Protein AF-A0A2E0VGJ2-F1 (afdb_monomer)

Secondary structure (DSSP, 8-state):
-----------------PPPPTTSTTHHHHHHHHHHHHHHHHHGGGS-HHHHHHHHHHHHS-HHHHHHHHHHHTSS-SEEEGGG---GGGSS-HHHHHHHHHHTTSEESS--EEHHHHHHHS-HHHHHHHTHHHHHHTT--TT--HHHHHHHHHHHHTT-EE-HHHHSTT----EEEE--HHHHHHHHHHHHSSSSS-TTHHHHHHTTS-B---PPP-TT--S-SSHHHHHHHHHHHHHHHHHHH--SHHHHHHHHHHS-S--TT-HHHHHHHHHHHHHHHHHHHHHT-HHHHHHHHHHH--HHHHHHHHHHHHHHS-HHHHHHHHHHHHHT-SSHHHHHHHHHHHHHHHHHHT--PPPPPPPPPPP---------TTS-HHHHHHHHHHHTTS-----TTHHHHHHHHHHTHHHHT---TTT--SS--SS-TTTTSTTHHHHTHHHHHHHHHHHHHTTHHHHHHHHHHHSTTB--SS-----

Mean predicted aligned error: 8.23 Å

Nearest PDB structures (foldseek):
  5y7q-assembly1_A  TM=9.403E-01  e=3.644E-30  Pseudomonas aeruginosa PAO1
  5y7g-assembly3_C  TM=9.421E-01  e=5.171E-29  Pseudomonas aeruginosa PAO1
  4rea-assembly1_A  TM=7.690E-01  e=9.272E-14  Homo sapiens
  4rec-assembly1_A  TM=7.469E-01  e=4.194E-13  Homo sapiens
  4wne-assembly1_A  TM=2.875E-01  e=2.838E+00  Homo sapiens

Sequence (483 aa):
MQNINPRVVTGQAQIRPQTAALDNPLYYLENARTVINWVMAYHGDLLTDSEMARLEQLLALPQPSQALLMRLVMRSSDLFRLRGLNYPELGQPVAEALAPLVSDHWIDPDPKLTFEELCYLLRRSELAAAFAQALNNAGLKTNATKAVIEEALHTHLCGDERTLAGWWQGCDDQAIRLCDEPLFERIRLMFFGNLRQSWSEFVITELGHQRYEPVPLSPESRAFNRRGDVDQYLAIHACRQRLDDAVTAEDCQVLRSRLPEDTGSNPWLSHRRARLLFDLGQKLERAGELVLARDSYREAWTPDARVRYFRLLEKMAPATEVWPLIERAETEAETDSERQRLGRIRQRVAKKAGIRARPKPPVNSLTVQTLELPSAPAVSVEQQVALTLADQGGHCFYVENTLFNSLFGLLFWPTIFAPLPGAFFHPFQAGPADLYREDFVGRRREQIEDSLLTLEQGDYRQRILQHWQTRHGVANPFVHWPA

pLDDT: mean 88.8, std 12.63, range [24.78, 98.38]

Fol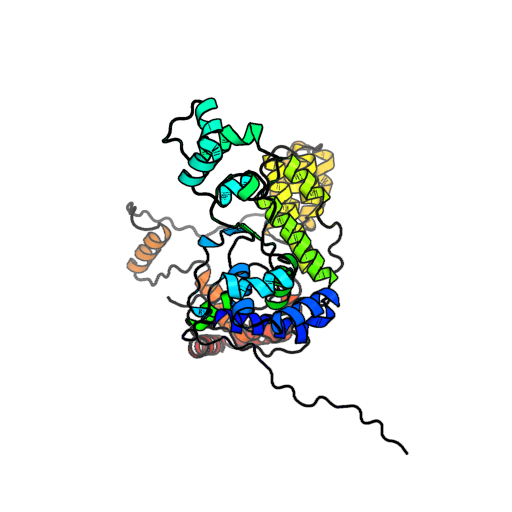dseek 3Di:
DDDDDDPDPPDDDPPALAQAAPVQLQSLLSLVVSLLVLCCVLVVVLDDPVLNVVSVLLVVQDPLLNSLLSVCLQDPFQKAWLVPDDRVSSVDRPVVSCVVCVVSVQKDFWFWDALVRLLVHDDPVQLCQLCVVVCVVVVHDPPDDSVRSSVSCCVPRGPDIGTPCRSRPPDPIIMMGGPPSVSVQLSVCFQVVDDVDGSCLSVCVNVVVAAADPFDDDSLQTSDDHSVLSVLRVQLVVLVVQLVVDDALVSLVVSVVSRDPDSDPDVVSLQSSLVSLQSSLVVCVVNVVLVSSLVSLVSSVDLVSVLVNLVSCLVPPQLVVSQVVLVVCLVVRPDPVSNVSSLVSNVSSCVSNVHDDDDDDDDDDDDDDDDDDPDDPVDDPLVRVQVVVVVVVDHGDDQPQQPVLQLCCQLLVCLFSPNDRSQHNHRSDLTGPCPPPPCSCVVRVVSVVVSVVCVVVVVSVVSSVVSCVPQASHRHPRHDHDD

Radius of gyration: 29.13 Å; Cα contacts (8 Å, |Δi|>4): 525; chains: 1; bounding box: 82×58×85 Å

Solvent-accessible surface area (backbone atoms only — not comparable to full-atom values): 28119 Å² total; per-residue (Å²): 143,79,88,80,78,78,84,75,86,76,77,81,73,83,78,68,82,66,73,47,62,81,89,44,85,57,23,70,43,50,38,48,49,41,52,51,53,47,38,54,74,67,45,40,90,52,48,52,74,66,58,49,50,51,53,54,52,51,73,68,44,58,68,39,30,42,42,51,51,51,57,46,71,72,44,98,56,56,69,46,51,55,86,75,63,83,60,78,81,49,78,55,58,64,72,68,33,41,49,63,35,42,77,70,59,44,29,41,68,70,44,71,32,42,50,66,54,46,54,70,73,44,51,59,68,50,50,49,62,51,39,42,69,62,40,55,76,70,68,56,61,96,82,61,52,54,68,59,53,47,60,71,45,39,85,81,40,62,88,46,71,37,31,60,55,71,64,21,76,87,56,94,65,45,44,34,29,59,43,66,57,71,56,57,52,49,54,47,28,61,50,67,60,35,82,85,68,56,90,60,54,54,55,48,39,71,73,64,78,43,38,51,60,89,59,73,74,53,86,63,21,35,64,67,92,47,44,68,59,54,54,50,52,51,53,53,46,54,52,47,55,54,54,73,70,44,85,51,64,65,50,51,52,57,47,60,74,68,50,81,92,71,60,74,92,42,67,70,54,41,51,54,49,24,51,49,28,34,55,50,16,51,54,27,46,74,68,65,42,52,69,62,13,33,53,26,9,60,71,25,54,40,65,69,21,45,48,50,26,51,55,43,42,71,74,76,46,62,34,71,70,47,42,67,56,45,56,50,49,34,69,69,39,91,43,70,71,40,25,54,54,34,47,58,50,43,50,54,31,23,60,72,47,76,44,90,60,82,79,79,80,86,77,82,84,72,91,82,84,90,81,91,73,82,90,52,93,92,51,57,70,68,57,52,50,33,51,54,50,25,74,73,76,47,89,57,78,94,45,86,69,46,54,63,33,22,52,46,39,35,52,37,40,69,49,55,60,47,74,44,74,36,27,46,54,54,73,90,40,46,53,37,74,42,71,87,43,90,56,43,60,72,80,36,42,69,50,48,50,54,44,50,50,33,54,77,72,61,53,40,62,60,50,29,51,51,37,50,68,77,44,65,72,44,44,42,87,37,46,72,70,85,132

Structure (mmCIF, N/CA/C/O backbone):
data_AF-A0A2E0VGJ2-F1
#
_entry.id   AF-A0A2E0VGJ2-F1
#
loop_
_atom_site.group_PDB
_atom_site.id
_atom_site.type_symbol
_atom_site.label_atom_id
_atom_site.label_alt_id
_atom_site.label_comp_id
_atom_site.label_asym_id
_atom_site.label_entity_id
_atom_site.label_seq_id
_atom_site.pdbx_PDB_ins_code
_atom_site.Cartn_x
_atom_site.Cartn_y
_atom_site.Cartn_z
_atom_site.occupancy
_atom_site.B_iso_or_equiv
_atom_site.auth_seq_id
_atom_site.auth_comp_id
_atom_site.auth_asym_id
_atom_site.auth_atom_id
_atom_site.pdbx_PDB_model_num
ATOM 1 N N . MET A 1 1 ? -36.700 11.584 -45.613 1.00 35.19 1 MET A N 1
ATOM 2 C CA . MET A 1 1 ? -36.447 10.139 -45.439 1.00 35.19 1 MET A CA 1
ATOM 3 C C . MET A 1 1 ? -34.960 9.887 -45.596 1.00 35.19 1 MET A C 1
ATOM 5 O O . MET A 1 1 ? -34.493 9.787 -46.718 1.00 35.19 1 MET A O 1
ATOM 9 N N . GLN A 1 2 ? -34.224 9.840 -44.492 1.00 25.92 2 GLN A N 1
ATOM 10 C CA . GLN A 1 2 ? -32.912 9.201 -44.411 1.00 25.92 2 GLN A CA 1
ATOM 11 C C . GLN A 1 2 ? -32.683 8.883 -42.933 1.00 25.92 2 GLN A C 1
ATOM 13 O O . GLN A 1 2 ? -32.580 9.776 -42.097 1.00 25.92 2 GLN A O 1
ATOM 18 N N . ASN A 1 3 ? -32.758 7.587 -42.634 1.00 25.89 3 ASN A N 1
ATOM 19 C CA . ASN A 1 3 ? -32.545 6.991 -41.324 1.00 25.89 3 ASN A CA 1
ATOM 20 C C . ASN A 1 3 ? -31.079 7.155 -40.925 1.00 25.89 3 ASN A C 1
ATOM 22 O O . ASN A 1 3 ? -30.200 6.594 -41.578 1.00 25.89 3 ASN A O 1
ATOM 26 N N . ILE A 1 4 ? -30.832 7.849 -39.818 1.00 27.38 4 ILE A N 1
ATOM 27 C CA . ILE A 1 4 ? -29.600 7.702 -39.046 1.00 27.38 4 ILE A CA 1
ATOM 28 C C . ILE A 1 4 ? -29.940 6.717 -37.930 1.00 27.38 4 ILE A C 1
ATOM 30 O O . ILE A 1 4 ? -30.627 7.059 -36.972 1.00 27.38 4 ILE A O 1
ATOM 34 N N . ASN A 1 5 ? -29.523 5.465 -38.113 1.00 24.78 5 ASN A N 1
ATOM 35 C CA . ASN A 1 5 ? -29.613 4.418 -37.101 1.00 24.78 5 ASN A CA 1
ATOM 36 C C . ASN A 1 5 ? -28.594 4.720 -35.987 1.00 24.78 5 ASN A C 1
ATOM 38 O O . ASN A 1 5 ? -27.392 4.709 -36.275 1.00 24.78 5 ASN A O 1
ATOM 42 N N . PRO A 1 6 ? -29.005 4.936 -34.726 1.00 28.30 6 PRO A N 1
ATOM 43 C CA . PRO A 1 6 ? -28.081 4.834 -33.610 1.00 28.30 6 PRO A CA 1
ATOM 44 C C . PRO A 1 6 ? -27.688 3.360 -33.465 1.00 28.30 6 PRO A C 1
ATOM 46 O O . PRO A 1 6 ? -28.544 2.486 -33.320 1.00 28.30 6 PRO A O 1
ATOM 49 N N . ARG A 1 7 ? -26.385 3.066 -33.538 1.00 26.34 7 ARG A N 1
ATOM 50 C CA . ARG A 1 7 ? -25.842 1.756 -33.161 1.00 26.34 7 ARG A CA 1
ATOM 51 C C . ARG A 1 7 ? -26.144 1.529 -31.682 1.00 26.34 7 ARG A C 1
ATOM 53 O O . ARG A 1 7 ? -25.415 1.985 -30.809 1.00 26.34 7 ARG A O 1
ATOM 60 N N . VAL A 1 8 ? -27.234 0.821 -31.425 1.00 25.78 8 VAL A N 1
ATOM 61 C CA . VAL A 1 8 ? -27.492 0.149 -30.159 1.00 25.78 8 VAL A CA 1
ATOM 62 C C . VAL A 1 8 ? -26.388 -0.894 -29.993 1.00 25.78 8 VAL A C 1
ATOM 64 O O . VAL A 1 8 ? -26.340 -1.880 -30.727 1.00 25.78 8 VAL A O 1
ATOM 67 N N . VAL A 1 9 ? -25.468 -0.656 -29.060 1.00 29.75 9 VAL A N 1
ATOM 68 C CA . VAL A 1 9 ? -24.521 -1.670 -28.588 1.00 29.75 9 VAL A CA 1
ATOM 69 C C . VAL A 1 9 ? -25.302 -2.602 -27.663 1.00 29.75 9 VAL A C 1
ATOM 71 O O . VAL A 1 9 ? -25.327 -2.446 -26.448 1.00 29.75 9 VAL A O 1
ATOM 74 N N . THR A 1 10 ? -26.034 -3.541 -28.255 1.00 30.55 10 THR A N 1
ATOM 75 C CA . THR A 1 10 ? -26.629 -4.672 -27.542 1.00 30.55 10 THR A CA 1
ATOM 76 C C . THR A 1 10 ? -25.553 -5.716 -27.261 1.00 30.55 10 THR A C 1
ATOM 78 O O . THR A 1 10 ? -25.000 -6.289 -28.195 1.00 30.55 10 THR A O 1
ATOM 81 N N . GLY A 1 11 ? -25.314 -5.990 -25.976 1.00 32.19 11 GLY A N 1
ATOM 82 C CA . GLY A 1 11 ? -24.747 -7.252 -25.496 1.00 32.19 11 GLY A CA 1
ATOM 83 C C . GLY A 1 11 ? -23.230 -7.402 -25.590 1.00 32.19 11 GLY A C 1
ATOM 84 O O . GLY A 1 11 ? -22.748 -8.274 -26.304 1.00 32.19 11 GLY A O 1
ATOM 85 N N . GLN A 1 12 ? -22.465 -6.638 -24.806 1.00 35.31 12 GLN A N 1
ATOM 86 C CA . GLN A 1 12 ? -21.149 -7.125 -24.389 1.00 35.31 12 GLN A CA 1
ATOM 87 C C . GLN A 1 12 ? -21.360 -8.124 -23.248 1.00 35.31 12 GLN A C 1
ATOM 89 O O . GLN A 1 12 ? -21.808 -7.760 -22.162 1.00 35.31 12 GLN A O 1
ATOM 94 N N . ALA A 1 13 ? -21.080 -9.401 -23.516 1.00 36.16 13 ALA A N 1
ATOM 95 C CA . ALA A 1 13 ? -20.891 -10.392 -22.466 1.00 36.16 13 ALA A CA 1
ATOM 96 C C . ALA A 1 13 ? -19.897 -9.835 -21.431 1.00 36.16 13 ALA A C 1
ATOM 98 O O . ALA A 1 13 ? -18.920 -9.195 -21.811 1.00 36.16 13 ALA A O 1
ATOM 99 N N . GLN A 1 14 ? -20.147 -10.055 -20.137 1.00 47.09 14 GLN A N 1
ATOM 100 C CA . GLN A 1 14 ? -19.215 -9.703 -19.064 1.00 47.09 14 GLN A CA 1
ATOM 101 C C . GLN A 1 14 ? -17.870 -10.401 -19.313 1.00 47.09 14 GLN A C 1
ATOM 103 O O . GLN A 1 14 ? -17.705 -11.571 -18.964 1.00 47.09 14 GLN A O 1
ATOM 108 N N . ILE A 1 15 ? -16.909 -9.710 -19.931 1.00 53.03 15 ILE A N 1
ATOM 109 C CA . ILE A 1 15 ? -15.553 -10.228 -20.119 1.00 53.03 15 ILE A CA 1
ATOM 110 C C . ILE A 1 15 ? -14.866 -10.115 -18.766 1.00 53.03 15 ILE A C 1
ATOM 112 O O . ILE A 1 15 ? -14.204 -9.130 -18.484 1.00 53.03 15 ILE A O 1
ATOM 116 N N . ARG A 1 16 ? -15.060 -11.086 -17.874 1.00 63.25 16 ARG A N 1
ATOM 117 C CA . ARG A 1 16 ? -14.240 -11.148 -16.661 1.00 63.25 16 ARG A CA 1
ATOM 118 C C . ARG A 1 16 ? -12.783 -11.323 -17.087 1.00 63.25 16 ARG A C 1
ATOM 120 O O . ARG A 1 16 ? -12.540 -12.201 -17.915 1.00 63.25 16 ARG A O 1
ATOM 127 N N . PRO A 1 17 ? -11.831 -10.546 -16.540 1.00 65.62 17 PRO A N 1
ATOM 128 C CA . PRO A 1 17 ? -10.427 -10.820 -16.771 1.00 65.62 17 PRO A CA 1
ATOM 129 C C . PRO A 1 17 ? -10.155 -12.231 -16.247 1.00 65.62 17 PRO A C 1
ATOM 131 O O . PRO A 1 17 ? -10.322 -12.509 -15.058 1.00 65.62 17 PRO A O 1
ATOM 134 N N . GLN A 1 18 ? -9.865 -13.136 -17.179 1.00 66.75 18 GLN A N 1
ATOM 135 C CA . GLN A 1 18 ? -9.520 -14.514 -16.875 1.00 66.75 18 GLN A CA 1
ATOM 136 C C . GLN A 1 18 ? -8.032 -14.579 -16.591 1.00 66.75 18 GLN A C 1
ATOM 138 O O . GLN A 1 18 ? -7.237 -13.822 -17.152 1.00 66.75 18 GLN A O 1
ATOM 143 N N . THR A 1 19 ? -7.685 -15.466 -15.679 1.00 69.75 19 THR A N 1
ATOM 144 C CA . THR A 1 19 ? -6.304 -15.770 -15.372 1.00 69.75 19 THR A CA 1
ATOM 145 C C . THR A 1 19 ? -5.781 -16.783 -16.407 1.00 69.75 19 THR A C 1
ATOM 147 O O . THR A 1 19 ? -6.553 -17.590 -16.938 1.00 69.75 19 THR A O 1
ATOM 150 N N . ALA A 1 20 ? -4.499 -16.687 -16.751 1.00 74.00 20 ALA A N 1
ATOM 151 C CA . ALA A 1 20 ? -3.835 -17.554 -17.720 1.00 74.00 20 ALA A CA 1
ATOM 152 C C . ALA A 1 20 ? -3.255 -18.836 -17.106 1.00 74.00 20 ALA A C 1
ATOM 154 O O . ALA A 1 20 ? -2.410 -18.766 -16.223 1.00 74.00 20 ALA A O 1
ATOM 155 N N . ALA A 1 21 ? -3.596 -20.004 -17.658 1.00 77.50 21 ALA A N 1
ATOM 156 C CA . ALA A 1 21 ? -3.184 -21.299 -17.113 1.00 77.50 21 ALA A CA 1
ATOM 157 C C . ALA A 1 21 ? -1.675 -21.380 -16.780 1.00 77.50 21 ALA A C 1
ATOM 159 O O . ALA A 1 21 ? -0.821 -21.057 -17.602 1.00 77.50 21 ALA A O 1
ATOM 160 N N . LEU A 1 22 ? -1.341 -21.827 -15.564 1.00 78.25 22 LEU A N 1
ATOM 161 C CA . LEU A 1 22 ? 0.032 -21.794 -15.034 1.00 78.25 22 LEU A CA 1
ATOM 162 C C . LEU A 1 22 ? 1.021 -22.720 -15.756 1.00 78.25 22 LEU A C 1
ATOM 164 O O . LEU A 1 22 ? 2.232 -22.566 -15.601 1.00 78.25 22 LEU A O 1
ATOM 168 N N . ASP A 1 23 ? 0.523 -23.690 -16.518 1.00 81.81 23 ASP A N 1
ATOM 169 C CA . ASP A 1 23 ? 1.326 -24.541 -17.395 1.00 81.81 23 ASP A CA 1
ATOM 170 C C . ASP A 1 23 ? 1.804 -23.804 -18.659 1.00 81.81 23 ASP A C 1
ATOM 172 O O . ASP A 1 23 ? 2.753 -24.250 -19.309 1.00 81.81 23 ASP A O 1
ATOM 176 N N . ASN A 1 24 ? 1.221 -22.642 -18.975 1.00 85.56 24 ASN A N 1
ATOM 177 C CA . ASN A 1 24 ? 1.727 -21.724 -19.985 1.00 85.56 24 ASN A CA 1
ATOM 178 C C . ASN A 1 24 ? 2.970 -20.981 -19.452 1.00 85.56 24 ASN A C 1
ATOM 180 O O . ASN A 1 24 ? 2.845 -20.163 -18.539 1.00 85.56 24 ASN A O 1
ATOM 184 N N . PRO A 1 25 ? 4.169 -21.149 -20.042 1.00 87.81 25 PRO A N 1
ATOM 185 C CA . PRO A 1 25 ? 5.377 -20.461 -19.578 1.00 87.81 25 PRO A CA 1
ATOM 186 C C . PRO A 1 25 ? 5.292 -18.926 -19.680 1.00 87.81 25 PRO A C 1
ATOM 188 O O . PRO A 1 25 ? 6.089 -18.233 -19.049 1.00 87.81 25 PRO A O 1
ATOM 191 N N . LEU A 1 26 ? 4.324 -18.393 -20.434 1.00 90.88 26 LEU A N 1
ATOM 192 C CA . LEU A 1 26 ? 4.057 -16.964 -20.611 1.00 90.88 26 LEU A CA 1
ATOM 193 C C . LEU A 1 26 ? 2.780 -16.489 -19.894 1.00 90.88 26 LEU A C 1
ATOM 195 O O . LEU A 1 26 ? 2.280 -15.409 -20.215 1.00 90.88 26 LEU A O 1
ATOM 199 N N . TYR A 1 27 ? 2.270 -17.234 -18.901 1.00 88.12 27 TYR A N 1
ATOM 200 C CA . TYR A 1 27 ? 1.057 -16.866 -18.148 1.00 88.12 27 TYR A CA 1
ATOM 201 C C . TYR A 1 27 ? 1.092 -15.410 -17.638 1.00 88.12 27 TYR A C 1
ATOM 203 O O . TYR A 1 27 ? 0.096 -14.689 -17.662 1.00 88.12 27 TYR A O 1
ATOM 211 N N . TYR A 1 28 ? 2.266 -14.932 -17.213 1.00 89.44 28 TYR A N 1
ATOM 212 C CA . TYR A 1 28 ? 2.443 -13.586 -16.670 1.00 89.44 28 TYR A CA 1
ATOM 213 C C . TYR A 1 28 ? 2.220 -12.500 -17.731 1.00 89.44 28 TYR A C 1
ATOM 215 O O . TYR A 1 28 ? 1.714 -11.425 -17.410 1.00 89.44 28 TYR A O 1
ATOM 223 N N . LEU A 1 29 ? 2.561 -12.779 -18.994 1.00 91.81 29 LEU A N 1
ATOM 224 C CA . LEU A 1 29 ? 2.316 -11.874 -20.111 1.00 91.81 29 LEU A CA 1
ATOM 225 C C . LEU A 1 29 ? 0.824 -11.830 -20.452 1.00 91.81 29 LEU A C 1
ATOM 227 O O . LEU A 1 29 ? 0.288 -10.754 -20.700 1.00 91.81 29 LEU A O 1
ATOM 231 N N . GLU A 1 30 ? 0.142 -12.974 -20.456 1.00 89.38 30 GLU A N 1
ATOM 232 C CA . GLU A 1 30 ? -1.305 -13.021 -20.692 1.00 89.38 30 GLU A CA 1
ATOM 233 C C . GLU A 1 30 ? -2.075 -12.273 -19.599 1.00 89.38 30 GLU A C 1
ATOM 235 O O . GLU A 1 30 ? -2.917 -11.431 -19.909 1.00 89.38 30 GLU A O 1
ATOM 240 N N . ASN A 1 31 ? -1.707 -12.475 -18.332 1.00 87.75 31 ASN A N 1
ATOM 241 C CA . ASN A 1 31 ? -2.270 -11.728 -17.207 1.00 87.75 31 ASN A CA 1
ATOM 242 C C . ASN A 1 31 ? -2.018 -10.214 -17.348 1.00 87.75 31 ASN A C 1
ATOM 244 O O . ASN A 1 31 ? -2.936 -9.410 -17.178 1.00 87.75 31 ASN A O 1
ATOM 248 N N . ALA A 1 32 ? -0.802 -9.808 -17.732 1.00 90.25 32 ALA A N 1
ATOM 249 C CA . ALA A 1 32 ? -0.480 -8.406 -17.992 1.00 90.25 32 ALA A CA 1
ATOM 250 C C . ALA A 1 32 ? -1.318 -7.807 -19.134 1.00 90.25 32 ALA A C 1
ATOM 252 O O . ALA A 1 32 ? -1.881 -6.723 -18.980 1.00 90.25 32 ALA A O 1
ATOM 253 N N . ARG A 1 33 ? -1.455 -8.521 -20.258 1.00 92.12 33 ARG A N 1
ATOM 254 C CA . ARG A 1 33 ? -2.298 -8.110 -21.393 1.00 92.12 33 ARG A CA 1
ATOM 255 C C . ARG A 1 33 ? -3.754 -7.955 -20.975 1.00 92.12 33 ARG A C 1
ATOM 257 O O . ARG A 1 33 ? -4.396 -6.987 -21.369 1.00 92.12 33 ARG A O 1
ATOM 264 N N . THR A 1 34 ? -4.267 -8.870 -20.158 1.00 88.44 34 THR A N 1
ATOM 265 C CA . THR A 1 34 ? -5.622 -8.797 -19.605 1.00 88.44 34 THR A CA 1
ATOM 266 C C . THR A 1 34 ? -5.827 -7.517 -18.794 1.00 88.44 34 THR A C 1
ATOM 268 O O . THR A 1 34 ? -6.808 -6.809 -19.017 1.00 88.44 34 THR A O 1
ATOM 271 N N . VAL A 1 35 ? -4.886 -7.172 -17.910 1.00 89.75 35 VAL A N 1
ATOM 272 C CA . VAL A 1 35 ? -4.928 -5.922 -17.131 1.00 89.75 35 VAL A CA 1
ATOM 273 C C . VAL A 1 35 ? -4.872 -4.692 -18.037 1.00 89.75 35 VAL A C 1
ATOM 275 O O . VAL A 1 35 ? -5.701 -3.795 -17.897 1.00 89.75 35 VAL A O 1
ATOM 278 N N . ILE A 1 36 ? -3.918 -4.645 -18.971 1.00 92.62 36 ILE A N 1
ATOM 279 C CA . ILE A 1 36 ? -3.724 -3.500 -19.872 1.00 92.62 36 ILE A CA 1
ATOM 280 C C . ILE A 1 36 ? -4.981 -3.273 -20.718 1.00 92.62 36 ILE A C 1
ATOM 282 O O . ILE A 1 36 ? -5.534 -2.175 -20.711 1.00 92.62 36 ILE A O 1
ATOM 286 N N . ASN A 1 37 ? -5.490 -4.324 -21.366 1.00 91.75 37 ASN A N 1
ATOM 287 C CA . ASN A 1 37 ? -6.704 -4.248 -22.180 1.00 91.75 37 ASN A CA 1
ATOM 288 C C . ASN A 1 37 ? -7.930 -3.844 -21.352 1.00 91.75 37 ASN A C 1
ATOM 290 O O . ASN A 1 37 ? -8.752 -3.060 -21.822 1.00 91.75 37 ASN A O 1
ATOM 294 N N . TRP A 1 38 ? -8.052 -4.342 -20.117 1.00 88.38 38 TRP A N 1
ATOM 295 C CA . TRP A 1 38 ? -9.130 -3.943 -19.212 1.00 88.38 38 TRP A CA 1
ATOM 296 C C . TRP A 1 38 ? -9.081 -2.446 -18.913 1.00 88.38 38 TRP A C 1
ATOM 298 O O . TRP A 1 38 ? -10.086 -1.749 -19.047 1.00 88.38 38 TRP A O 1
ATOM 308 N N . VAL A 1 39 ? -7.907 -1.933 -18.543 1.00 91.06 39 VAL A N 1
ATOM 309 C CA . VAL A 1 39 ? -7.737 -0.513 -18.224 1.00 91.06 39 VAL A CA 1
ATOM 310 C C . VAL A 1 39 ? -8.004 0.360 -19.450 1.00 91.06 39 VAL A C 1
ATOM 312 O O . VAL A 1 39 ? -8.735 1.338 -19.332 1.00 91.06 39 VAL A O 1
ATOM 315 N N . MET A 1 40 ? -7.504 -0.021 -20.627 1.00 92.88 40 MET A N 1
ATOM 316 C CA . MET A 1 40 ? -7.773 0.688 -21.884 1.00 92.88 40 MET A CA 1
ATOM 317 C C . MET A 1 40 ? -9.273 0.723 -22.221 1.00 92.88 40 MET A C 1
ATOM 319 O O . MET A 1 40 ? -9.788 1.763 -22.622 1.00 92.88 40 MET A O 1
ATOM 323 N N . ALA A 1 41 ? -9.994 -0.386 -22.022 1.00 88.62 41 ALA A N 1
ATOM 324 C CA . ALA A 1 41 ? -11.409 -0.491 -22.378 1.00 88.62 41 ALA A CA 1
ATOM 325 C C . ALA A 1 41 ? -12.357 0.199 -21.379 1.00 88.62 41 ALA A C 1
ATOM 327 O O . ALA A 1 41 ? -13.331 0.823 -21.796 1.00 88.62 41 ALA A O 1
ATOM 328 N N . TYR A 1 42 ? -12.096 0.077 -20.073 1.00 85.12 42 TYR A N 1
ATOM 329 C CA . TYR A 1 42 ? -13.018 0.523 -19.016 1.00 85.12 42 TYR A CA 1
ATOM 330 C C . TYR A 1 42 ? -12.589 1.813 -18.308 1.00 85.12 42 TYR A C 1
ATOM 332 O O . TYR A 1 42 ? -13.403 2.437 -17.623 1.00 85.12 42 TYR A O 1
ATOM 340 N N . HIS A 1 43 ? -11.320 2.204 -18.430 1.00 89.00 43 HIS A N 1
ATOM 341 C CA . HIS A 1 43 ? -10.745 3.370 -17.750 1.00 89.00 43 HIS A CA 1
ATOM 342 C C . HIS A 1 43 ? -9.876 4.232 -18.682 1.00 89.00 43 HIS A C 1
ATOM 344 O O . HIS A 1 43 ? -9.113 5.076 -18.205 1.00 89.00 43 HIS A O 1
ATOM 350 N N . GLY A 1 44 ? -9.968 4.025 -20.001 1.00 91.69 44 GLY A N 1
ATOM 351 C CA . GLY A 1 44 ? -9.201 4.778 -20.994 1.00 91.69 44 GLY A CA 1
ATOM 352 C C . GLY A 1 44 ? -9.481 6.283 -20.950 1.00 91.69 44 GLY A C 1
ATOM 353 O O . GLY A 1 44 ? -8.588 7.074 -21.222 1.00 91.69 44 GLY A O 1
ATOM 354 N N . ASP A 1 45 ? -10.670 6.692 -20.489 1.00 93.19 45 ASP A N 1
ATOM 355 C CA . ASP A 1 45 ? -11.050 8.093 -20.255 1.00 93.19 45 ASP A CA 1
ATOM 356 C C . ASP A 1 45 ? -10.204 8.796 -19.179 1.00 93.19 45 ASP A C 1
ATOM 358 O O . ASP A 1 45 ? -10.184 10.025 -19.098 1.00 93.19 45 ASP A O 1
ATOM 362 N N . LEU A 1 46 ? -9.499 8.031 -18.341 1.00 94.88 46 LEU A N 1
ATOM 363 C CA . LEU A 1 46 ? -8.608 8.557 -17.307 1.00 94.88 46 LEU A CA 1
ATOM 364 C C . LEU A 1 46 ? -7.141 8.613 -17.761 1.00 94.88 46 LEU A C 1
ATOM 366 O O . LEU A 1 46 ? -6.301 9.145 -17.025 1.00 94.88 46 LEU A O 1
ATOM 370 N N . LEU A 1 47 ? -6.823 8.077 -18.942 1.00 96.38 47 LEU A N 1
ATOM 371 C CA . LEU A 1 47 ? -5.502 8.134 -19.566 1.00 96.38 47 LEU A CA 1
ATOM 372 C C . LEU A 1 47 ? -5.395 9.358 -20.483 1.00 96.38 47 LEU A C 1
ATOM 374 O O . LEU A 1 47 ? -6.379 9.847 -21.026 1.00 96.38 47 LEU A O 1
ATOM 378 N N . THR A 1 48 ? -4.181 9.876 -20.639 1.00 97.56 48 THR A N 1
ATOM 379 C CA . THR A 1 48 ? -3.878 10.843 -21.705 1.00 97.56 48 THR A CA 1
ATOM 380 C C . THR A 1 48 ? -3.725 10.126 -23.039 1.00 97.56 48 THR A C 1
ATOM 382 O O . THR A 1 48 ? -3.361 8.952 -23.067 1.00 97.56 48 THR A O 1
ATOM 385 N N . ASP A 1 49 ? -3.880 10.860 -24.141 1.00 97.38 49 ASP A N 1
ATOM 386 C CA . ASP A 1 49 ? -3.633 10.335 -25.491 1.00 97.38 49 ASP A CA 1
ATOM 387 C C . ASP A 1 49 ? -2.226 9.726 -25.628 1.00 97.38 49 ASP A C 1
ATOM 389 O O . ASP A 1 49 ? -2.050 8.696 -26.271 1.00 97.38 49 ASP A O 1
ATOM 393 N N . SER A 1 50 ? -1.225 10.324 -24.968 1.00 96.81 50 SER A N 1
ATOM 394 C CA . SER A 1 50 ? 0.150 9.809 -24.945 1.00 96.81 50 SER A CA 1
ATOM 395 C C . SER A 1 50 ? 0.254 8.467 -24.212 1.00 96.81 50 SER A C 1
ATOM 397 O O . SER A 1 50 ? 0.813 7.513 -24.742 1.00 96.81 50 SER A O 1
ATOM 399 N N . GLU A 1 51 ? -0.323 8.354 -23.011 1.00 97.56 51 GLU A N 1
ATOM 400 C CA . GLU A 1 51 ? -0.325 7.094 -22.252 1.00 97.56 51 GLU A CA 1
ATOM 401 C C . GLU A 1 51 ? -1.106 5.998 -22.992 1.00 97.56 51 GLU A C 1
ATOM 403 O O . GLU A 1 51 ? -0.665 4.853 -23.034 1.00 97.56 51 GLU A O 1
ATOM 408 N N . MET A 1 52 ? -2.231 6.356 -23.617 1.00 97.75 52 MET A N 1
ATOM 409 C CA . MET A 1 52 ? -3.039 5.460 -24.441 1.00 97.75 52 MET A CA 1
ATOM 410 C C . MET A 1 52 ? -2.225 4.910 -25.622 1.00 97.75 52 MET A C 1
ATOM 412 O O . MET A 1 52 ? -2.115 3.694 -25.784 1.00 97.75 52 MET A O 1
ATOM 416 N N . ALA A 1 53 ? -1.561 5.792 -26.374 1.00 97.12 53 ALA A N 1
ATOM 417 C CA . ALA A 1 53 ? -0.693 5.414 -27.487 1.00 97.12 53 ALA A CA 1
ATOM 418 C C . ALA A 1 53 ? 0.502 4.553 -27.040 1.00 97.12 53 ALA A C 1
ATOM 420 O O . ALA A 1 53 ? 0.870 3.604 -27.733 1.00 97.12 53 ALA A O 1
ATOM 421 N N . ARG A 1 54 ? 1.091 4.827 -25.864 1.00 97.25 54 ARG A N 1
ATOM 422 C CA . ARG A 1 54 ? 2.161 3.990 -25.292 1.00 97.25 54 ARG A CA 1
ATOM 423 C C . ARG A 1 54 ? 1.673 2.569 -25.007 1.00 97.25 54 ARG A C 1
ATOM 425 O O . ARG A 1 54 ? 2.366 1.615 -25.342 1.00 97.25 54 ARG A O 1
ATOM 432 N N . LEU A 1 55 ? 0.476 2.388 -24.449 1.00 97.44 55 LEU A N 1
ATOM 433 C CA . LEU A 1 55 ? -0.068 1.042 -24.218 1.00 97.44 55 LEU A CA 1
ATOM 434 C C . LEU A 1 55 ? -0.378 0.304 -25.525 1.00 97.44 55 LEU A C 1
ATOM 436 O O . LEU A 1 55 ? -0.092 -0.888 -25.634 1.00 97.44 55 LEU A O 1
ATOM 440 N N . GLU A 1 56 ? -0.912 1.001 -26.530 1.00 97.69 56 GLU A N 1
ATOM 441 C CA . GLU A 1 56 ? -1.128 0.430 -27.866 1.00 97.69 56 GLU A CA 1
ATOM 442 C C . GLU A 1 56 ? 0.193 -0.012 -28.508 1.00 97.69 56 GLU A C 1
ATOM 444 O O . GLU A 1 56 ? 0.284 -1.124 -29.032 1.00 97.69 56 GLU A O 1
ATOM 449 N N . GLN A 1 57 ? 1.241 0.812 -28.397 1.00 97.31 57 GLN A N 1
ATOM 450 C CA . GLN A 1 57 ? 2.587 0.475 -28.856 1.00 97.31 57 GLN A CA 1
ATOM 451 C C . GLN A 1 57 ? 3.127 -0.769 -28.142 1.00 97.31 57 GLN A C 1
ATOM 453 O O . GLN A 1 57 ? 3.644 -1.669 -28.802 1.00 97.31 57 GLN A O 1
ATOM 458 N N . LEU A 1 58 ? 2.960 -0.864 -26.817 1.00 97.31 58 LEU A N 1
ATOM 459 C CA . LEU A 1 58 ? 3.361 -2.043 -26.045 1.00 97.31 58 LEU A CA 1
ATOM 460 C C . LEU A 1 58 ? 2.673 -3.306 -26.570 1.00 97.31 58 LEU A C 1
ATOM 462 O O . LEU A 1 58 ? 3.335 -4.314 -26.812 1.00 97.31 58 LEU A O 1
ATOM 466 N N . LEU A 1 59 ? 1.356 -3.261 -26.783 1.00 97.19 59 LEU A N 1
ATOM 467 C CA . LEU A 1 59 ? 0.596 -4.411 -27.280 1.00 97.19 59 LEU A CA 1
ATOM 468 C C . LEU A 1 59 ? 0.955 -4.795 -28.724 1.00 97.19 59 LEU A C 1
ATOM 470 O O . LEU A 1 59 ? 0.776 -5.958 -29.094 1.00 97.19 59 LEU A O 1
ATOM 474 N N . ALA A 1 60 ? 1.491 -3.859 -29.511 1.00 97.56 60 ALA A N 1
ATOM 475 C CA . ALA A 1 60 ? 1.962 -4.088 -30.875 1.00 97.56 60 ALA A CA 1
ATOM 476 C C . ALA A 1 60 ? 3.395 -4.658 -30.963 1.00 97.56 60 ALA A C 1
ATOM 478 O O . ALA A 1 60 ? 3.785 -5.144 -32.026 1.00 97.56 60 ALA A O 1
ATOM 479 N N . LEU A 1 61 ? 4.178 -4.633 -29.875 1.00 98.00 61 LEU A N 1
ATOM 480 C CA . LEU A 1 61 ? 5.537 -5.191 -29.848 1.00 98.00 61 LEU A CA 1
ATOM 481 C C . LEU A 1 61 ? 5.551 -6.701 -30.161 1.00 98.00 61 LEU A C 1
ATOM 483 O O . LEU A 1 61 ? 4.576 -7.404 -29.885 1.00 98.00 61 LEU A O 1
ATOM 487 N N . PRO A 1 62 ? 6.675 -7.267 -30.631 1.00 98.06 62 PRO A N 1
ATOM 488 C CA . PRO A 1 62 ? 6.840 -8.716 -30.706 1.00 98.06 62 PRO A CA 1
ATOM 489 C C . PRO A 1 62 ? 6.617 -9.387 -29.342 1.00 98.06 62 PRO A C 1
ATOM 491 O O . PRO A 1 62 ? 7.028 -8.862 -28.305 1.00 98.06 62 PRO A O 1
ATOM 494 N N . GLN A 1 63 ? 6.010 -10.577 -29.327 1.00 97.94 63 GLN A N 1
ATOM 495 C CA . GLN A 1 63 ? 5.695 -11.292 -28.082 1.00 97.94 63 GLN A CA 1
ATOM 496 C C . GLN A 1 63 ? 6.906 -11.477 -27.142 1.00 97.94 63 GLN A C 1
ATOM 498 O O . GLN A 1 63 ? 6.736 -11.219 -25.950 1.00 97.94 63 GLN A O 1
ATOM 503 N N . PRO A 1 64 ? 8.116 -11.852 -27.613 1.00 98.06 64 PRO A N 1
ATOM 504 C CA . PRO A 1 64 ? 9.287 -11.947 -26.737 1.00 98.06 64 PRO A CA 1
ATOM 505 C C . PRO A 1 64 ? 9.668 -10.612 -26.079 1.00 98.06 64 PRO A C 1
ATOM 507 O O . PRO A 1 64 ? 10.058 -10.591 -24.915 1.00 98.06 64 PRO A O 1
ATOM 510 N N . SER A 1 65 ? 9.505 -9.488 -26.782 1.00 98.19 65 SER A N 1
ATOM 511 C CA . SER A 1 65 ? 9.761 -8.148 -26.238 1.00 98.19 65 SER A CA 1
ATOM 512 C C . SER A 1 65 ? 8.717 -7.750 -25.199 1.00 98.19 65 SER A C 1
ATOM 514 O O . SER A 1 65 ? 9.083 -7.269 -24.130 1.00 98.19 65 SER A O 1
ATOM 516 N N . GLN A 1 66 ? 7.430 -8.022 -25.452 1.00 97.81 66 GLN A N 1
ATOM 517 C CA . GLN A 1 66 ? 6.379 -7.814 -24.447 1.00 97.81 66 GLN A CA 1
ATOM 518 C C . GLN A 1 66 ? 6.641 -8.653 -23.188 1.00 97.81 66 GLN A C 1
ATOM 520 O O . GLN A 1 66 ? 6.548 -8.154 -22.069 1.00 97.81 66 GLN A O 1
ATOM 525 N N . ALA A 1 67 ? 6.997 -9.928 -23.369 1.00 96.75 67 ALA A N 1
ATOM 526 C CA . ALA A 1 67 ? 7.312 -10.842 -22.279 1.00 96.75 67 ALA A CA 1
ATOM 527 C C . ALA A 1 67 ? 8.514 -10.353 -21.457 1.00 96.75 67 ALA A C 1
ATOM 529 O O . ALA A 1 67 ? 8.442 -10.339 -20.228 1.00 96.75 67 ALA A O 1
ATOM 530 N N . LEU A 1 68 ? 9.599 -9.925 -22.112 1.00 97.69 68 LEU A N 1
ATOM 531 C CA . LEU A 1 68 ? 10.769 -9.372 -21.431 1.00 97.69 68 LEU A CA 1
ATOM 532 C C . LEU A 1 68 ? 10.408 -8.100 -20.656 1.00 97.69 68 LEU A C 1
ATOM 534 O O . LEU A 1 68 ? 10.730 -8.006 -19.475 1.00 97.69 68 LEU A O 1
ATOM 538 N N . LEU A 1 69 ? 9.693 -7.159 -21.278 1.00 97.06 69 LEU A N 1
ATOM 539 C CA . LEU A 1 69 ? 9.268 -5.922 -20.624 1.00 97.06 69 LEU A CA 1
ATOM 540 C C . LEU A 1 69 ? 8.441 -6.213 -19.368 1.00 97.06 69 LEU A C 1
ATOM 542 O O . LEU A 1 69 ? 8.766 -5.720 -18.289 1.00 97.06 69 LEU A O 1
ATOM 546 N N . MET A 1 70 ? 7.436 -7.089 -19.469 1.00 94.81 70 MET A N 1
ATOM 547 C CA . MET A 1 70 ? 6.610 -7.439 -18.314 1.00 94.81 70 MET A CA 1
ATOM 548 C C . MET A 1 70 ? 7.390 -8.196 -17.234 1.00 94.81 70 MET A C 1
ATOM 550 O O . MET A 1 70 ? 7.134 -7.981 -16.051 1.00 94.81 70 MET A O 1
ATOM 554 N N . ARG A 1 71 ? 8.388 -9.021 -17.591 1.00 94.31 71 ARG A N 1
ATOM 555 C CA . ARG A 1 71 ? 9.300 -9.621 -16.599 1.00 94.31 71 ARG A CA 1
ATOM 556 C C . ARG A 1 71 ? 10.046 -8.557 -15.803 1.00 94.31 71 ARG A C 1
ATOM 558 O O . ARG A 1 71 ? 10.192 -8.727 -14.597 1.00 94.31 71 ARG A O 1
ATOM 565 N N . LEU A 1 72 ? 10.517 -7.496 -16.456 1.00 95.00 72 LEU A N 1
ATOM 566 C CA . LEU A 1 72 ? 11.234 -6.406 -15.793 1.00 95.00 72 LEU A CA 1
ATOM 567 C C . LEU A 1 72 ? 10.292 -5.577 -14.910 1.00 95.00 72 LEU A C 1
ATOM 569 O O . LEU A 1 72 ? 10.597 -5.390 -13.738 1.00 95.00 72 LEU A O 1
ATOM 573 N N . VAL A 1 73 ? 9.109 -5.204 -15.415 1.00 93.44 73 VAL A N 1
ATOM 574 C CA . VAL A 1 73 ? 8.066 -4.474 -14.658 1.00 93.44 73 VAL A CA 1
ATOM 575 C C . VAL A 1 73 ? 7.629 -5.220 -13.391 1.00 93.44 73 VAL A C 1
ATOM 577 O O . VAL A 1 73 ? 7.278 -4.609 -12.386 1.00 93.44 73 VAL A O 1
ATOM 580 N N . MET A 1 74 ? 7.624 -6.555 -13.418 1.00 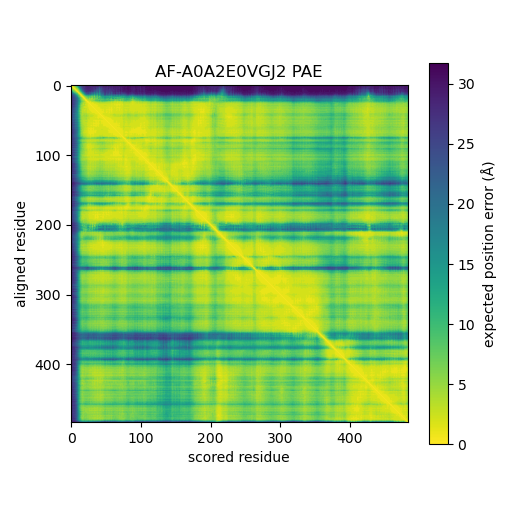90.12 74 MET A N 1
ATOM 581 C CA . MET A 1 74 ? 7.224 -7.376 -12.270 1.00 90.12 74 MET A CA 1
ATOM 582 C C . MET A 1 74 ? 8.328 -7.556 -11.215 1.00 90.12 74 MET A C 1
ATOM 584 O O . MET A 1 74 ? 8.073 -8.169 -10.176 1.00 90.12 74 MET A O 1
ATOM 588 N N . ARG A 1 75 ? 9.547 -7.057 -11.453 1.00 89.69 75 ARG A N 1
ATOM 589 C CA . ARG A 1 75 ? 10.640 -7.070 -10.468 1.00 89.69 75 ARG A CA 1
ATOM 590 C C . ARG A 1 75 ? 10.616 -5.791 -9.633 1.00 89.69 75 ARG A C 1
ATOM 592 O O . ARG A 1 75 ? 10.095 -4.770 -10.044 1.00 89.69 75 ARG A O 1
ATOM 599 N N . SER A 1 76 ? 11.208 -5.847 -8.444 1.00 79.81 76 SER A N 1
ATOM 600 C CA . SER A 1 76 ? 11.207 -4.734 -7.479 1.00 79.81 76 SER A CA 1
ATOM 601 C C . SER A 1 76 ? 12.209 -3.608 -7.778 1.00 79.81 76 SER A C 1
ATOM 603 O O . SER A 1 76 ? 12.439 -2.779 -6.907 1.00 79.81 76 SER A O 1
ATOM 605 N N . SER A 1 77 ? 12.864 -3.611 -8.938 1.00 87.00 77 SER A N 1
ATOM 606 C CA . SER A 1 77 ? 13.873 -2.619 -9.325 1.00 87.00 77 SER A CA 1
ATOM 607 C C . SER A 1 77 ? 13.626 -2.201 -10.768 1.00 87.00 77 SER A C 1
ATOM 609 O O . SER A 1 77 ? 13.127 -3.003 -11.551 1.00 87.00 77 SER A O 1
ATOM 611 N N . ASP A 1 78 ? 13.988 -0.972 -11.112 1.00 93.31 78 ASP A N 1
ATOM 612 C CA . ASP A 1 78 ? 14.010 -0.441 -12.473 1.00 93.31 78 ASP A CA 1
ATOM 613 C C . ASP A 1 78 ? 15.347 -0.713 -13.183 1.00 93.31 78 ASP A C 1
ATOM 615 O O . ASP A 1 78 ? 15.437 -0.567 -14.398 1.00 93.31 78 ASP A O 1
ATOM 619 N N . LEU A 1 79 ? 16.388 -1.125 -12.457 1.00 96.12 79 LEU A N 1
ATOM 620 C CA . LEU A 1 79 ? 17.760 -1.177 -12.945 1.00 96.12 79 LEU A CA 1
ATOM 621 C C . LEU A 1 79 ? 18.317 -2.606 -12.931 1.00 96.12 79 LEU A C 1
ATOM 623 O O . LEU A 1 79 ? 18.293 -3.310 -11.918 1.00 96.12 79 LEU A O 1
ATOM 627 N N . PHE A 1 80 ? 18.871 -3.047 -14.063 1.00 96.06 80 PHE A N 1
ATOM 628 C CA . PHE A 1 80 ? 19.286 -4.438 -14.252 1.00 96.06 80 PHE A CA 1
ATOM 629 C C . PHE A 1 80 ? 20.633 -4.574 -14.953 1.00 96.06 80 PHE A C 1
ATOM 631 O O . PHE A 1 80 ? 21.014 -3.765 -15.791 1.00 96.06 80 PHE A O 1
ATOM 638 N N . ARG A 1 81 ? 21.336 -5.669 -14.652 1.00 95.00 81 ARG A N 1
ATOM 639 C CA . ARG A 1 81 ? 22.513 -6.132 -15.398 1.00 95.00 81 ARG A CA 1
ATOM 640 C C . ARG A 1 81 ? 22.063 -7.067 -16.514 1.00 95.00 81 ARG A C 1
ATOM 642 O O . ARG A 1 81 ? 21.396 -8.060 -16.212 1.00 95.00 81 ARG A O 1
ATOM 649 N N . LEU A 1 82 ? 22.470 -6.810 -17.757 1.00 94.00 82 LEU A N 1
ATOM 650 C CA . LEU A 1 82 ? 22.070 -7.620 -18.910 1.00 94.00 82 LEU A CA 1
ATOM 651 C C . LEU A 1 82 ? 22.509 -9.083 -18.751 1.00 94.00 82 LEU A C 1
ATOM 653 O O . LEU A 1 82 ? 21.689 -9.979 -18.949 1.00 94.00 82 LEU A O 1
ATOM 657 N N . ARG A 1 83 ? 23.738 -9.344 -18.267 1.00 92.50 83 ARG A N 1
ATOM 658 C CA . ARG A 1 83 ? 24.218 -10.716 -17.973 1.00 92.50 83 ARG A CA 1
ATOM 659 C C . ARG A 1 83 ? 23.345 -11.486 -16.976 1.00 92.50 83 ARG A C 1
ATOM 661 O O . ARG A 1 83 ? 23.419 -12.708 -16.902 1.00 92.50 83 ARG A O 1
ATOM 668 N N . GLY A 1 84 ? 22.599 -10.769 -16.133 1.00 90.69 84 GLY A N 1
ATOM 669 C CA . GLY A 1 84 ? 21.754 -11.340 -15.086 1.00 90.69 84 GLY A CA 1
ATOM 670 C C . GLY A 1 84 ? 20.349 -11.707 -15.561 1.00 90.69 84 GLY A C 1
ATOM 671 O O . GLY A 1 84 ? 19.572 -12.245 -14.771 1.00 90.69 84 GLY A O 1
ATOM 672 N N . LEU A 1 85 ? 20.003 -11.399 -16.813 1.00 94.56 85 LEU A N 1
ATOM 673 C CA . LEU A 1 85 ? 18.699 -11.689 -17.395 1.00 94.56 85 LEU A CA 1
ATOM 674 C C . LEU A 1 85 ? 18.766 -13.005 -18.173 1.00 94.56 85 LEU A C 1
ATOM 676 O O . LEU A 1 85 ? 19.444 -13.105 -19.191 1.00 94.56 85 LEU A O 1
ATOM 680 N N . ASN A 1 86 ? 18.048 -14.017 -17.689 1.00 94.56 86 ASN A N 1
ATOM 681 C CA . ASN A 1 86 ? 17.939 -15.318 -18.342 1.00 94.56 86 ASN A CA 1
ATOM 682 C C . ASN A 1 86 ? 16.481 -15.785 -18.313 1.00 94.56 86 ASN A C 1
ATOM 684 O O . ASN A 1 86 ? 15.964 -16.120 -17.248 1.00 94.56 86 ASN A O 1
ATOM 688 N N . TYR A 1 87 ? 15.845 -15.793 -19.485 1.00 95.88 87 TYR A N 1
ATOM 689 C CA . TYR A 1 87 ? 14.433 -16.126 -19.667 1.00 95.88 87 TYR A CA 1
ATOM 690 C C . TYR A 1 87 ? 14.277 -17.072 -20.870 1.00 95.88 87 TYR A C 1
ATOM 692 O O . TYR A 1 87 ? 14.035 -16.613 -21.990 1.00 95.88 87 TYR A O 1
ATOM 700 N N . PRO A 1 88 ? 14.469 -18.392 -20.681 1.00 94.75 88 PRO A N 1
ATOM 701 C CA . PRO A 1 88 ? 14.360 -19.374 -21.761 1.00 94.75 88 PRO A CA 1
ATOM 702 C C . PRO A 1 88 ? 12.991 -19.371 -22.456 1.00 94.75 88 PRO A C 1
ATOM 704 O O . PRO A 1 88 ? 12.899 -19.665 -23.646 1.00 94.75 88 PRO A O 1
ATOM 707 N N . GLU A 1 89 ? 11.932 -19.000 -21.732 1.00 94.94 89 GLU A N 1
ATOM 708 C CA . GLU A 1 89 ? 10.558 -18.920 -22.233 1.00 94.94 89 GLU A CA 1
ATOM 709 C C . GLU A 1 89 ? 10.356 -17.898 -23.363 1.00 94.94 89 GLU A C 1
ATOM 711 O O . GLU A 1 89 ? 9.355 -17.967 -24.072 1.00 94.94 89 GLU A O 1
ATOM 716 N N . LEU A 1 90 ? 11.299 -16.968 -23.565 1.00 95.62 90 LEU A N 1
ATOM 717 C CA . LEU A 1 90 ? 11.240 -15.994 -24.659 1.00 95.62 90 LEU A CA 1
ATOM 718 C C . LEU A 1 90 ? 11.445 -16.638 -26.037 1.00 95.62 90 LEU A C 1
ATOM 720 O O . LEU A 1 90 ? 11.094 -16.030 -27.046 1.00 95.62 90 LEU A O 1
ATOM 724 N N . GLY A 1 91 ? 12.039 -17.836 -26.091 1.00 94.88 91 GLY A N 1
ATOM 725 C CA . GLY A 1 91 ? 12.337 -18.549 -27.337 1.00 94.88 91 GLY A CA 1
ATOM 726 C C . GLY A 1 91 ? 13.467 -17.940 -28.178 1.00 94.88 91 GLY A C 1
ATOM 727 O O . GLY A 1 91 ? 13.751 -18.448 -29.259 1.00 94.88 91 GLY A O 1
ATOM 728 N N . GLN A 1 92 ? 14.120 -16.879 -27.694 1.00 95.75 92 GLN A N 1
ATOM 729 C CA . GLN A 1 92 ? 15.219 -16.180 -28.364 1.00 95.75 92 GLN A CA 1
ATOM 730 C C . GLN A 1 92 ? 16.164 -15.520 -27.341 1.00 95.75 92 GLN A C 1
ATOM 732 O O . GLN A 1 92 ? 15.777 -15.351 -26.178 1.00 95.75 92 GLN A O 1
ATOM 737 N N . PRO A 1 93 ? 17.393 -15.126 -27.732 1.00 95.69 93 PRO A N 1
ATOM 738 C CA . PRO A 1 93 ? 18.306 -14.402 -26.852 1.00 95.69 93 PRO A CA 1
ATOM 739 C C . PRO A 1 93 ? 17.699 -13.101 -26.308 1.00 95.69 93 PRO A C 1
ATOM 741 O O . PRO A 1 93 ? 17.037 -12.354 -27.030 1.00 95.69 93 PRO A O 1
ATOM 744 N N . VAL A 1 94 ? 17.989 -12.780 -25.041 1.00 96.12 94 VAL A N 1
ATOM 745 C CA . VAL A 1 94 ? 17.486 -11.556 -24.384 1.00 96.12 94 VAL A CA 1
ATOM 746 C C . VAL A 1 94 ? 17.873 -10.299 -25.165 1.00 96.12 94 VAL A C 1
ATOM 748 O O . VAL A 1 94 ? 17.047 -9.405 -25.304 1.00 96.12 94 VAL A O 1
ATOM 751 N N . ALA A 1 95 ? 19.081 -10.248 -25.734 1.00 93.81 95 ALA A N 1
ATOM 752 C CA . ALA A 1 95 ? 19.535 -9.120 -26.548 1.00 93.81 95 ALA A CA 1
ATOM 753 C C . ALA A 1 95 ? 18.631 -8.858 -27.771 1.00 93.81 95 ALA A C 1
ATOM 755 O O . ALA A 1 95 ? 18.360 -7.704 -28.097 1.00 93.81 95 ALA A O 1
ATOM 756 N N . GLU A 1 96 ? 18.105 -9.909 -28.409 1.00 96.00 96 GLU A N 1
ATOM 757 C CA . GLU A 1 96 ? 17.184 -9.777 -29.547 1.00 96.00 96 GLU A CA 1
ATOM 758 C C . GLU A 1 96 ? 15.795 -9.313 -29.096 1.00 96.00 96 GLU A C 1
ATOM 760 O O . GLU A 1 96 ? 15.191 -8.450 -29.728 1.00 96.00 96 GLU A O 1
ATOM 765 N N . ALA A 1 97 ? 15.294 -9.837 -27.969 1.00 97.31 97 ALA A N 1
ATOM 766 C CA . ALA A 1 97 ? 14.031 -9.379 -27.379 1.00 97.31 97 ALA A CA 1
ATOM 767 C C . ALA A 1 97 ? 14.109 -7.932 -26.860 1.00 97.31 97 ALA A C 1
ATOM 769 O O . ALA A 1 97 ? 13.089 -7.241 -26.814 1.00 97.31 97 ALA A O 1
ATOM 770 N N . LEU A 1 98 ? 15.306 -7.471 -26.494 1.00 96.94 98 LEU A N 1
ATOM 771 C CA . LEU A 1 98 ? 15.566 -6.133 -25.979 1.00 96.94 98 LEU A CA 1
ATOM 772 C C . LEU A 1 98 ? 15.598 -5.062 -27.080 1.00 96.94 98 LEU A C 1
ATOM 774 O O . LEU A 1 98 ? 15.200 -3.928 -26.824 1.00 96.94 98 LEU A O 1
ATOM 778 N N . ALA A 1 99 ? 16.030 -5.396 -28.300 1.00 97.00 99 ALA A N 1
ATOM 779 C CA . ALA A 1 99 ? 16.231 -4.408 -29.364 1.00 97.00 99 ALA A CA 1
ATOM 780 C C . ALA A 1 99 ? 14.976 -3.560 -29.691 1.00 97.00 99 ALA A C 1
ATOM 782 O O . ALA A 1 99 ? 15.107 -2.333 -29.743 1.00 97.00 99 ALA A O 1
ATOM 783 N N . PRO A 1 100 ? 13.757 -4.131 -29.819 1.00 97.69 100 PRO A N 1
ATOM 784 C CA . PRO A 1 100 ? 12.542 -3.330 -29.995 1.00 97.69 100 PRO A CA 1
ATOM 785 C C . PRO A 1 100 ? 12.238 -2.429 -28.791 1.00 97.69 100 PRO A C 1
ATOM 787 O O . PRO A 1 100 ? 11.800 -1.299 -28.967 1.00 97.69 100 PRO A O 1
ATOM 790 N N . LEU A 1 101 ? 12.525 -2.893 -27.569 1.00 98.00 101 LEU A N 1
ATOM 791 C CA . LEU A 1 101 ? 12.288 -2.121 -26.344 1.00 98.00 101 LEU A CA 1
ATOM 792 C C . LEU A 1 101 ? 13.185 -0.884 -26.259 1.00 98.00 101 LEU A C 1
ATOM 794 O O . LEU A 1 101 ? 12.742 0.162 -25.797 1.00 98.00 101 LEU A O 1
ATOM 798 N N . VAL A 1 102 ? 14.428 -0.995 -26.728 1.00 97.69 102 VAL A N 1
ATOM 799 C CA . VAL A 1 102 ? 15.365 0.133 -26.811 1.00 97.69 102 VAL A CA 1
ATOM 800 C C . VAL A 1 102 ? 14.954 1.103 -27.917 1.00 97.69 102 VAL A C 1
ATOM 802 O O . VAL A 1 102 ? 14.918 2.309 -27.684 1.00 97.69 102 VAL A O 1
ATOM 805 N N . SER A 1 103 ? 14.601 0.585 -29.101 1.00 97.06 103 SER A N 1
ATOM 806 C CA . SER A 1 103 ? 14.135 1.401 -30.234 1.00 97.06 103 SER A CA 1
ATOM 807 C C . SER A 1 103 ? 12.908 2.241 -29.874 1.00 97.06 103 SER A C 1
ATOM 809 O O . SER A 1 103 ? 12.795 3.384 -30.304 1.00 97.06 103 SER A O 1
ATOM 811 N N . ASP A 1 104 ? 12.015 1.674 -29.065 1.00 96.19 104 ASP A N 1
ATOM 812 C CA . ASP A 1 104 ? 10.764 2.300 -28.645 1.00 96.19 104 ASP A CA 1
ATOM 813 C C . ASP A 1 104 ? 10.857 2.983 -27.269 1.00 96.19 104 ASP A C 1
ATOM 815 O O . ASP A 1 104 ? 9.835 3.357 -26.690 1.00 96.19 104 ASP A O 1
ATOM 819 N N . HIS A 1 105 ? 12.067 3.157 -26.726 1.00 96.56 105 HIS A N 1
ATOM 820 C CA . HIS A 1 105 ? 12.331 3.856 -25.461 1.00 96.56 105 HIS A CA 1
ATOM 821 C C . HIS A 1 105 ? 11.600 3.284 -24.233 1.00 96.56 105 HIS A C 1
ATOM 823 O O . HIS A 1 105 ? 11.289 4.004 -23.289 1.00 96.56 105 HIS A O 1
ATOM 829 N N . TRP A 1 106 ? 11.301 1.986 -24.227 1.00 97.25 106 TRP A N 1
ATOM 830 C CA . TRP A 1 106 ? 10.874 1.267 -23.019 1.00 97.25 106 TRP A CA 1
ATOM 831 C C . TRP A 1 106 ? 12.048 0.927 -22.104 1.00 97.25 106 TRP A C 1
ATOM 833 O O . TRP A 1 106 ? 11.855 0.697 -20.912 1.00 97.25 106 TRP A O 1
ATOM 843 N N . ILE A 1 107 ? 13.254 0.862 -22.671 1.00 97.81 107 ILE A N 1
ATOM 844 C CA . ILE A 1 107 ? 14.490 0.579 -21.953 1.00 97.81 107 ILE A CA 1
ATOM 845 C C . ILE A 1 107 ? 15.557 1.591 -22.362 1.00 97.81 107 ILE A C 1
ATOM 847 O O . ILE A 1 107 ? 15.826 1.758 -23.552 1.00 97.81 107 ILE A O 1
ATOM 851 N N . ASP A 1 108 ? 16.205 2.199 -21.371 1.00 97.56 108 ASP A N 1
ATOM 852 C CA . ASP A 1 108 ? 17.481 2.883 -21.549 1.00 97.56 108 ASP A CA 1
ATOM 853 C C . ASP A 1 108 ? 18.603 1.829 -21.530 1.00 97.56 108 ASP A C 1
ATOM 855 O O . ASP A 1 108 ? 18.789 1.155 -20.507 1.00 97.56 108 ASP A O 1
ATOM 859 N N . PRO A 1 109 ? 19.321 1.622 -22.649 1.00 96.44 109 PRO A N 1
ATOM 860 C CA . PRO A 1 109 ? 20.373 0.622 -22.732 1.00 96.44 109 PRO A CA 1
ATOM 861 C C . PRO A 1 109 ? 21.680 1.065 -22.060 1.00 96.44 109 PRO A C 1
ATOM 863 O O . PRO A 1 109 ? 22.547 0.220 -21.869 1.00 96.44 109 PRO A O 1
ATOM 866 N N . ASP A 1 110 ? 21.884 2.346 -21.753 1.00 95.62 110 ASP A N 1
ATOM 867 C CA . ASP A 1 110 ? 23.138 2.827 -21.156 1.00 95.62 110 ASP A CA 1
ATOM 868 C C . ASP A 1 110 ? 22.871 3.946 -20.134 1.00 95.62 110 ASP A C 1
ATOM 870 O O . ASP A 1 110 ? 23.313 5.089 -20.307 1.00 95.62 110 ASP A O 1
ATOM 874 N N . PRO A 1 111 ? 22.121 3.636 -19.058 1.00 96.88 111 PRO A N 1
ATOM 875 C CA . PRO A 1 111 ? 21.712 4.628 -18.087 1.00 96.88 111 PRO A CA 1
ATOM 876 C C . PRO A 1 111 ? 22.919 5.166 -17.325 1.00 96.88 111 PRO A C 1
ATOM 878 O O . PRO A 1 111 ? 23.857 4.441 -16.970 1.00 96.88 111 PRO A O 1
ATOM 881 N N . LYS A 1 112 ? 22.850 6.452 -16.980 1.00 96.75 112 LYS A N 1
ATOM 882 C CA . LYS A 1 112 ? 23.721 7.003 -15.945 1.00 96.75 112 LYS A CA 1
ATOM 883 C C . LYS A 1 112 ? 23.310 6.433 -14.590 1.00 96.75 112 LYS A C 1
ATOM 885 O O . LYS A 1 112 ? 22.122 6.336 -14.278 1.00 96.75 112 LYS A O 1
ATOM 890 N N . LEU A 1 113 ? 24.317 6.031 -13.829 1.00 96.38 113 LEU A N 1
ATOM 891 C CA . LEU A 1 113 ? 24.196 5.425 -12.516 1.00 96.38 113 LEU A CA 1
ATOM 892 C C . LEU A 1 113 ? 24.820 6.358 -11.492 1.00 96.38 113 LEU A C 1
ATOM 894 O O . LEU A 1 113 ? 25.972 6.782 -11.681 1.00 96.38 113 LEU A O 1
ATOM 898 N N . THR A 1 114 ? 24.107 6.609 -10.398 1.00 95.50 114 THR A N 1
ATOM 899 C CA . THR A 1 114 ? 24.746 7.145 -9.194 1.00 95.50 114 THR A CA 1
ATOM 900 C C . THR A 1 114 ? 25.666 6.088 -8.577 1.00 95.50 114 THR A C 1
ATOM 902 O O . THR A 1 114 ? 25.618 4.898 -8.919 1.00 95.50 114 THR A O 1
ATOM 905 N N . PHE A 1 115 ? 26.524 6.499 -7.644 1.00 93.75 115 PHE A N 1
ATOM 906 C CA . PHE A 1 115 ? 27.378 5.557 -6.927 1.00 93.75 115 PHE A CA 1
ATOM 907 C C . PHE A 1 115 ? 26.562 4.536 -6.111 1.00 93.75 115 PHE A C 1
ATOM 909 O O . PHE A 1 115 ? 26.911 3.355 -6.068 1.00 93.75 115 PHE A O 1
ATOM 916 N N . GLU A 1 116 ? 25.447 4.953 -5.514 1.00 92.50 116 GLU A N 1
ATOM 917 C CA . GLU A 1 116 ? 24.543 4.101 -4.738 1.00 92.50 116 GLU A CA 1
ATOM 918 C C . GLU A 1 116 ? 23.866 3.051 -5.630 1.00 92.50 116 GLU A C 1
ATOM 920 O O . GLU A 1 116 ? 23.829 1.869 -5.283 1.00 92.50 116 GLU A O 1
ATOM 925 N N . GLU A 1 117 ? 23.402 3.450 -6.818 1.00 94.69 117 GLU A N 1
ATOM 926 C CA . GLU A 1 117 ? 22.823 2.539 -7.812 1.00 94.69 117 GLU A CA 1
ATOM 927 C C . GLU A 1 117 ? 23.862 1.545 -8.352 1.00 94.69 117 GLU A C 1
ATOM 929 O O . GLU A 1 117 ? 23.585 0.350 -8.499 1.00 94.69 117 GLU A O 1
ATOM 934 N N . LEU A 1 118 ? 25.095 2.002 -8.593 1.00 94.75 118 LEU A N 1
ATOM 935 C CA . LEU A 1 118 ? 26.207 1.126 -8.963 1.00 94.75 118 LEU A CA 1
ATOM 936 C C . LEU A 1 118 ? 26.474 0.088 -7.868 1.00 94.75 118 LEU A C 1
ATOM 938 O O . LEU A 1 118 ? 26.650 -1.100 -8.158 1.00 94.75 118 LEU A O 1
ATOM 942 N N . CYS A 1 119 ? 26.491 0.525 -6.609 1.00 93.31 119 CYS A N 1
ATOM 943 C CA . CYS A 1 119 ? 26.681 -0.356 -5.468 1.00 93.31 119 CYS A CA 1
ATOM 944 C C . CYS A 1 119 ? 25.524 -1.338 -5.331 1.00 93.31 119 CYS A C 1
ATOM 946 O O . CYS A 1 119 ? 25.773 -2.509 -5.064 1.00 93.31 119 CYS A O 1
ATOM 948 N N . TYR A 1 120 ? 24.283 -0.933 -5.599 1.00 92.81 120 TYR A N 1
ATOM 949 C CA . TYR A 1 120 ? 23.141 -1.843 -5.657 1.00 92.81 120 TYR A CA 1
ATOM 950 C C . TYR A 1 120 ? 23.333 -2.947 -6.712 1.00 92.81 120 TYR A C 1
ATOM 952 O O . TYR A 1 120 ? 23.154 -4.128 -6.401 1.00 92.81 120 TYR A O 1
ATOM 960 N N . LEU A 1 121 ? 23.783 -2.593 -7.923 1.00 93.25 121 LEU A N 1
ATOM 961 C CA . LEU A 1 121 ? 23.974 -3.544 -9.025 1.00 93.25 121 LEU A CA 1
ATOM 962 C C . LEU A 1 121 ? 25.153 -4.502 -8.841 1.00 93.25 121 LEU A C 1
ATOM 964 O O . LEU A 1 121 ? 25.063 -5.673 -9.220 1.00 93.25 121 LEU A O 1
ATOM 968 N N . LEU A 1 122 ? 26.281 -4.006 -8.333 1.00 92.81 122 LEU A N 1
ATOM 969 C CA . LEU A 1 122 ? 27.523 -4.767 -8.307 1.00 92.81 122 LEU A CA 1
ATOM 970 C C . LEU A 1 122 ? 27.651 -5.634 -7.054 1.00 92.81 122 LEU A C 1
ATOM 972 O O . LEU A 1 122 ? 27.326 -5.258 -5.921 1.00 92.81 122 LEU A O 1
ATOM 976 N N . ARG A 1 123 ? 28.211 -6.828 -7.237 1.00 92.81 123 ARG A N 1
ATOM 977 C CA . ARG A 1 123 ? 28.641 -7.673 -6.123 1.00 92.81 123 ARG A CA 1
ATOM 978 C C . ARG A 1 123 ? 29.885 -7.077 -5.474 1.00 92.81 123 ARG A C 1
ATOM 980 O O . ARG A 1 123 ? 30.669 -6.360 -6.088 1.00 92.81 123 ARG A O 1
ATOM 987 N N . ARG A 1 124 ? 30.146 -7.476 -4.232 1.00 93.69 124 ARG A N 1
ATOM 988 C CA . ARG A 1 124 ? 31.336 -7.055 -3.472 1.00 93.69 124 ARG A CA 1
ATOM 989 C C . ARG A 1 124 ? 32.658 -7.310 -4.205 1.00 93.69 124 ARG A C 1
ATOM 991 O O . ARG A 1 124 ? 33.594 -6.527 -4.079 1.00 93.69 124 ARG A O 1
ATOM 998 N N . SER A 1 125 ? 32.777 -8.427 -4.922 1.00 91.50 125 SER A N 1
ATOM 999 C CA . SER A 1 125 ? 33.972 -8.744 -5.716 1.00 91.50 125 SER A CA 1
ATOM 1000 C C . SER A 1 125 ? 34.117 -7.834 -6.934 1.00 91.50 125 SER A C 1
ATOM 1002 O O . SER A 1 125 ? 35.231 -7.467 -7.284 1.00 91.50 125 SER A O 1
ATOM 1004 N N . GLU A 1 126 ? 33.000 -7.453 -7.550 1.00 92.75 126 GLU A N 1
ATOM 1005 C CA . GLU A 1 126 ? 32.965 -6.585 -8.727 1.00 92.75 126 GLU A CA 1
ATOM 1006 C C . GLU A 1 126 ? 33.287 -5.140 -8.342 1.00 92.75 126 GLU A C 1
ATOM 1008 O O . GLU A 1 126 ? 34.117 -4.526 -8.997 1.00 92.75 126 GLU A O 1
ATOM 1013 N N . LEU A 1 127 ? 32.757 -4.636 -7.219 1.00 91.56 127 LEU A N 1
ATOM 1014 C CA . LEU A 1 127 ? 33.155 -3.334 -6.663 1.00 91.56 127 LEU A CA 1
ATOM 1015 C C . LEU A 1 127 ? 34.654 -3.285 -6.346 1.00 91.56 127 LEU A C 1
ATOM 1017 O O . LEU A 1 127 ? 35.334 -2.319 -6.683 1.00 91.56 127 LEU A O 1
ATOM 1021 N N . ALA A 1 128 ? 35.187 -4.353 -5.745 1.00 89.81 128 ALA A N 1
ATOM 1022 C CA . ALA A 1 128 ? 36.615 -4.442 -5.459 1.00 89.81 128 ALA A CA 1
ATOM 1023 C C . ALA A 1 128 ? 37.474 -4.430 -6.734 1.00 89.81 128 ALA A C 1
ATOM 1025 O O . ALA A 1 128 ? 38.563 -3.862 -6.722 1.00 89.81 128 ALA A O 1
ATOM 1026 N N . ALA A 1 129 ? 36.993 -5.035 -7.825 1.00 89.94 129 ALA A N 1
ATOM 1027 C CA . ALA A 1 129 ? 37.675 -5.015 -9.115 1.00 89.94 129 ALA A CA 1
ATOM 1028 C C . ALA A 1 129 ? 37.571 -3.643 -9.801 1.00 89.94 129 ALA A C 1
ATOM 1030 O O . ALA A 1 129 ? 38.583 -3.114 -10.252 1.00 89.94 129 ALA A O 1
ATOM 1031 N N . ALA A 1 130 ? 36.374 -3.051 -9.829 1.00 90.19 130 ALA A N 1
ATOM 1032 C CA . ALA A 1 130 ? 36.108 -1.757 -10.454 1.00 90.19 130 ALA A CA 1
ATOM 1033 C C . ALA A 1 130 ? 36.920 -0.619 -9.815 1.00 90.19 130 ALA A C 1
ATOM 1035 O O . ALA A 1 130 ? 37.435 0.246 -10.516 1.00 90.19 130 ALA A O 1
ATOM 1036 N N . PHE A 1 131 ? 37.093 -0.659 -8.490 1.00 90.62 131 PHE A N 1
ATOM 1037 C CA . PHE A 1 131 ? 37.764 0.390 -7.720 1.00 90.62 131 PHE A CA 1
ATOM 1038 C C . PHE A 1 131 ? 39.090 -0.059 -7.097 1.00 90.62 131 PHE A C 1
ATOM 1040 O O . PHE A 1 131 ? 39.540 0.532 -6.116 1.00 90.62 131 PHE A O 1
ATOM 1047 N N . ALA A 1 132 ? 39.751 -1.080 -7.653 1.00 88.31 132 ALA A N 1
ATOM 1048 C CA . ALA A 1 132 ? 40.953 -1.681 -7.063 1.00 88.31 132 ALA A CA 1
ATOM 1049 C C . ALA A 1 132 ? 42.037 -0.649 -6.694 1.00 88.31 132 ALA A C 1
ATOM 1051 O O . ALA A 1 132 ? 42.595 -0.691 -5.598 1.00 88.31 132 ALA A O 1
ATOM 1052 N N . GLN A 1 133 ? 42.305 0.318 -7.578 1.00 87.19 133 GLN A N 1
ATOM 1053 C CA . GLN A 1 133 ? 43.295 1.369 -7.329 1.00 87.19 133 GLN A CA 1
ATOM 1054 C C . GLN A 1 133 ? 42.869 2.322 -6.201 1.00 87.19 133 GLN A C 1
ATOM 1056 O O . GLN A 1 133 ? 43.676 2.633 -5.327 1.00 87.19 133 GLN A O 1
ATOM 1061 N N . ALA A 1 134 ? 41.605 2.753 -6.188 1.00 86.69 134 ALA A N 1
ATOM 1062 C CA . ALA A 1 134 ? 41.077 3.641 -5.153 1.00 86.69 134 ALA A CA 1
ATOM 1063 C C . ALA A 1 134 ? 41.067 2.960 -3.774 1.00 86.69 134 ALA A C 1
ATOM 1065 O O . ALA A 1 134 ? 41.467 3.564 -2.781 1.00 86.69 134 ALA A O 1
ATOM 1066 N N . LEU A 1 135 ? 40.698 1.676 -3.721 1.00 87.50 135 LEU A N 1
ATOM 1067 C CA . LEU A 1 135 ? 40.680 0.890 -2.486 1.00 87.50 135 LEU A CA 1
ATOM 1068 C C . LEU A 1 135 ? 42.086 0.631 -1.934 1.00 87.50 135 LEU A C 1
ATOM 1070 O O . LEU A 1 135 ? 42.289 0.719 -0.722 1.00 87.50 135 LEU A O 1
ATOM 1074 N N . ASN A 1 136 ? 43.064 0.372 -2.808 1.00 86.31 136 ASN A N 1
ATOM 1075 C CA . ASN A 1 136 ? 44.467 0.242 -2.409 1.00 86.31 136 ASN A CA 1
ATOM 1076 C C . ASN A 1 136 ? 45.007 1.553 -1.821 1.00 86.31 136 ASN A C 1
ATOM 1078 O O . ASN A 1 136 ? 45.660 1.530 -0.779 1.00 86.31 136 ASN A O 1
ATOM 1082 N N . ASN A 1 137 ? 44.692 2.694 -2.442 1.00 85.25 137 ASN A N 1
ATOM 1083 C CA . ASN A 1 137 ? 45.094 4.011 -1.941 1.00 85.25 137 ASN A CA 1
ATOM 1084 C C . ASN A 1 137 ? 44.443 4.347 -0.588 1.00 85.25 137 ASN A C 1
ATOM 1086 O O . ASN A 1 137 ? 45.070 4.991 0.248 1.00 85.25 137 ASN A O 1
ATOM 1090 N N . ALA A 1 138 ? 43.217 3.874 -0.352 1.00 83.25 138 ALA A N 1
ATOM 1091 C CA . ALA A 1 138 ? 42.519 3.998 0.927 1.00 83.25 138 ALA A CA 1
ATOM 1092 C C . ALA A 1 138 ? 43.009 3.004 2.005 1.00 83.25 138 ALA A C 1
ATOM 1094 O O . ALA A 1 138 ? 42.509 3.021 3.129 1.00 83.25 138 ALA A O 1
ATOM 1095 N N . GLY A 1 139 ? 43.971 2.124 1.692 1.00 84.25 139 GLY A N 1
ATOM 1096 C CA . GLY A 1 139 ? 44.536 1.159 2.642 1.00 84.25 139 GLY A CA 1
ATOM 1097 C C . GLY A 1 139 ? 43.567 0.050 3.072 1.00 84.25 139 GLY A C 1
ATOM 1098 O O . GLY A 1 139 ? 43.765 -0.578 4.116 1.00 84.25 139 GLY A O 1
ATOM 1099 N N . LEU A 1 140 ? 42.508 -0.197 2.296 1.00 85.06 140 LEU A N 1
ATOM 1100 C CA . LEU A 1 140 ? 41.498 -1.201 2.621 1.00 85.06 140 LEU A CA 1
ATOM 1101 C C . LEU A 1 140 ? 42.021 -2.618 2.388 1.00 85.06 140 LEU A C 1
ATOM 1103 O O . LEU A 1 140 ? 42.643 -2.931 1.374 1.00 85.06 140 LEU A O 1
ATOM 1107 N N . LYS A 1 141 ? 41.721 -3.516 3.330 1.00 79.56 141 LYS A N 1
ATOM 1108 C CA . LYS A 1 141 ? 42.053 -4.939 3.196 1.00 79.56 141 LYS A CA 1
ATOM 1109 C C . LYS A 1 141 ? 41.206 -5.583 2.098 1.00 79.56 141 LYS A C 1
ATOM 1111 O O . LYS A 1 141 ? 40.021 -5.292 1.951 1.00 79.56 141 LYS A O 1
ATOM 1116 N N . THR A 1 142 ? 41.776 -6.562 1.400 1.00 75.19 142 THR A N 1
ATOM 1117 C CA . THR A 1 142 ? 41.105 -7.310 0.320 1.00 75.19 142 THR A CA 1
ATOM 1118 C C . THR A 1 142 ? 39.838 -8.047 0.764 1.00 75.19 142 THR A C 1
ATOM 1120 O O . THR A 1 142 ? 38.981 -8.340 -0.072 1.00 75.19 142 THR A O 1
ATOM 1123 N N . ASN A 1 143 ? 39.674 -8.322 2.062 1.00 83.06 143 ASN A N 1
ATOM 1124 C CA . ASN A 1 143 ? 38.503 -8.967 2.661 1.00 83.06 143 ASN A CA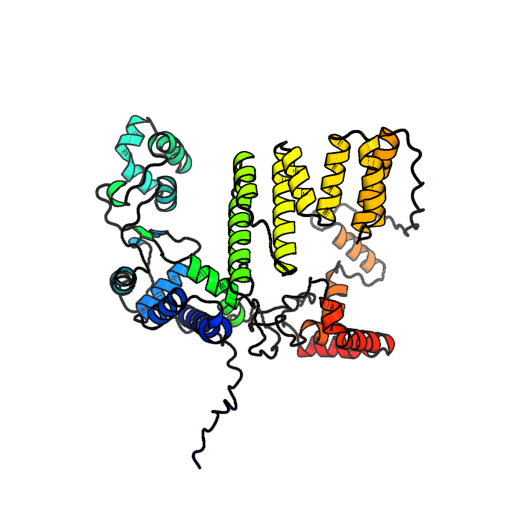 1
ATOM 1125 C C . ASN A 1 143 ? 37.462 -7.984 3.236 1.00 83.06 143 ASN A C 1
ATOM 1127 O O . ASN A 1 143 ? 36.549 -8.431 3.928 1.00 83.06 143 ASN A O 1
ATOM 1131 N N . ALA A 1 144 ? 37.576 -6.680 2.956 1.00 86.62 144 ALA A N 1
ATOM 1132 C CA . ALA A 1 144 ? 36.581 -5.696 3.373 1.00 86.62 144 ALA A CA 1
ATOM 1133 C C . ALA A 1 144 ? 35.165 -6.103 2.925 1.00 86.62 144 ALA A C 1
ATOM 1135 O O . ALA A 1 144 ? 34.964 -6.686 1.848 1.00 86.62 144 ALA A O 1
ATOM 1136 N N . THR A 1 145 ? 34.185 -5.828 3.784 1.00 91.88 145 THR A N 1
ATOM 1137 C CA . THR A 1 145 ? 32.773 -6.062 3.476 1.00 91.88 145 THR A CA 1
ATOM 1138 C C . THR A 1 145 ? 32.286 -5.039 2.452 1.00 91.88 145 THR A C 1
ATOM 1140 O O . THR A 1 145 ? 32.913 -4.001 2.245 1.00 91.88 145 THR A O 1
ATOM 1143 N N . LYS A 1 146 ? 31.155 -5.331 1.800 1.00 92.56 146 LYS A N 1
ATOM 1144 C CA . LYS A 1 146 ? 30.563 -4.432 0.801 1.00 92.56 146 LYS A CA 1
ATOM 1145 C C . LYS A 1 146 ? 30.254 -3.053 1.402 1.00 92.56 146 LYS A C 1
ATOM 1147 O O . LYS A 1 146 ? 30.692 -2.062 0.844 1.00 92.56 146 LYS A O 1
ATOM 1152 N N . ALA A 1 147 ? 29.653 -3.016 2.591 1.00 91.19 147 ALA A N 1
ATOM 1153 C CA . ALA A 1 147 ? 29.356 -1.773 3.306 1.00 91.19 147 ALA A CA 1
ATOM 1154 C C . ALA A 1 147 ? 30.610 -0.926 3.600 1.00 91.19 147 ALA A C 1
ATOM 1156 O O . ALA A 1 147 ? 30.589 0.282 3.422 1.00 91.19 147 ALA A O 1
ATOM 1157 N N . VAL A 1 148 ? 31.728 -1.555 3.988 1.00 89.62 148 VAL A N 1
ATOM 1158 C CA . VAL A 1 148 ? 32.988 -0.832 4.249 1.00 89.62 148 VAL A CA 1
ATOM 1159 C C . VAL A 1 148 ? 33.590 -0.267 2.955 1.00 89.62 148 VAL A C 1
ATOM 1161 O O . VAL A 1 148 ? 34.164 0.818 2.961 1.00 89.62 148 VAL A O 1
ATOM 1164 N N . ILE A 1 149 ? 33.466 -0.996 1.840 1.00 89.75 149 ILE A N 1
ATOM 1165 C CA . ILE A 1 149 ? 33.882 -0.514 0.514 1.00 89.75 149 ILE A CA 1
ATOM 1166 C C . ILE A 1 149 ? 33.021 0.680 0.088 1.00 89.75 149 ILE A C 1
ATOM 1168 O O . ILE A 1 149 ? 33.564 1.681 -0.371 1.00 89.75 149 ILE A O 1
ATOM 1172 N N . GLU A 1 150 ? 31.703 0.575 0.257 1.00 91.56 150 GLU A N 1
ATOM 1173 C CA . GLU A 1 150 ? 30.746 1.641 -0.047 1.00 91.56 150 GLU A CA 1
ATOM 1174 C C . GLU A 1 150 ? 31.062 2.903 0.756 1.00 91.56 150 GLU A C 1
ATOM 1176 O O . GLU A 1 150 ? 31.283 3.950 0.160 1.00 91.56 150 GLU A O 1
ATOM 1181 N N . GLU A 1 151 ? 31.192 2.798 2.080 1.00 89.81 151 GLU A N 1
ATOM 1182 C CA . GLU A 1 151 ? 31.477 3.932 2.968 1.00 89.81 151 GLU A CA 1
ATOM 1183 C C . GLU A 1 151 ? 32.788 4.647 2.608 1.00 89.81 151 GLU A C 1
ATOM 1185 O O . GLU A 1 151 ? 32.837 5.876 2.535 1.00 89.81 151 GLU A O 1
ATOM 1190 N N . ALA A 1 152 ? 33.852 3.891 2.322 1.00 87.81 152 ALA A N 1
ATOM 1191 C CA . ALA A 1 152 ? 35.148 4.475 1.991 1.00 87.81 152 ALA A CA 1
ATOM 1192 C C . ALA A 1 152 ? 35.154 5.236 0.655 1.00 87.81 152 ALA A C 1
ATOM 1194 O O . ALA A 1 152 ? 35.873 6.227 0.499 1.00 87.81 152 ALA A O 1
ATOM 1195 N N . LEU A 1 153 ? 34.371 4.765 -0.317 1.00 87.88 153 LEU A N 1
ATOM 1196 C CA . LEU A 1 153 ? 34.284 5.362 -1.648 1.00 87.88 153 LEU A CA 1
ATOM 1197 C C . LEU A 1 153 ? 33.226 6.472 -1.724 1.00 87.88 153 LEU A C 1
ATOM 1199 O O . LEU A 1 153 ? 33.406 7.428 -2.480 1.00 87.88 153 LEU A O 1
ATOM 1203 N N . HIS A 1 154 ? 32.173 6.388 -0.908 1.00 87.69 154 HIS A N 1
ATOM 1204 C CA . HIS A 1 154 ? 31.034 7.303 -0.921 1.00 87.69 154 HIS A CA 1
ATOM 1205 C C . HIS A 1 154 ? 31.463 8.767 -0.775 1.00 87.69 154 HIS A C 1
ATOM 1207 O O . HIS A 1 154 ? 31.041 9.608 -1.556 1.00 87.69 154 HIS A O 1
ATOM 1213 N N . THR A 1 155 ? 32.377 9.087 0.146 1.00 82.75 155 THR A N 1
ATOM 1214 C CA . THR A 1 155 ? 32.842 10.472 0.373 1.00 82.75 155 THR A CA 1
ATOM 1215 C C . THR A 1 155 ? 33.406 11.153 -0.881 1.00 82.75 155 THR A C 1
ATOM 1217 O O . THR A 1 155 ? 33.334 12.373 -0.995 1.00 82.75 155 THR A O 1
ATOM 1220 N N . HIS A 1 156 ? 33.970 10.386 -1.818 1.00 83.62 156 HIS A N 1
ATOM 1221 C CA . HIS A 1 156 ? 34.623 10.924 -3.015 1.00 83.62 156 HIS A CA 1
ATOM 1222 C C . HIS A 1 156 ? 33.778 10.794 -4.284 1.00 83.62 156 HIS A C 1
ATOM 1224 O O . HIS A 1 156 ? 34.044 11.503 -5.249 1.00 83.62 156 HIS A O 1
ATOM 1230 N N . LEU A 1 157 ? 32.825 9.859 -4.301 1.00 87.44 157 LEU A N 1
ATOM 1231 C CA . LEU A 1 157 ? 32.061 9.483 -5.494 1.00 87.44 157 LEU A CA 1
ATOM 1232 C C . LEU A 1 157 ? 30.557 9.758 -5.365 1.00 87.44 157 LEU A C 1
ATOM 1234 O O . LEU A 1 157 ? 29.835 9.623 -6.349 1.00 87.44 157 LEU A O 1
ATOM 1238 N N . CYS A 1 158 ? 30.069 10.127 -4.179 1.00 85.25 158 CYS A N 1
ATOM 1239 C CA . CYS A 1 158 ? 28.676 10.523 -3.996 1.00 85.25 158 CYS A CA 1
ATOM 1240 C C . CYS A 1 158 ? 28.366 11.763 -4.848 1.00 85.25 158 CYS A C 1
ATOM 1242 O O . CYS A 1 158 ? 29.131 12.728 -4.866 1.00 85.25 158 CYS A O 1
ATOM 1244 N N . GLY A 1 159 ? 27.236 11.724 -5.555 1.00 84.94 159 GLY A N 1
ATOM 1245 C CA . GLY A 1 159 ? 26.786 12.792 -6.451 1.00 84.94 159 GLY A CA 1
ATOM 1246 C C . GLY A 1 159 ? 27.332 12.721 -7.882 1.00 84.94 159 GLY A C 1
ATOM 1247 O O . GLY A 1 159 ? 26.825 13.439 -8.742 1.00 84.94 159 GLY A O 1
ATOM 1248 N N . ASP A 1 160 ? 28.306 11.852 -8.169 1.00 90.50 160 ASP A N 1
ATOM 1249 C CA . ASP A 1 160 ? 28.734 11.583 -9.543 1.00 90.50 160 ASP A CA 1
ATOM 1250 C C . ASP A 1 160 ? 27.735 10.656 -10.254 1.00 90.50 160 ASP A C 1
ATOM 1252 O O . ASP A 1 160 ? 27.252 9.672 -9.690 1.00 90.50 160 ASP A O 1
ATOM 1256 N N . GLU A 1 161 ? 27.498 10.923 -11.538 1.00 94.56 161 GLU A N 1
ATOM 1257 C CA . GLU A 1 161 ? 26.656 10.102 -12.408 1.00 94.56 161 GLU A CA 1
ATOM 1258 C C . GLU A 1 161 ? 27.429 9.677 -13.655 1.00 94.56 161 GLU A C 1
ATOM 1260 O O . GLU A 1 161 ? 27.864 10.508 -14.461 1.00 94.56 161 GLU A O 1
ATOM 1265 N N . ARG A 1 162 ? 27.602 8.366 -13.838 1.00 95.19 162 ARG A N 1
ATOM 1266 C CA . ARG A 1 162 ? 28.331 7.798 -14.983 1.00 95.19 162 ARG A CA 1
ATOM 1267 C C . ARG A 1 162 ? 27.652 6.528 -15.462 1.00 95.19 162 ARG A C 1
ATOM 1269 O O . ARG A 1 162 ? 26.969 5.857 -14.697 1.00 95.19 162 ARG A O 1
ATOM 1276 N N . THR A 1 163 ? 27.858 6.174 -16.723 1.00 95.88 163 THR A N 1
ATOM 1277 C CA . THR A 1 163 ? 27.430 4.865 -17.223 1.00 95.88 163 THR A CA 1
ATOM 1278 C C . THR A 1 163 ? 28.239 3.755 -16.561 1.00 95.88 163 THR A C 1
ATOM 1280 O O . THR A 1 163 ? 29.305 3.998 -15.981 1.00 95.88 163 THR A O 1
ATOM 1283 N N . LEU A 1 164 ? 27.769 2.512 -16.665 1.00 95.19 164 LEU A N 1
ATOM 1284 C CA . LEU A 1 164 ? 28.474 1.371 -16.085 1.00 95.19 164 LEU A CA 1
ATOM 1285 C C . LEU A 1 164 ? 29.920 1.261 -16.596 1.00 95.19 164 LEU A C 1
ATOM 1287 O O . LEU A 1 164 ? 30.835 1.052 -15.801 1.00 95.19 164 LEU A O 1
ATOM 1291 N N . ALA A 1 165 ? 30.131 1.438 -17.902 1.00 93.56 165 ALA A N 1
ATOM 1292 C CA . ALA A 1 165 ? 31.465 1.427 -18.498 1.00 93.56 165 ALA A CA 1
ATOM 1293 C C . ALA A 1 165 ? 32.326 2.608 -18.011 1.00 93.56 165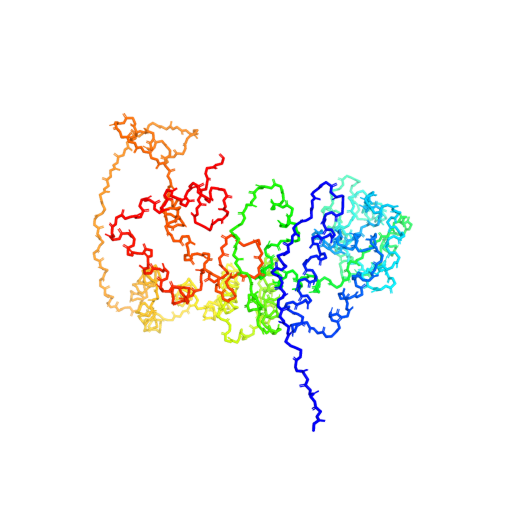 ALA A C 1
ATOM 1295 O O . ALA A 1 165 ? 33.538 2.472 -17.850 1.00 93.56 165 ALA A O 1
ATOM 1296 N N . GLY A 1 166 ? 31.702 3.758 -17.726 1.00 93.06 166 GLY A N 1
ATOM 1297 C CA . GLY A 1 166 ? 32.366 4.915 -17.127 1.00 93.06 166 GLY A CA 1
ATOM 1298 C C . GLY A 1 166 ? 32.852 4.660 -15.697 1.00 93.06 166 GLY A C 1
ATOM 1299 O O . GLY A 1 166 ? 33.936 5.119 -15.332 1.00 93.06 166 GLY A O 1
ATOM 1300 N N . TRP A 1 167 ? 32.081 3.910 -14.907 1.00 92.88 167 TRP A N 1
ATOM 1301 C CA . TRP A 1 167 ? 32.442 3.498 -13.548 1.00 92.88 167 TRP A CA 1
ATOM 1302 C C . TRP A 1 167 ? 33.465 2.363 -13.509 1.00 92.88 167 TRP A C 1
ATOM 1304 O O . TRP A 1 167 ? 34.407 2.402 -12.721 1.00 92.88 167 TRP A O 1
ATOM 1314 N N . TRP A 1 168 ? 33.285 1.355 -14.359 1.00 92.69 168 TRP A N 1
ATOM 1315 C CA . TRP A 1 168 ? 34.128 0.170 -14.420 1.00 92.69 168 TRP A CA 1
ATOM 1316 C C . TRP A 1 168 ? 34.665 -0.019 -15.838 1.00 92.69 168 TRP A C 1
ATOM 1318 O O . TRP A 1 168 ? 34.088 -0.719 -16.672 1.00 92.69 168 TRP A O 1
ATOM 1328 N N . GLN A 1 169 ? 35.818 0.599 -16.089 1.00 86.94 169 GLN A N 1
ATOM 1329 C CA . GLN A 1 169 ? 36.532 0.481 -17.358 1.00 86.94 169 GLN A CA 1
ATOM 1330 C C . GLN A 1 169 ? 36.891 -0.988 -17.633 1.00 86.94 169 GLN A C 1
ATOM 1332 O O . GLN A 1 169 ? 37.503 -1.653 -16.795 1.00 86.94 169 GLN A O 1
ATOM 1337 N N . GLY A 1 170 ? 36.498 -1.496 -18.804 1.00 83.00 170 GLY A N 1
ATOM 1338 C CA . GLY A 1 170 ? 36.700 -2.898 -19.194 1.00 83.00 170 GLY A CA 1
ATOM 1339 C C . GLY A 1 170 ? 35.642 -3.881 -18.673 1.00 83.00 170 GLY A C 1
ATOM 1340 O O . GLY A 1 170 ? 35.855 -5.090 -18.759 1.00 83.00 170 GLY A O 1
ATOM 1341 N N . CYS A 1 171 ? 34.515 -3.405 -18.131 1.00 87.00 171 CYS A N 1
ATOM 1342 C CA . CYS A 1 171 ? 33.377 -4.268 -17.813 1.00 87.00 171 CYS A CA 1
ATOM 1343 C C . CYS A 1 171 ? 32.732 -4.815 -19.098 1.00 87.00 171 CYS A C 1
ATOM 1345 O O . CYS A 1 171 ? 32.186 -4.051 -19.887 1.00 87.00 171 CYS A O 1
ATOM 1347 N N . ASP A 1 172 ? 32.751 -6.138 -19.276 1.00 87.62 172 ASP A N 1
ATOM 1348 C CA . ASP A 1 172 ? 32.014 -6.837 -20.340 1.00 87.62 172 ASP A CA 1
ATOM 1349 C C . ASP A 1 172 ? 30.570 -7.131 -19.887 1.00 87.62 172 ASP A C 1
ATOM 1351 O O . ASP A 1 172 ? 30.181 -8.261 -19.577 1.00 87.62 172 ASP A O 1
ATOM 1355 N N . ASP A 1 173 ? 29.810 -6.068 -19.636 1.00 91.50 173 ASP A N 1
ATOM 1356 C CA . ASP A 1 173 ? 28.371 -6.117 -19.372 1.00 91.50 173 ASP A CA 1
ATOM 1357 C C . ASP A 1 173 ? 27.743 -4.754 -19.595 1.00 91.50 173 ASP A C 1
ATOM 1359 O O . ASP A 1 173 ? 28.421 -3.728 -19.635 1.00 91.50 173 ASP A O 1
ATOM 1363 N N . GLN A 1 174 ? 26.421 -4.757 -19.588 1.00 92.69 174 GLN A N 1
ATOM 1364 C CA . GLN A 1 174 ? 25.601 -3.581 -19.745 1.00 92.69 174 GLN A CA 1
ATOM 1365 C C . GLN A 1 174 ? 24.637 -3.457 -18.565 1.00 92.69 174 GLN A C 1
ATOM 1367 O O . GLN A 1 174 ? 24.084 -4.449 -18.079 1.00 92.69 174 GLN A O 1
ATOM 1372 N N . ALA A 1 175 ? 24.458 -2.230 -18.086 1.00 96.12 175 ALA A N 1
ATOM 1373 C CA . ALA A 1 175 ? 23.328 -1.892 -17.236 1.00 96.12 175 ALA A CA 1
ATOM 1374 C C . ALA A 1 175 ? 22.189 -1.423 -18.142 1.00 96.12 175 ALA A C 1
ATOM 1376 O O . ALA A 1 175 ? 22.446 -0.736 -19.119 1.00 96.12 175 ALA A O 1
ATOM 1377 N N . ILE A 1 176 ? 20.956 -1.788 -17.822 1.00 97.12 176 ILE A N 1
ATOM 1378 C CA . ILE A 1 176 ? 19.763 -1.294 -18.507 1.00 97.12 176 ILE A CA 1
ATOM 1379 C C . ILE A 1 176 ? 18.790 -0.746 -17.470 1.00 97.12 176 ILE A C 1
ATOM 1381 O O . ILE A 1 176 ? 18.733 -1.276 -16.355 1.00 97.12 176 ILE A O 1
ATOM 1385 N N . ARG A 1 177 ? 18.015 0.277 -17.833 1.00 97.50 177 ARG A N 1
ATOM 1386 C CA . ARG A 1 177 ? 16.979 0.849 -16.966 1.00 97.50 177 ARG A CA 1
ATOM 1387 C C . ARG A 1 177 ? 15.610 0.776 -17.631 1.00 97.50 177 ARG A C 1
ATOM 1389 O 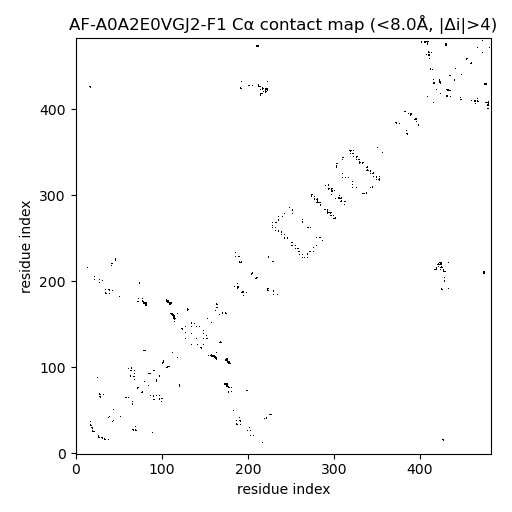O . ARG A 1 177 ? 15.464 1.135 -18.795 1.00 97.50 177 ARG A O 1
ATOM 1396 N N . LEU A 1 178 ? 14.617 0.310 -16.883 1.00 96.62 178 LEU A N 1
ATOM 1397 C CA . LEU A 1 178 ? 13.210 0.362 -17.246 1.00 96.62 178 LEU A CA 1
ATOM 1398 C C . LEU A 1 178 ? 12.750 1.817 -17.318 1.00 96.62 178 LEU A C 1
ATOM 1400 O O . LEU A 1 178 ? 12.895 2.576 -16.363 1.00 96.62 178 LEU A O 1
ATOM 1404 N N . CYS A 1 179 ? 12.178 2.194 -18.454 1.00 94.38 179 CYS A N 1
ATOM 1405 C CA . CYS A 1 179 ? 11.523 3.482 -18.627 1.00 94.38 179 CYS A CA 1
ATOM 1406 C C . CYS A 1 179 ? 10.018 3.357 -18.339 1.00 94.38 179 CYS A C 1
ATOM 1408 O O . CYS A 1 179 ? 9.458 2.261 -18.310 1.00 94.38 179 CYS A O 1
ATOM 1410 N N . ASP A 1 180 ? 9.351 4.495 -18.144 1.00 90.12 180 ASP A N 1
ATOM 1411 C CA . ASP A 1 180 ? 7.895 4.587 -17.968 1.00 90.12 180 ASP A CA 1
ATOM 1412 C C . ASP A 1 180 ? 7.307 3.801 -16.778 1.00 90.12 180 ASP A C 1
ATOM 1414 O O . ASP A 1 180 ? 6.120 3.470 -16.769 1.00 90.12 180 ASP A O 1
ATOM 1418 N N . GLU A 1 181 ? 8.084 3.576 -15.713 1.00 90.62 181 GLU A N 1
ATOM 1419 C CA . GLU A 1 181 ? 7.565 3.038 -14.443 1.00 90.62 181 GLU A CA 1
ATOM 1420 C C . GLU A 1 181 ? 6.289 3.763 -13.949 1.00 90.62 181 GLU A C 1
ATOM 1422 O O . GLU A 1 181 ? 5.325 3.074 -13.593 1.00 90.62 181 GLU A O 1
ATOM 1427 N N . PRO A 1 182 ? 6.173 5.112 -14.031 1.00 93.31 182 PRO A N 1
ATOM 1428 C CA . PRO A 1 182 ? 4.945 5.811 -13.646 1.00 93.31 182 PRO A CA 1
ATOM 1429 C C . PRO A 1 182 ? 3.695 5.376 -14.426 1.00 93.31 182 PRO A C 1
ATOM 1431 O O . PRO A 1 182 ? 2.591 5.400 -13.875 1.00 93.31 182 PRO A O 1
ATOM 1434 N N . LEU A 1 183 ? 3.840 4.966 -15.693 1.00 95.44 183 LEU A N 1
ATOM 1435 C CA . LEU A 1 183 ? 2.729 4.435 -16.484 1.00 95.44 183 LEU A CA 1
ATOM 1436 C C . LEU A 1 183 ? 2.302 3.070 -15.937 1.00 95.44 183 LEU A C 1
ATOM 1438 O O . LEU A 1 183 ? 1.119 2.865 -15.673 1.00 95.44 183 LEU A O 1
ATOM 1442 N N . PHE A 1 184 ? 3.241 2.153 -15.699 1.00 93.75 184 PHE A N 1
ATOM 1443 C CA . PHE A 1 184 ? 2.918 0.827 -15.161 1.00 93.75 184 PHE A CA 1
ATOM 1444 C C . PHE A 1 184 ? 2.304 0.896 -13.759 1.00 93.75 184 PHE A C 1
ATOM 1446 O O . PHE A 1 184 ? 1.338 0.180 -13.477 1.00 93.75 184 PHE A O 1
ATOM 1453 N N . GLU A 1 185 ? 2.794 1.788 -12.895 1.00 93.19 185 GLU A N 1
ATOM 1454 C CA . GLU A 1 185 ? 2.171 2.048 -11.597 1.00 93.19 185 GLU A CA 1
ATOM 1455 C C . GLU A 1 185 ? 0.752 2.601 -11.736 1.00 93.19 185 GLU A C 1
ATOM 1457 O O . GLU A 1 185 ? -0.152 2.153 -11.025 1.00 93.19 185 GLU A O 1
ATOM 1462 N N . ARG A 1 186 ? 0.525 3.526 -12.680 1.00 95.81 186 ARG A N 1
ATOM 1463 C CA . ARG A 1 186 ? -0.811 4.059 -12.975 1.00 95.81 186 ARG A CA 1
ATOM 1464 C C . ARG A 1 186 ? -1.768 2.949 -13.408 1.00 95.81 186 ARG A C 1
ATOM 1466 O O . ARG A 1 186 ? -2.861 2.857 -12.855 1.00 95.81 186 ARG A O 1
ATOM 1473 N N . ILE A 1 187 ? -1.373 2.089 -14.347 1.00 94.06 187 ILE A N 1
ATOM 1474 C CA . ILE A 1 187 ? -2.223 0.983 -14.823 1.00 94.06 187 ILE A CA 1
ATOM 1475 C C . ILE A 1 187 ? -2.519 -0.004 -13.694 1.00 94.06 187 ILE A C 1
ATOM 1477 O O . ILE A 1 187 ? -3.675 -0.382 -13.494 1.00 94.06 187 ILE A O 1
ATOM 1481 N N . ARG A 1 188 ? -1.506 -0.351 -12.892 1.00 92.50 188 ARG A N 1
ATOM 1482 C CA . ARG A 1 188 ? -1.670 -1.205 -11.710 1.00 92.50 188 ARG A CA 1
ATOM 1483 C C . ARG A 1 188 ? -2.665 -0.604 -10.718 1.00 92.50 188 ARG A C 1
ATOM 1485 O O . ARG A 1 188 ? -3.570 -1.299 -10.260 1.00 92.50 188 ARG A O 1
ATOM 1492 N N . LEU A 1 189 ? -2.540 0.691 -10.426 1.00 93.31 189 LEU A N 1
ATOM 1493 C CA . LEU A 1 189 ? -3.468 1.410 -9.558 1.00 93.31 189 LEU A CA 1
ATOM 1494 C C . LEU A 1 189 ? -4.891 1.412 -10.113 1.00 93.31 189 LEU A C 1
ATOM 1496 O O . LEU A 1 189 ? -5.834 1.178 -9.364 1.00 93.31 189 LEU A O 1
ATOM 1500 N N . MET A 1 190 ? -5.057 1.709 -11.399 1.00 92.31 190 MET A N 1
ATOM 1501 C CA . MET A 1 190 ? -6.376 1.814 -12.022 1.00 92.31 190 MET A CA 1
ATOM 1502 C C . MET A 1 190 ? -7.092 0.465 -12.051 1.00 92.31 190 MET A C 1
ATOM 1504 O O . MET A 1 190 ? -8.298 0.427 -11.825 1.00 92.31 190 MET A O 1
ATOM 1508 N N . PHE A 1 191 ? -6.353 -0.629 -12.252 1.00 89.88 191 PHE A N 1
ATOM 1509 C CA . PHE A 1 191 ? -6.909 -1.978 -12.227 1.00 89.88 191 PHE A CA 1
ATOM 1510 C C . PHE A 1 191 ? -7.259 -2.449 -10.809 1.00 89.88 191 PHE A C 1
ATOM 1512 O O . PHE A 1 191 ? -8.399 -2.822 -10.549 1.00 89.88 191 PHE A O 1
ATOM 1519 N N . PHE A 1 192 ? -6.303 -2.412 -9.873 1.00 87.88 192 PHE A N 1
ATOM 1520 C CA . PHE A 1 192 ? -6.495 -2.945 -8.516 1.00 87.88 192 PHE A CA 1
ATOM 1521 C C . PHE A 1 192 ? -7.149 -1.953 -7.544 1.00 87.88 192 PHE A C 1
ATOM 1523 O O . PHE A 1 192 ? -7.471 -2.291 -6.404 1.00 87.88 192 PHE A O 1
ATOM 1530 N N . GLY A 1 193 ? -7.304 -0.684 -7.926 1.00 88.94 193 GLY A N 1
ATOM 1531 C CA . GLY A 1 193 ? -7.758 0.390 -7.033 1.00 88.94 193 GLY A CA 1
ATOM 1532 C C . GLY A 1 193 ? -6.803 0.663 -5.863 1.00 88.94 193 GLY A C 1
ATOM 1533 O O . GLY A 1 193 ? -7.094 1.471 -4.978 1.00 88.94 193 GLY A O 1
ATOM 1534 N N . ASN A 1 194 ? -5.659 -0.026 -5.820 1.00 87.12 194 ASN A N 1
ATOM 1535 C CA . ASN A 1 194 ? -4.641 0.111 -4.800 1.00 87.12 194 ASN A CA 1
ATOM 1536 C C . ASN A 1 194 ? -3.264 -0.346 -5.304 1.00 87.12 194 ASN A C 1
ATOM 1538 O O . ASN A 1 194 ? -3.171 -1.131 -6.238 1.00 87.12 194 ASN A O 1
ATOM 1542 N N . LEU A 1 195 ? -2.196 0.112 -4.642 1.00 88.81 195 LEU A N 1
ATOM 1543 C CA . LEU A 1 195 ? -0.815 -0.288 -4.953 1.00 88.81 195 LEU A CA 1
ATOM 1544 C C . LEU A 1 195 ? -0.235 -1.343 -3.990 1.00 88.81 195 LEU A C 1
ATOM 1546 O O . LEU A 1 195 ? 0.975 -1.555 -3.981 1.00 88.81 195 LEU A O 1
ATOM 1550 N N . ARG A 1 196 ? -1.065 -2.009 -3.177 1.00 84.62 196 ARG A N 1
ATOM 1551 C CA . ARG A 1 196 ? -0.620 -3.151 -2.354 1.00 84.62 196 ARG A CA 1
ATOM 1552 C C . ARG A 1 196 ? -0.659 -4.457 -3.147 1.00 84.62 196 ARG A C 1
ATOM 1554 O O . ARG A 1 196 ? 0.217 -5.290 -2.960 1.00 84.62 196 ARG A O 1
ATOM 1561 N N . GLN A 1 197 ? -1.638 -4.605 -4.038 1.00 82.81 197 GLN A N 1
ATOM 1562 C CA . GLN A 1 197 ? -1.699 -5.718 -4.982 1.00 82.81 197 GLN A CA 1
ATOM 1563 C C . GLN A 1 197 ? -0.701 -5.515 -6.126 1.00 82.81 197 GLN A C 1
ATOM 1565 O O . GLN A 1 197 ? -0.488 -4.397 -6.612 1.00 82.81 197 GLN A O 1
ATOM 1570 N N . SER A 1 198 ? -0.070 -6.606 -6.542 1.00 82.50 198 SER A N 1
ATOM 1571 C CA . SER A 1 198 ? 0.907 -6.640 -7.627 1.00 82.50 198 SER A CA 1
ATOM 1572 C C . SER A 1 198 ? 0.352 -7.397 -8.834 1.00 82.50 198 SER A C 1
ATOM 1574 O O . SER A 1 198 ? -0.657 -8.096 -8.760 1.00 82.50 198 SER A O 1
ATOM 1576 N N . TRP A 1 199 ? 1.063 -7.316 -9.956 1.00 76.75 199 TRP A N 1
ATOM 1577 C CA . TRP A 1 199 ? 0.777 -8.094 -11.164 1.00 76.75 199 TRP A CA 1
ATOM 1578 C C . TRP A 1 199 ? 0.757 -9.620 -10.927 1.00 76.75 199 TRP A C 1
ATOM 1580 O O . TRP A 1 199 ? 0.178 -10.352 -11.724 1.00 76.75 199 TRP A O 1
ATOM 1590 N N . SER A 1 200 ? 1.355 -10.114 -9.832 1.00 73.00 200 SER A N 1
ATOM 1591 C CA . SER A 1 200 ? 1.381 -11.539 -9.478 1.00 73.00 200 SER A CA 1
ATOM 1592 C C . SER A 1 200 ? 0.138 -12.029 -8.725 1.00 73.00 200 SER A C 1
ATOM 1594 O O . SER A 1 200 ? 0.037 -13.225 -8.472 1.00 73.00 200 SER A O 1
ATOM 1596 N N . GLU A 1 201 ? -0.820 -11.158 -8.384 1.00 72.12 201 GLU A N 1
ATOM 1597 C CA . GLU A 1 201 ? -2.069 -11.559 -7.707 1.00 72.12 201 GLU A CA 1
ATOM 1598 C C . GLU A 1 201 ? -2.861 -12.605 -8.520 1.00 72.12 201 GLU A C 1
ATOM 1600 O O . GLU A 1 201 ? -3.468 -13.528 -7.969 1.00 72.12 201 GLU A O 1
ATOM 1605 N N . PHE A 1 202 ? -2.785 -12.514 -9.852 1.00 66.62 202 PHE A N 1
ATOM 1606 C CA . PHE A 1 202 ? -3.363 -13.492 -10.777 1.00 66.62 202 PHE A CA 1
ATOM 1607 C C . PHE A 1 202 ? -2.827 -14.909 -10.511 1.00 66.62 202 PHE A C 1
ATOM 1609 O O . PHE A 1 202 ? -3.600 -15.856 -10.445 1.00 66.62 202 PHE A O 1
ATOM 1616 N N . VAL A 1 203 ? -1.525 -15.038 -10.238 1.00 59.22 203 VAL A N 1
ATOM 1617 C CA . VAL A 1 203 ? -0.846 -16.321 -9.978 1.00 59.22 203 VAL A CA 1
ATOM 1618 C C . VAL A 1 203 ? -1.309 -16.943 -8.665 1.00 59.22 203 VAL A C 1
ATOM 1620 O O . VAL A 1 203 ? -1.543 -18.145 -8.592 1.00 59.22 203 VAL A O 1
ATOM 1623 N N . ILE A 1 204 ? -1.474 -16.124 -7.622 1.00 59.38 204 ILE A N 1
ATOM 1624 C CA . ILE A 1 204 ? -1.954 -16.581 -6.307 1.00 59.38 204 ILE A CA 1
ATOM 1625 C C . ILE A 1 204 ? -3.375 -17.147 -6.430 1.00 59.38 204 ILE A C 1
ATOM 1627 O O . ILE A 1 204 ? -3.697 -18.172 -5.826 1.00 59.38 204 ILE A O 1
ATOM 1631 N N . THR A 1 205 ? -4.204 -16.501 -7.252 1.00 59.59 205 THR A N 1
ATOM 1632 C CA . THR A 1 205 ? -5.571 -16.948 -7.541 1.00 59.59 205 THR A CA 1
ATOM 1633 C C . THR A 1 205 ? -5.571 -18.291 -8.276 1.00 59.59 205 THR A C 1
ATOM 1635 O O . THR A 1 205 ? -6.310 -19.204 -7.910 1.00 59.59 205 THR A O 1
ATOM 1638 N N . GLU A 1 206 ? -4.710 -18.445 -9.283 1.00 55.81 206 GLU A N 1
ATOM 1639 C CA . GLU A 1 206 ? -4.633 -19.655 -10.113 1.00 55.81 206 GLU A CA 1
ATOM 1640 C C . GLU A 1 206 ? -4.052 -20.873 -9.425 1.00 55.81 206 GLU A C 1
ATOM 1642 O O . GLU A 1 206 ? -4.465 -21.995 -9.710 1.00 55.81 206 GLU A O 1
ATOM 1647 N N . LEU A 1 207 ? -3.142 -20.668 -8.475 1.00 55.22 207 LEU A N 1
ATOM 1648 C CA . LEU A 1 207 ? -2.636 -21.739 -7.621 1.00 55.22 207 LEU A CA 1
ATOM 1649 C C . LEU A 1 207 ? -3.719 -22.300 -6.678 1.00 55.22 207 LEU A C 1
ATOM 1651 O O . LEU A 1 207 ? -3.458 -23.231 -5.919 1.00 55.22 207 LEU A O 1
ATOM 1655 N N . GLY A 1 208 ? -4.935 -21.738 -6.696 1.00 58.88 208 GLY A N 1
ATOM 1656 C CA . GLY A 1 208 ? -6.051 -22.159 -5.853 1.00 58.88 208 GLY A CA 1
ATOM 1657 C C . GLY A 1 208 ? -5.899 -21.745 -4.390 1.00 58.88 208 GLY A C 1
ATOM 1658 O O . GLY A 1 208 ? -6.731 -22.120 -3.566 1.00 58.88 208 GLY A O 1
ATOM 1659 N N . HIS A 1 209 ? -4.873 -20.954 -4.057 1.00 65.62 209 HIS A N 1
ATOM 1660 C CA . HIS A 1 209 ? -4.652 -20.448 -2.703 1.00 65.62 209 HIS A CA 1
ATOM 1661 C C . HIS A 1 209 ? -5.740 -19.464 -2.269 1.00 65.62 209 HIS A C 1
ATOM 1663 O O . HIS A 1 209 ? -6.026 -19.353 -1.078 1.00 65.62 209 HIS A O 1
ATOM 1669 N N . GLN A 1 210 ? -6.367 -18.769 -3.223 1.00 71.00 210 GLN A N 1
ATOM 1670 C CA . GLN A 1 210 ? -7.412 -17.799 -2.936 1.00 71.00 210 GLN A CA 1
ATOM 1671 C C . GLN A 1 210 ? -8.523 -17.852 -3.987 1.00 71.00 210 GLN A C 1
ATOM 1673 O O . GLN A 1 210 ? -8.287 -17.666 -5.177 1.00 71.00 210 GLN A O 1
ATOM 1678 N N . ARG A 1 211 ? -9.760 -18.100 -3.544 1.00 85.06 211 ARG A N 1
ATOM 1679 C CA . ARG A 1 211 ? -10.962 -18.052 -4.392 1.00 85.06 211 ARG A CA 1
ATOM 1680 C C . ARG A 1 211 ? -11.730 -16.776 -4.083 1.00 85.06 211 ARG A C 1
ATOM 1682 O O . ARG A 1 211 ? -11.934 -16.480 -2.915 1.00 85.06 211 ARG A O 1
ATOM 1689 N N . TYR A 1 212 ? -12.193 -16.042 -5.086 1.00 87.88 212 TYR A N 1
ATOM 1690 C CA . TYR A 1 212 ? -12.951 -14.802 -4.880 1.00 87.88 212 TYR A CA 1
ATOM 1691 C C . TYR A 1 212 ? -14.434 -14.987 -5.204 1.00 87.88 212 TYR A C 1
ATOM 1693 O O . TYR A 1 212 ? -14.802 -15.819 -6.037 1.00 87.88 212 TYR A O 1
ATOM 1701 N N . GLU A 1 213 ? -15.294 -14.217 -4.535 1.00 92.06 213 GLU A N 1
ATOM 1702 C CA . GLU A 1 213 ? -16.731 -14.229 -4.807 1.00 92.06 213 GLU A CA 1
ATOM 1703 C C . GLU A 1 213 ? -17.003 -13.622 -6.197 1.00 92.06 213 GLU A C 1
ATOM 1705 O O . GLU A 1 213 ? -16.534 -12.519 -6.494 1.00 92.06 213 GLU A O 1
ATOM 1710 N N . PRO A 1 214 ? -17.771 -14.301 -7.068 1.00 89.69 214 PRO A N 1
ATOM 1711 C CA . PRO A 1 214 ? -18.072 -13.810 -8.407 1.00 89.69 214 PRO A CA 1
ATOM 1712 C C . PRO A 1 214 ? -19.083 -12.652 -8.394 1.00 89.69 214 PRO A C 1
ATOM 1714 O O . PRO A 1 214 ? -20.248 -12.838 -8.747 1.00 89.69 214 PRO A O 1
ATOM 1717 N N . VAL A 1 215 ? -18.632 -11.435 -8.093 1.00 90.56 215 VAL A N 1
ATOM 1718 C CA . VAL A 1 215 ? -19.474 -10.228 -8.151 1.00 90.56 215 VAL A CA 1
ATOM 1719 C C . VAL A 1 215 ? -19.699 -9.783 -9.613 1.00 90.56 215 VAL A C 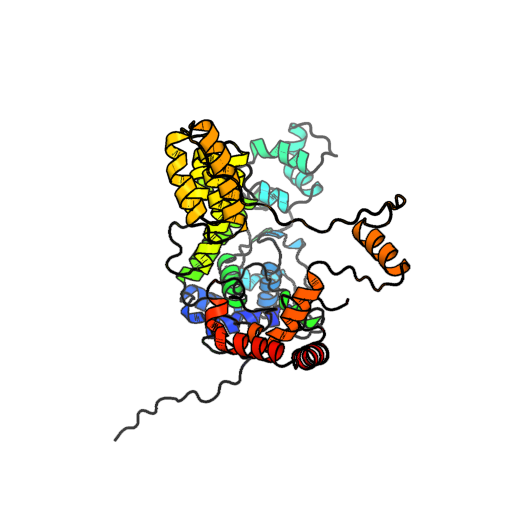1
ATOM 1721 O O . VAL A 1 215 ? -18.763 -9.809 -10.422 1.00 90.56 215 VAL A O 1
ATOM 1724 N N . PRO A 1 216 ? -20.932 -9.419 -10.015 1.00 88.00 216 PRO A N 1
ATOM 1725 C CA . PRO A 1 216 ? -21.195 -8.780 -11.305 1.00 88.00 216 PRO A CA 1
ATOM 1726 C C . PRO A 1 216 ? -20.480 -7.428 -11.428 1.00 88.00 216 PRO A C 1
ATOM 1728 O O . PRO A 1 216 ? -20.621 -6.570 -10.560 1.00 88.00 216 PRO A O 1
ATOM 1731 N N . LEU A 1 217 ? -19.742 -7.235 -12.523 1.00 84.06 217 LEU A N 1
ATOM 1732 C CA . LEU A 1 217 ? -19.091 -5.964 -12.852 1.00 84.06 217 LEU A CA 1
ATOM 1733 C C . LEU A 1 217 ? -19.877 -5.242 -13.956 1.00 84.06 217 LEU A C 1
ATOM 1735 O O . LEU A 1 217 ? -20.458 -5.886 -14.837 1.00 84.06 217 LEU A O 1
ATOM 1739 N N . SER A 1 218 ? -19.884 -3.913 -13.881 1.00 80.44 218 SER A N 1
ATOM 1740 C CA . SER A 1 218 ? -20.531 -2.970 -14.806 1.00 80.44 218 SER A CA 1
ATOM 1741 C C . SER A 1 218 ? -19.518 -1.916 -15.282 1.00 80.44 218 SER A C 1
ATOM 1743 O O . SER A 1 218 ? -18.468 -1.784 -14.661 1.00 80.44 218 SER A O 1
ATOM 1745 N N . PRO A 1 219 ? -19.774 -1.133 -16.340 1.00 76.38 219 PRO A N 1
ATOM 1746 C CA . PRO A 1 219 ? -18.897 -0.010 -16.703 1.00 76.38 219 PRO A CA 1
ATOM 1747 C C . PRO A 1 219 ? -18.696 1.019 -15.569 1.00 76.38 219 PRO A C 1
ATOM 1749 O O . PRO A 1 219 ? -17.664 1.681 -15.487 1.00 76.38 219 PRO A O 1
ATOM 1752 N N . GLU A 1 220 ? -19.657 1.123 -14.650 1.00 79.00 220 GLU A N 1
ATOM 1753 C CA . GLU A 1 220 ? -19.609 1.972 -13.456 1.00 79.00 220 GLU A CA 1
ATOM 1754 C C . GLU A 1 220 ? -18.807 1.339 -12.299 1.00 79.00 220 GLU A C 1
ATOM 1756 O O . GLU A 1 220 ? -18.520 1.987 -11.286 1.00 79.00 220 GLU A O 1
ATOM 1761 N N . SER A 1 221 ? -18.418 0.069 -12.437 1.00 82.56 221 SER A N 1
ATOM 1762 C CA . SER A 1 221 ? -17.527 -0.659 -11.533 1.00 82.56 221 SER A CA 1
ATOM 1763 C C . SER A 1 221 ? -16.084 -0.213 -11.753 1.00 82.56 221 SER A C 1
ATOM 1765 O O . SER A 1 221 ? -15.272 -0.942 -12.316 1.00 82.56 221 SER A O 1
ATOM 1767 N N . ARG A 1 222 ? -15.758 1.001 -11.298 1.00 84.25 222 ARG A N 1
ATOM 1768 C CA . ARG A 1 222 ? -14.416 1.589 -11.389 1.00 84.25 222 ARG A CA 1
ATOM 1769 C C . ARG A 1 222 ? -13.941 2.163 -10.060 1.00 84.25 222 ARG A C 1
ATOM 1771 O O . ARG A 1 222 ? -14.725 2.741 -9.308 1.00 84.25 222 ARG A O 1
ATOM 1778 N N . ALA A 1 223 ? -12.647 2.009 -9.777 1.00 83.69 223 ALA A N 1
ATOM 1779 C CA . ALA A 1 223 ? -12.026 2.526 -8.554 1.00 83.69 223 ALA A CA 1
ATOM 1780 C C . ALA A 1 223 ? -11.939 4.061 -8.544 1.00 83.69 223 ALA A C 1
ATOM 1782 O O . ALA A 1 223 ? -12.081 4.699 -7.499 1.00 83.69 223 ALA A O 1
ATOM 1783 N N . PHE A 1 224 ? -11.726 4.647 -9.723 1.00 88.50 224 PHE A N 1
ATOM 1784 C CA . PHE A 1 224 ? -11.546 6.077 -9.934 1.00 88.50 224 PHE A CA 1
ATOM 1785 C C . PHE A 1 224 ? -12.515 6.574 -11.004 1.00 88.50 224 PHE A C 1
ATOM 1787 O O . PHE A 1 224 ? -12.776 5.878 -11.980 1.00 88.50 224 PHE A O 1
ATOM 1794 N N . ASN A 1 225 ? -13.029 7.792 -10.825 1.00 88.12 225 ASN A N 1
ATOM 1795 C CA . ASN A 1 225 ? -13.920 8.444 -11.795 1.00 88.12 225 ASN A CA 1
ATOM 1796 C C . ASN A 1 225 ? -13.278 9.664 -12.470 1.00 88.12 225 ASN A C 1
ATOM 1798 O O . ASN A 1 225 ? -13.844 10.215 -13.406 1.00 88.12 225 ASN A O 1
ATOM 1802 N N . ARG A 1 226 ? -12.135 10.137 -11.960 1.00 91.38 226 ARG A N 1
ATOM 1803 C CA . ARG A 1 226 ? -11.434 11.328 -12.448 1.00 91.38 226 ARG A CA 1
ATOM 1804 C C . ARG A 1 226 ? -9.940 11.048 -12.478 1.00 91.38 226 ARG A C 1
ATOM 1806 O O . ARG A 1 226 ? -9.405 10.525 -11.503 1.00 91.38 226 ARG A O 1
ATOM 1813 N N . ARG A 1 227 ? -9.259 11.463 -13.550 1.00 93.50 227 ARG A N 1
ATOM 1814 C CA . ARG A 1 227 ? -7.797 11.344 -13.668 1.00 93.50 227 ARG A CA 1
ATOM 1815 C C . ARG A 1 227 ? -7.078 11.987 -12.481 1.00 93.50 227 ARG A C 1
ATOM 1817 O O . ARG A 1 227 ? -6.195 11.370 -11.901 1.00 93.50 227 ARG A O 1
ATOM 1824 N N . GLY A 1 228 ? -7.533 13.170 -12.062 1.00 92.56 228 GLY A N 1
ATOM 1825 C CA . GLY A 1 228 ? -6.960 13.879 -10.916 1.00 92.56 228 GLY A CA 1
ATOM 1826 C C . GLY A 1 228 ? -6.981 13.072 -9.610 1.00 92.56 228 GLY A C 1
ATOM 1827 O O . GLY A 1 228 ? -6.071 13.220 -8.804 1.00 92.56 228 GLY A O 1
ATOM 1828 N N . ASP A 1 229 ? -7.947 12.165 -9.417 1.00 92.00 229 ASP A N 1
ATOM 1829 C CA . ASP A 1 229 ? -7.975 11.293 -8.233 1.00 92.00 229 ASP A CA 1
ATOM 1830 C C . ASP A 1 229 ? -6.870 10.219 -8.300 1.00 92.00 229 ASP A C 1
ATOM 1832 O O . ASP A 1 229 ? -6.281 9.864 -7.278 1.00 92.00 229 ASP A O 1
ATOM 1836 N N . VAL A 1 230 ? -6.557 9.726 -9.505 1.00 94.06 230 VAL A N 1
ATOM 1837 C CA . VAL A 1 230 ? -5.432 8.807 -9.750 1.00 94.06 230 VAL A CA 1
ATOM 1838 C C . VAL A 1 230 ? -4.110 9.530 -9.484 1.00 94.06 230 VAL A C 1
ATOM 1840 O O . VAL A 1 230 ? -3.262 9.020 -8.754 1.00 94.06 230 VAL A O 1
ATOM 1843 N N . ASP A 1 231 ? -3.965 10.750 -10.006 1.00 93.75 231 ASP A N 1
ATOM 1844 C CA . ASP A 1 231 ? -2.763 11.575 -9.841 1.00 93.75 231 ASP A CA 1
ATOM 1845 C C . ASP A 1 231 ? -2.496 11.882 -8.361 1.00 93.75 231 ASP A C 1
ATOM 1847 O O . ASP A 1 231 ? -1.380 11.709 -7.868 1.00 93.75 231 ASP A O 1
ATOM 1851 N N . GLN A 1 232 ? -3.538 12.267 -7.619 1.00 92.12 232 GLN A N 1
ATOM 1852 C CA . GLN A 1 232 ? -3.451 12.512 -6.180 1.00 92.12 232 GLN A CA 1
ATOM 1853 C C . GLN A 1 232 ? -3.097 11.247 -5.399 1.00 92.12 232 GLN A C 1
ATOM 1855 O O . GLN A 1 232 ? -2.285 11.306 -4.473 1.00 92.12 232 GLN A O 1
ATOM 1860 N N . TYR A 1 233 ? -3.669 10.093 -5.757 1.00 93.31 233 TYR A N 1
ATOM 1861 C CA . TYR A 1 233 ? -3.316 8.830 -5.112 1.00 93.31 233 TYR A CA 1
ATOM 1862 C C . TYR A 1 233 ? -1.833 8.506 -5.294 1.00 93.31 233 TYR A C 1
ATOM 1864 O O . TYR A 1 233 ? -1.181 8.119 -4.319 1.00 93.31 233 TYR A O 1
ATOM 1872 N N . LEU A 1 234 ? -1.316 8.646 -6.520 1.00 93.75 234 LEU A N 1
ATOM 1873 C CA . LEU A 1 234 ? 0.089 8.402 -6.849 1.00 93.75 234 LEU A CA 1
ATOM 1874 C C . LEU A 1 234 ? 0.999 9.385 -6.105 1.00 93.75 234 LEU A C 1
ATOM 1876 O O . LEU A 1 234 ? 1.966 8.959 -5.480 1.00 93.75 234 LEU A O 1
ATOM 1880 N N . ALA A 1 235 ? 0.639 10.670 -6.050 1.00 92.62 235 ALA A N 1
ATOM 1881 C CA . ALA A 1 235 ? 1.386 11.670 -5.288 1.00 92.62 235 ALA A CA 1
ATOM 1882 C C . ALA A 1 235 ? 1.435 11.343 -3.782 1.00 92.62 235 ALA A C 1
ATOM 1884 O O . ALA A 1 235 ? 2.505 11.363 -3.173 1.00 92.62 235 ALA A O 1
ATOM 1885 N N . ILE A 1 236 ? 0.297 10.969 -3.180 1.00 92.88 236 ILE A N 1
ATOM 1886 C CA . ILE A 1 236 ? 0.236 10.531 -1.775 1.00 92.88 236 ILE A CA 1
ATOM 1887 C C . ILE A 1 236 ? 1.068 9.259 -1.566 1.00 92.88 236 ILE A C 1
ATOM 1889 O O . ILE A 1 236 ? 1.727 9.122 -0.537 1.00 92.88 236 ILE A O 1
ATOM 1893 N N . HIS A 1 237 ? 1.052 8.323 -2.519 1.00 92.94 237 HIS A N 1
ATOM 1894 C CA . HIS A 1 237 ? 1.844 7.098 -2.432 1.00 92.94 237 HIS A CA 1
ATOM 1895 C C . HIS A 1 237 ? 3.349 7.373 -2.495 1.00 92.94 237 HIS A C 1
ATOM 1897 O O . HIS A 1 237 ? 4.077 6.879 -1.636 1.00 92.94 237 HIS A O 1
ATOM 1903 N N . ALA A 1 238 ? 3.796 8.230 -3.412 1.00 91.69 238 ALA A N 1
ATOM 1904 C CA . ALA A 1 238 ? 5.191 8.645 -3.506 1.00 91.69 238 ALA A CA 1
ATOM 1905 C C . ALA A 1 238 ? 5.657 9.355 -2.223 1.00 91.69 238 ALA A C 1
ATOM 1907 O O . ALA A 1 238 ? 6.750 9.098 -1.715 1.00 91.69 238 ALA A O 1
ATOM 1908 N N . CYS A 1 239 ? 4.814 10.212 -1.636 1.00 93.38 239 CYS A N 1
ATOM 1909 C CA . CYS A 1 239 ? 5.083 10.779 -0.315 1.00 93.38 239 CYS A CA 1
ATOM 1910 C C . CYS A 1 239 ? 5.102 9.703 0.781 1.00 93.38 239 CYS A C 1
ATOM 1912 O O . CYS A 1 239 ? 5.855 9.822 1.737 1.00 93.38 239 CYS A O 1
ATOM 1914 N N . ARG A 1 240 ? 4.312 8.632 0.682 1.00 93.31 240 ARG A N 1
ATOM 1915 C CA . ARG A 1 240 ? 4.395 7.541 1.657 1.00 93.31 240 ARG A CA 1
ATOM 1916 C C . ARG A 1 240 ? 5.735 6.807 1.579 1.00 93.31 240 ARG A C 1
ATOM 1918 O O . ARG A 1 240 ? 6.361 6.640 2.618 1.00 93.31 240 ARG A O 1
ATOM 1925 N N . GLN A 1 241 ? 6.175 6.427 0.381 1.00 91.44 241 GLN A N 1
ATOM 1926 C CA . GLN A 1 241 ? 7.455 5.736 0.180 1.00 91.44 241 GLN A CA 1
ATOM 1927 C C . GLN A 1 241 ? 8.618 6.575 0.722 1.00 91.44 241 GLN A C 1
ATOM 1929 O O . GLN A 1 241 ? 9.361 6.124 1.586 1.00 91.44 241 GLN A O 1
ATOM 1934 N N . ARG A 1 242 ? 8.667 7.861 0.350 1.00 91.62 242 ARG A N 1
ATOM 1935 C CA . ARG A 1 242 ? 9.669 8.800 0.875 1.00 91.62 242 ARG A CA 1
ATOM 1936 C C . ARG A 1 242 ? 9.612 8.962 2.392 1.00 91.62 242 ARG A C 1
ATOM 1938 O O . ARG A 1 242 ? 10.640 9.201 3.009 1.00 91.62 242 ARG A O 1
ATOM 1945 N N . LEU A 1 243 ? 8.430 8.872 3.009 1.00 93.06 243 LEU A N 1
ATOM 1946 C CA . LEU A 1 243 ? 8.316 8.934 4.465 1.00 93.06 243 LEU A CA 1
ATOM 1947 C C . LEU A 1 243 ? 8.875 7.674 5.120 1.00 93.06 243 LEU A C 1
ATOM 1949 O O . LEU A 1 243 ? 9.473 7.780 6.189 1.00 93.06 243 LEU A O 1
ATOM 1953 N N . ASP A 1 244 ? 8.658 6.502 4.527 1.00 90.25 244 ASP A N 1
ATOM 1954 C CA . ASP A 1 244 ? 9.201 5.247 5.041 1.00 90.25 244 ASP A CA 1
ATOM 1955 C C . ASP A 1 244 ? 10.747 5.288 5.001 1.00 90.25 244 ASP A C 1
ATOM 1957 O O . ASP A 1 244 ? 11.370 4.961 6.015 1.00 90.25 244 ASP A O 1
ATOM 1961 N N . ASP A 1 245 ? 11.329 5.865 3.941 1.00 87.88 245 ASP A N 1
ATOM 1962 C CA . ASP A 1 245 ? 12.780 6.071 3.773 1.00 87.88 245 ASP A CA 1
ATOM 1963 C C . ASP A 1 245 ? 13.356 7.263 4.564 1.00 87.88 245 ASP A C 1
ATOM 1965 O O . ASP A 1 245 ? 14.562 7.335 4.786 1.00 87.88 245 ASP A O 1
ATOM 1969 N N . ALA A 1 246 ? 12.520 8.206 5.014 1.00 87.12 246 ALA A N 1
ATOM 1970 C CA . ALA A 1 246 ? 12.975 9.401 5.724 1.00 87.12 246 ALA A CA 1
ATOM 1971 C C . ALA A 1 246 ? 13.654 9.057 7.061 1.00 87.12 246 ALA A C 1
ATOM 1973 O O . ALA A 1 246 ? 13.031 8.461 7.959 1.00 87.12 246 ALA A O 1
ATOM 1974 N N . VAL A 1 247 ? 14.901 9.513 7.211 1.00 84.88 247 VAL A N 1
ATOM 1975 C CA . VAL A 1 247 ? 15.738 9.284 8.400 1.00 84.88 247 VAL A CA 1
ATOM 1976 C C . VAL A 1 247 ? 15.864 10.554 9.242 1.00 84.88 247 VAL A C 1
ATOM 1978 O O . VAL A 1 247 ? 15.939 10.468 10.469 1.00 84.88 247 VAL A O 1
ATOM 1981 N N . THR A 1 248 ? 15.844 11.728 8.607 1.00 89.25 248 THR A N 1
ATOM 1982 C CA . THR A 1 248 ? 16.058 13.022 9.271 1.00 89.25 248 THR A CA 1
ATOM 1983 C C . THR A 1 248 ? 14.769 13.829 9.444 1.00 89.25 248 THR A C 1
ATOM 1985 O O . THR A 1 248 ? 13.715 13.537 8.862 1.00 89.25 248 THR A O 1
ATOM 1988 N N . ALA A 1 249 ? 14.840 14.867 10.281 1.00 89.06 249 ALA A N 1
ATOM 1989 C CA . ALA A 1 249 ? 13.751 15.824 10.436 1.00 89.06 249 ALA A CA 1
ATOM 1990 C C . ALA A 1 249 ? 13.582 16.681 9.171 1.00 89.06 249 ALA A C 1
ATOM 1992 O O . ALA A 1 249 ? 12.451 16.978 8.781 1.00 89.06 249 ALA A O 1
ATOM 1993 N N . GLU A 1 250 ? 14.686 17.028 8.507 1.00 90.56 250 GLU A N 1
ATOM 1994 C CA . GLU A 1 250 ? 14.714 17.767 7.248 1.00 90.56 250 GLU A CA 1
ATOM 1995 C C . GLU A 1 250 ? 13.993 17.002 6.129 1.00 90.56 250 GLU A C 1
ATOM 1997 O O . GLU A 1 250 ? 13.160 17.587 5.432 1.00 90.56 250 GLU A O 1
ATOM 2002 N N . ASP A 1 251 ? 14.208 15.686 6.016 1.00 89.94 251 ASP A N 1
ATOM 2003 C CA . ASP A 1 251 ? 13.484 14.837 5.057 1.00 89.94 251 ASP A CA 1
ATOM 2004 C C . ASP A 1 251 ? 11.970 14.944 5.269 1.00 89.94 251 ASP A C 1
ATOM 2006 O O . ASP A 1 251 ? 11.196 15.142 4.329 1.00 89.94 251 ASP A O 1
ATOM 2010 N N . CYS A 1 252 ? 11.541 14.877 6.533 1.00 91.00 252 CYS A N 1
ATOM 2011 C CA . CYS A 1 252 ? 10.138 15.001 6.916 1.00 91.00 252 CYS A CA 1
ATOM 2012 C C . CYS A 1 252 ? 9.571 16.397 6.592 1.00 91.00 252 CYS A C 1
ATOM 2014 O O . CYS A 1 252 ? 8.411 16.514 6.191 1.00 91.00 252 CYS A O 1
ATOM 2016 N N . GLN A 1 253 ? 10.369 17.460 6.728 1.00 89.00 253 GLN A N 1
ATOM 2017 C CA . GLN A 1 253 ? 9.975 18.830 6.379 1.00 89.00 253 GLN A CA 1
ATOM 2018 C C . GLN A 1 253 ? 9.784 19.009 4.871 1.00 89.00 253 GLN A C 1
ATOM 2020 O O . GLN A 1 253 ? 8.749 19.522 4.436 1.00 89.00 253 GLN A O 1
ATOM 2025 N N . VAL A 1 254 ? 10.745 18.539 4.071 1.00 90.00 254 VAL A N 1
ATOM 2026 C CA . VAL A 1 254 ? 10.660 18.548 2.602 1.00 90.00 254 VAL A CA 1
ATOM 2027 C C . VAL A 1 254 ? 9.472 17.715 2.131 1.00 90.00 254 VAL A C 1
ATOM 2029 O O . VAL A 1 254 ? 8.767 18.086 1.193 1.00 90.00 254 VAL A O 1
ATOM 2032 N N . LEU A 1 255 ? 9.203 16.595 2.797 1.00 90.75 255 LEU A N 1
ATOM 2033 C CA . LEU A 1 255 ? 8.043 15.771 2.494 1.00 90.75 255 LEU A CA 1
ATOM 2034 C C . LEU A 1 255 ? 6.732 16.506 2.755 1.00 90.75 255 LEU A C 1
ATOM 2036 O O . LEU A 1 255 ? 5.815 16.445 1.936 1.00 90.75 255 LEU A O 1
ATOM 2040 N N . ARG A 1 256 ? 6.658 17.225 3.879 1.00 88.19 256 ARG A N 1
ATOM 2041 C CA . ARG A 1 256 ? 5.481 18.001 4.261 1.00 88.19 256 ARG A CA 1
ATOM 2042 C C . ARG A 1 256 ? 5.142 19.074 3.225 1.00 88.19 256 ARG A C 1
ATOM 2044 O O . ARG A 1 256 ? 3.965 19.273 2.951 1.00 88.19 256 ARG A O 1
ATOM 2051 N N . SER A 1 257 ? 6.140 19.754 2.657 1.00 87.12 257 SER A N 1
ATOM 2052 C CA . SER A 1 257 ? 5.918 20.800 1.644 1.00 87.12 257 SER A CA 1
ATOM 2053 C C . SER A 1 257 ? 5.530 20.253 0.268 1.00 87.12 257 SER A C 1
ATOM 2055 O O . SER A 1 257 ? 4.966 20.982 -0.541 1.00 87.12 257 SER A O 1
ATOM 2057 N N . ARG A 1 258 ? 5.806 18.972 -0.001 1.00 87.75 258 ARG A N 1
ATOM 2058 C CA . ARG A 1 258 ? 5.428 18.279 -1.244 1.00 87.75 258 ARG A CA 1
ATOM 2059 C C . ARG A 1 258 ? 4.089 17.550 -1.156 1.00 87.75 258 ARG A C 1
ATOM 2061 O O . ARG A 1 258 ? 3.608 17.047 -2.169 1.00 87.75 258 ARG A O 1
ATOM 2068 N N . LEU A 1 259 ? 3.516 17.441 0.041 1.00 87.62 259 LEU A N 1
ATOM 2069 C CA . LEU A 1 259 ? 2.230 16.792 0.241 1.00 87.62 259 LEU A CA 1
ATOM 2070 C C . LEU A 1 259 ? 1.141 17.593 -0.501 1.00 87.62 259 LEU A C 1
ATOM 2072 O O . LEU A 1 259 ? 1.061 18.803 -0.296 1.00 87.62 259 LEU A O 1
ATOM 2076 N N . PRO A 1 260 ? 0.277 16.958 -1.313 1.00 84.62 260 PRO A N 1
ATOM 2077 C CA . PRO A 1 260 ? -0.828 17.663 -1.963 1.00 84.62 260 PRO A CA 1
ATOM 2078 C C . PRO A 1 260 ? -1.690 18.415 -0.936 1.00 84.62 260 PRO A C 1
ATOM 2080 O O . PRO A 1 260 ? -2.050 17.834 0.089 1.00 84.62 260 PRO A O 1
ATOM 2083 N N . GLU A 1 261 ? -2.006 19.692 -1.171 1.00 75.75 261 GLU A N 1
ATOM 2084 C CA . GLU A 1 261 ? -2.740 20.532 -0.204 1.00 75.75 261 GLU A CA 1
ATOM 2085 C C . GLU A 1 261 ? -4.230 20.168 -0.109 1.00 75.75 261 GLU A C 1
ATOM 2087 O O . GLU A 1 261 ? -4.785 20.155 0.988 1.00 75.75 261 GLU A O 1
ATOM 2092 N N . ASP A 1 262 ? -4.854 19.785 -1.226 1.00 71.38 262 ASP A N 1
ATOM 2093 C CA . ASP A 1 262 ? -6.278 19.458 -1.302 1.00 71.38 262 ASP A CA 1
ATOM 2094 C C . ASP A 1 262 ? -6.504 18.113 -2.015 1.00 71.38 262 ASP A C 1
ATOM 2096 O O . ASP A 1 262 ? -6.024 17.882 -3.126 1.00 71.38 262 ASP A O 1
ATOM 2100 N N . THR A 1 263 ? -7.248 17.211 -1.372 1.00 65.62 263 THR A N 1
ATOM 2101 C CA . THR A 1 263 ? -7.723 15.943 -1.968 1.00 65.62 263 THR A CA 1
ATOM 2102 C C . THR A 1 263 ? -9.055 16.105 -2.705 1.00 65.62 263 THR A C 1
ATOM 2104 O O . THR A 1 263 ? -9.677 15.124 -3.119 1.00 65.62 263 THR A O 1
ATOM 2107 N N . GLY A 1 264 ? -9.536 17.344 -2.827 1.00 67.38 264 GLY A N 1
ATOM 2108 C CA . GLY A 1 264 ? -10.868 17.667 -3.305 1.00 67.38 264 GLY A CA 1
ATOM 2109 C C . GLY A 1 264 ? -11.945 16.992 -2.457 1.00 67.38 264 GLY A C 1
ATOM 2110 O O . GLY A 1 264 ? -11.769 16.709 -1.273 1.00 67.38 264 GLY A O 1
ATOM 2111 N N . SER A 1 265 ? -13.069 16.679 -3.097 1.00 68.81 265 SER A N 1
ATOM 2112 C CA . SER A 1 265 ? -14.230 16.055 -2.461 1.00 68.81 265 SER A CA 1
ATOM 2113 C C . SER A 1 265 ? -14.143 14.532 -2.309 1.00 68.81 265 SER A C 1
ATOM 2115 O O . SER A 1 265 ? -15.147 13.929 -1.942 1.00 68.81 265 SER A O 1
ATOM 2117 N N . ASN A 1 266 ? -13.006 13.882 -2.607 1.00 81.81 266 ASN A N 1
ATOM 2118 C CA . ASN A 1 266 ? -12.885 12.420 -2.533 1.00 81.81 266 ASN A CA 1
ATOM 2119 C C . ASN A 1 266 ? -12.533 11.963 -1.098 1.00 81.81 266 ASN A C 1
ATOM 2121 O O . ASN A 1 266 ? -11.357 12.023 -0.721 1.00 81.81 266 ASN A O 1
ATOM 2125 N N . PRO A 1 267 ? -13.490 11.425 -0.307 1.00 81.81 267 PRO A N 1
ATOM 2126 C CA . PRO A 1 267 ? -13.269 11.164 1.120 1.00 81.81 267 PRO A CA 1
ATOM 2127 C C . PRO A 1 267 ? -12.198 10.099 1.375 1.00 81.81 267 PRO A C 1
ATOM 2129 O O . PRO A 1 267 ? -11.486 10.125 2.378 1.00 81.81 267 PRO A O 1
ATOM 2132 N N . TRP A 1 268 ? -12.045 9.158 0.442 1.00 83.00 268 TRP A N 1
ATOM 2133 C CA . TRP A 1 268 ? -11.048 8.100 0.546 1.00 83.00 268 TRP A CA 1
ATOM 2134 C C . TRP A 1 268 ? -9.618 8.634 0.400 1.00 83.00 268 TRP A C 1
ATOM 2136 O O . TRP A 1 268 ? -8.736 8.238 1.166 1.00 83.00 268 TRP A O 1
ATOM 2146 N N . LEU A 1 269 ? -9.386 9.568 -0.528 1.00 88.12 269 LEU A N 1
ATOM 2147 C CA . LEU A 1 269 ? -8.088 10.233 -0.665 1.00 88.12 269 LEU A CA 1
ATOM 2148 C C . LEU A 1 269 ? -7.806 11.146 0.531 1.00 88.12 269 LEU A C 1
ATOM 2150 O O . LEU A 1 269 ? -6.683 11.131 1.041 1.00 88.12 269 LEU A O 1
ATOM 2154 N N . SER A 1 270 ? -8.826 11.849 1.038 1.00 88.81 270 SER A N 1
ATOM 2155 C CA . SER A 1 270 ? -8.724 12.649 2.266 1.00 88.81 270 SER A CA 1
ATOM 2156 C C . SER A 1 270 ? -8.272 11.805 3.454 1.00 88.81 270 SER A C 1
ATOM 2158 O O . SER A 1 270 ? -7.316 12.167 4.139 1.00 88.81 270 SER A O 1
ATOM 2160 N N . HIS A 1 271 ? -8.879 10.632 3.656 1.00 88.19 271 HIS A N 1
ATOM 2161 C CA . HIS A 1 271 ? -8.484 9.716 4.725 1.00 88.19 271 HIS A CA 1
ATOM 2162 C C . HIS A 1 271 ? -7.040 9.222 4.557 1.00 88.19 271 HIS A C 1
ATOM 2164 O O . HIS A 1 271 ? -6.265 9.166 5.514 1.00 88.19 271 HIS A O 1
ATOM 2170 N N . ARG A 1 272 ? -6.642 8.891 3.323 1.00 90.25 272 ARG A N 1
ATOM 2171 C CA . ARG A 1 272 ? -5.289 8.407 3.019 1.00 90.25 272 ARG A CA 1
ATOM 2172 C C . ARG A 1 272 ? -4.229 9.478 3.282 1.00 90.25 272 ARG A C 1
ATOM 2174 O O . ARG A 1 272 ? -3.193 9.186 3.880 1.00 90.25 272 ARG A O 1
ATOM 2181 N N . ARG A 1 273 ? -4.520 10.725 2.907 1.00 92.94 273 ARG A N 1
ATOM 2182 C CA . ARG A 1 273 ? -3.703 11.900 3.228 1.00 92.94 273 ARG A CA 1
ATOM 2183 C C . ARG A 1 273 ? -3.629 12.146 4.733 1.00 92.94 273 ARG A C 1
ATOM 2185 O O . ARG A 1 273 ? -2.537 12.328 5.263 1.00 92.94 273 ARG A O 1
ATOM 2192 N N . ALA A 1 274 ? -4.762 12.107 5.428 1.00 92.88 274 ALA A N 1
ATOM 2193 C CA . ALA A 1 274 ? -4.825 12.286 6.874 1.00 92.88 274 ALA A CA 1
ATOM 2194 C C . ALA A 1 274 ? -3.990 11.231 7.616 1.00 92.88 274 ALA A C 1
ATOM 2196 O O . ALA A 1 274 ? -3.270 11.554 8.563 1.00 92.88 274 ALA A O 1
ATOM 2197 N N . ARG A 1 275 ? -4.009 9.975 7.149 1.00 93.44 275 ARG A N 1
ATOM 2198 C CA . ARG A 1 275 ? -3.149 8.920 7.694 1.00 93.44 275 ARG A CA 1
ATOM 2199 C C . ARG A 1 275 ? -1.665 9.217 7.483 1.00 93.44 275 ARG A C 1
ATOM 2201 O O . ARG A 1 275 ? -0.883 9.052 8.414 1.00 93.44 275 ARG A O 1
ATOM 2208 N N . LEU A 1 276 ? -1.286 9.680 6.293 1.00 94.75 276 LEU A N 1
ATOM 2209 C CA . LEU A 1 276 ? 0.095 10.058 5.999 1.00 94.75 276 LEU A CA 1
ATOM 2210 C C . LEU A 1 276 ? 0.565 11.234 6.871 1.00 94.75 276 LEU A C 1
ATOM 2212 O O . LEU A 1 276 ? 1.650 11.169 7.440 1.00 94.75 276 LEU A O 1
ATOM 2216 N N . LEU A 1 277 ? -0.268 12.264 7.048 1.00 95.69 277 LEU A N 1
ATOM 2217 C CA . LEU A 1 277 ? 0.001 13.388 7.953 1.00 95.69 277 LEU A CA 1
ATOM 2218 C C . LEU A 1 277 ? 0.133 12.951 9.416 1.00 95.69 277 LEU A C 1
ATOM 2220 O O . LEU A 1 277 ? 0.975 13.475 10.144 1.00 95.69 277 LEU A O 1
ATOM 2224 N N . PHE A 1 278 ? -0.676 11.986 9.857 1.00 96.94 278 PHE A N 1
ATOM 2225 C CA . PHE A 1 278 ? -0.560 11.416 11.196 1.00 96.94 278 PHE A CA 1
ATOM 2226 C C . PHE A 1 278 ? 0.781 10.700 11.392 1.00 96.94 278 PHE A C 1
ATOM 2228 O O . PHE A 1 278 ? 1.465 10.956 12.384 1.00 96.94 278 PHE A O 1
ATOM 2235 N N . ASP A 1 279 ? 1.176 9.848 10.446 1.00 96.44 279 ASP A N 1
ATOM 2236 C CA . ASP A 1 279 ? 2.441 9.110 10.516 1.00 96.44 279 ASP A CA 1
ATOM 2237 C C . ASP A 1 279 ? 3.652 10.064 10.415 1.00 96.44 279 ASP A C 1
ATOM 2239 O O . ASP A 1 279 ? 4.614 9.935 11.177 1.00 96.44 279 ASP A O 1
ATOM 2243 N N . LEU A 1 280 ? 3.564 11.095 9.566 1.00 96.06 280 LEU A N 1
ATOM 2244 C CA . LEU A 1 280 ? 4.538 12.188 9.489 1.00 96.06 280 LEU A CA 1
ATOM 2245 C C . LEU A 1 280 ? 4.651 12.940 10.824 1.00 96.06 280 LEU A C 1
ATOM 2247 O O . LEU A 1 280 ? 5.753 13.149 11.331 1.00 96.06 280 LEU A O 1
ATOM 2251 N N . GLY A 1 281 ? 3.515 13.291 11.434 1.00 96.56 281 GLY A N 1
ATOM 2252 C CA . GLY A 1 281 ? 3.465 13.929 12.748 1.00 96.56 281 GLY A CA 1
ATOM 2253 C C . GLY A 1 281 ? 4.120 13.081 13.841 1.00 96.56 281 GLY A C 1
ATOM 2254 O O . GLY A 1 281 ? 4.810 13.624 14.703 1.00 96.56 281 GLY A O 1
ATOM 2255 N N . GLN A 1 282 ? 3.986 11.750 13.783 1.00 96.44 282 GLN A N 1
ATOM 2256 C CA . GLN A 1 282 ? 4.682 10.853 14.710 1.00 96.44 282 GLN A CA 1
ATOM 2257 C C . GLN A 1 282 ? 6.199 10.876 14.529 1.00 96.44 282 GLN A C 1
ATOM 2259 O O . GLN A 1 282 ? 6.911 10.904 15.537 1.00 96.44 282 GLN A O 1
ATOM 2264 N N . LYS A 1 283 ? 6.699 10.855 13.285 1.00 95.88 283 LYS A N 1
ATOM 2265 C CA . LYS A 1 283 ? 8.143 10.945 13.014 1.00 95.88 283 LYS A CA 1
ATOM 2266 C C . LYS A 1 283 ? 8.710 12.285 13.490 1.00 95.88 283 LYS A C 1
ATOM 2268 O O . LYS A 1 283 ? 9.675 12.287 14.250 1.00 95.88 283 LYS A O 1
ATOM 2273 N N . LEU A 1 284 ? 8.050 13.397 13.161 1.00 95.69 284 LEU A N 1
ATOM 2274 C CA . LEU A 1 284 ? 8.441 14.737 13.616 1.00 95.69 284 LEU A CA 1
ATOM 2275 C C . LEU A 1 284 ? 8.419 14.863 15.148 1.00 95.69 284 LEU A C 1
ATOM 2277 O O . LEU A 1 284 ? 9.353 15.399 15.736 1.00 95.69 284 LEU A O 1
ATOM 2281 N N . GLU A 1 285 ? 7.400 14.317 15.823 1.00 96.06 285 GLU A N 1
ATOM 2282 C CA . GLU A 1 285 ? 7.333 14.337 17.291 1.00 96.06 285 GLU A CA 1
ATOM 2283 C C . GLU A 1 285 ? 8.485 13.545 17.924 1.00 96.06 285 GLU A C 1
ATOM 2285 O O . GLU A 1 285 ? 9.035 13.981 18.935 1.00 96.06 285 GLU A O 1
ATOM 2290 N N . ARG A 1 286 ? 8.865 12.400 17.339 1.00 94.88 286 ARG A N 1
ATOM 2291 C CA . ARG A 1 286 ? 10.021 11.604 17.791 1.00 94.88 286 ARG A CA 1
ATOM 2292 C C . ARG A 1 286 ? 11.346 12.327 17.557 1.00 94.88 286 ARG A C 1
ATOM 2294 O O . ARG A 1 286 ? 12.239 12.192 18.385 1.00 94.88 286 ARG A O 1
ATOM 2301 N N . ALA A 1 287 ? 11.446 13.100 16.478 1.00 93.38 287 ALA A N 1
ATOM 2302 C CA . ALA A 1 287 ? 12.610 13.923 16.160 1.00 93.38 287 ALA A CA 1
ATOM 2303 C C . ALA A 1 287 ? 12.699 15.218 16.997 1.00 93.38 287 ALA A C 1
ATOM 2305 O O . ALA A 1 287 ? 13.700 15.919 16.928 1.00 93.38 287 ALA A O 1
ATOM 2306 N N . GLY A 1 288 ? 11.677 15.542 17.799 1.00 93.94 288 GLY A N 1
ATOM 2307 C CA . GLY A 1 288 ? 11.644 16.754 18.625 1.00 93.94 288 GLY A CA 1
ATOM 2308 C C . GLY A 1 288 ? 11.073 17.994 17.927 1.00 93.94 288 GLY A C 1
ATOM 2309 O O . GLY A 1 288 ? 10.925 19.032 18.569 1.00 93.94 288 GLY A O 1
ATOM 2310 N N . GLU A 1 289 ? 10.651 17.884 16.666 1.00 95.62 289 GLU A N 1
ATOM 2311 C CA . GLU A 1 289 ? 10.042 18.963 15.878 1.00 95.62 289 GLU A CA 1
ATOM 2312 C C . GLU A 1 289 ? 8.568 19.185 16.256 1.00 95.62 289 GLU A C 1
ATOM 2314 O O . GLU A 1 289 ? 7.631 18.919 15.496 1.00 95.62 289 GLU A O 1
ATOM 2319 N N . LEU A 1 290 ? 8.337 19.649 17.488 1.00 95.81 290 LEU A N 1
ATOM 2320 C CA . LEU A 1 290 ? 7.007 19.653 18.105 1.00 95.81 290 LEU A CA 1
ATOM 2321 C C . LEU A 1 290 ? 5.995 20.570 17.400 1.00 95.81 290 LEU A C 1
ATOM 2323 O O . LEU A 1 290 ? 4.808 20.246 17.360 1.00 95.81 290 LEU A O 1
ATOM 2327 N N . VAL A 1 291 ? 6.438 21.704 16.844 1.00 96.00 291 VAL A N 1
ATOM 2328 C CA . VAL A 1 291 ? 5.554 22.650 16.135 1.00 96.00 291 VAL A CA 1
ATOM 2329 C C . VAL A 1 291 ? 5.025 22.018 14.850 1.00 96.00 291 VAL A C 1
ATOM 2331 O O . VAL A 1 291 ? 3.814 21.980 14.633 1.00 96.00 291 VAL A O 1
ATOM 2334 N N . LEU A 1 292 ? 5.915 21.436 14.045 1.00 95.12 292 LEU A N 1
ATOM 2335 C CA . LEU A 1 292 ? 5.544 20.773 12.797 1.00 95.12 292 LEU A CA 1
ATOM 2336 C C . LEU A 1 292 ? 4.741 19.493 13.042 1.00 95.12 292 LEU A C 1
ATOM 2338 O O . LEU A 1 292 ? 3.788 19.215 12.309 1.00 95.12 292 LEU A O 1
ATOM 2342 N N . ALA A 1 293 ? 5.069 18.735 14.093 1.00 97.31 293 ALA A N 1
ATOM 2343 C CA . ALA A 1 293 ? 4.279 17.582 14.512 1.00 97.31 293 ALA A CA 1
ATOM 2344 C C . ALA A 1 293 ? 2.844 17.990 14.876 1.00 97.31 293 ALA A C 1
ATOM 2346 O O . ALA A 1 293 ? 1.882 17.395 14.390 1.00 97.31 293 ALA A O 1
ATOM 2347 N N . ARG A 1 294 ? 2.688 19.054 15.680 1.00 97.50 294 ARG A N 1
ATOM 2348 C CA . ARG A 1 294 ? 1.384 19.628 16.036 1.00 97.50 294 ARG A CA 1
ATOM 2349 C C . ARG A 1 294 ? 0.605 20.038 14.792 1.00 97.50 294 ARG A C 1
ATOM 2351 O O . ARG A 1 294 ? -0.570 19.697 14.691 1.00 97.50 294 ARG A O 1
ATOM 2358 N N . ASP A 1 295 ? 1.234 20.752 13.866 1.00 95.81 295 ASP A N 1
ATOM 2359 C CA . ASP A 1 295 ? 0.557 21.239 12.663 1.00 95.81 295 ASP A CA 1
ATOM 2360 C C . ASP A 1 295 ? 0.147 20.089 11.738 1.00 95.81 295 ASP A C 1
ATOM 2362 O O . ASP A 1 295 ? -0.944 20.121 11.175 1.00 95.81 295 ASP A O 1
ATOM 2366 N N . SER A 1 296 ? 0.958 19.030 11.660 1.00 96.31 296 SER A N 1
ATOM 2367 C CA . SER A 1 296 ? 0.620 17.805 10.921 1.00 96.31 296 SER A CA 1
ATOM 2368 C C . SER A 1 296 ? -0.571 17.073 11.547 1.00 96.31 296 SER A C 1
ATOM 2370 O O . SER A 1 296 ? -1.497 16.687 10.839 1.00 96.31 296 SER A O 1
ATOM 2372 N N . TYR A 1 297 ? -0.617 16.938 12.879 1.00 97.69 297 TYR A N 1
ATOM 2373 C CA . TYR A 1 297 ? -1.777 16.348 13.557 1.00 97.69 297 TYR A CA 1
ATOM 2374 C C . TYR A 1 297 ? -3.039 17.208 13.441 1.00 97.69 297 TYR A C 1
ATOM 2376 O O . TYR A 1 297 ? -4.135 16.664 13.308 1.00 97.69 297 TYR A O 1
ATOM 2384 N N . ARG A 1 298 ? -2.895 18.540 13.483 1.00 96.12 298 ARG A N 1
ATOM 2385 C CA . ARG A 1 298 ? -4.010 19.475 13.290 1.00 96.12 298 ARG A CA 1
ATOM 2386 C C . ARG A 1 298 ? -4.633 19.300 11.911 1.00 96.12 298 ARG A C 1
ATOM 2388 O O . ARG A 1 298 ? -5.846 19.339 11.785 1.00 96.12 298 ARG A O 1
ATOM 2395 N N . GLU A 1 299 ? -3.796 19.120 10.900 1.00 94.44 299 GLU A N 1
ATOM 2396 C CA . GLU A 1 299 ? -4.237 18.966 9.520 1.00 94.44 299 GLU A CA 1
ATOM 2397 C C . GLU A 1 299 ? -4.787 17.565 9.218 1.00 94.44 299 GLU A C 1
ATOM 2399 O O . GLU A 1 299 ? -5.755 17.436 8.479 1.00 94.44 299 GLU A O 1
ATOM 2404 N N . ALA A 1 300 ? -4.217 16.514 9.819 1.00 94.31 300 ALA A N 1
ATOM 2405 C CA . ALA A 1 300 ? -4.742 15.154 9.707 1.00 94.31 300 ALA A CA 1
ATOM 2406 C C . ALA A 1 300 ? -6.139 15.020 10.324 1.00 94.31 300 ALA A C 1
ATOM 2408 O O . ALA A 1 300 ? -6.995 14.337 9.774 1.00 94.31 300 ALA A O 1
ATOM 2409 N N . TRP A 1 301 ? -6.321 15.603 11.512 1.00 94.31 301 TRP A N 1
ATOM 2410 C CA . TRP A 1 301 ? -7.565 15.655 12.288 1.00 94.31 301 TRP A CA 1
ATOM 2411 C C . TRP A 1 301 ? -8.330 14.332 12.496 1.00 94.31 301 TRP A C 1
ATOM 2413 O O . TRP A 1 301 ? -9.459 14.341 12.974 1.00 94.31 301 TRP A O 1
ATOM 2423 N N . THR A 1 302 ? -7.713 13.178 12.233 1.00 93.44 302 THR A N 1
ATOM 2424 C CA . THR A 1 302 ? -8.274 11.871 12.603 1.00 93.44 302 THR A CA 1
ATOM 2425 C C . THR A 1 302 ? -8.451 11.770 14.125 1.00 93.44 302 THR A C 1
ATOM 2427 O O . THR A 1 302 ? -7.744 12.467 14.862 1.00 93.44 302 THR A O 1
ATOM 2430 N N . PRO A 1 303 ? -9.307 10.869 14.644 1.00 94.12 303 PRO A N 1
ATOM 2431 C CA . PRO A 1 303 ? -9.499 10.719 16.090 1.00 94.12 303 PRO A CA 1
ATOM 2432 C C . PRO A 1 303 ? -8.186 10.512 16.868 1.00 94.12 303 PRO A C 1
ATOM 2434 O O . PRO A 1 303 ? -7.967 11.084 17.938 1.00 94.12 303 PRO A O 1
ATOM 2437 N N . ASP A 1 304 ? -7.250 9.744 16.304 1.00 95.31 304 ASP A N 1
ATOM 2438 C CA . ASP A 1 304 ? -5.919 9.564 16.888 1.00 95.31 304 ASP A CA 1
ATOM 2439 C C . ASP A 1 304 ? -5.047 10.824 16.766 1.00 95.31 304 ASP A C 1
ATOM 2441 O O . ASP A 1 304 ? -4.339 11.176 17.717 1.00 95.31 304 ASP A O 1
ATOM 2445 N N . ALA A 1 305 ? -5.102 11.527 15.630 1.00 97.06 305 ALA A N 1
ATOM 2446 C CA . ALA A 1 305 ? -4.369 12.773 15.423 1.00 97.06 305 ALA A CA 1
ATOM 2447 C C . ALA A 1 305 ? -4.844 13.874 16.377 1.00 97.06 305 ALA A C 1
ATOM 2449 O O . ALA A 1 305 ? -4.006 14.522 17.000 1.00 97.06 305 ALA A O 1
ATOM 2450 N N . ARG A 1 306 ? -6.158 14.032 16.587 1.00 97.31 306 ARG A N 1
ATOM 2451 C CA . ARG A 1 306 ? -6.736 14.981 17.556 1.00 97.31 306 ARG A CA 1
ATOM 2452 C C . ARG A 1 306 ? -6.207 14.724 18.963 1.00 97.31 306 ARG A C 1
ATOM 2454 O O . ARG A 1 306 ? -5.733 15.644 19.631 1.00 97.31 306 ARG A O 1
ATOM 2461 N N . VAL A 1 307 ? -6.179 13.464 19.402 1.00 97.75 307 VAL A N 1
ATOM 2462 C CA . VAL A 1 307 ? -5.595 13.087 20.701 1.00 97.75 307 VAL A CA 1
ATOM 2463 C C . VAL A 1 307 ? -4.115 13.480 20.789 1.00 97.75 307 VAL A C 1
ATOM 2465 O O . VAL A 1 307 ? -3.679 13.999 21.821 1.00 97.75 307 VAL A O 1
ATOM 2468 N N . ARG A 1 308 ? -3.321 13.250 19.735 1.00 98.12 308 ARG A N 1
ATOM 2469 C CA . ARG A 1 308 ? -1.894 13.622 19.710 1.00 98.12 308 ARG A CA 1
ATOM 2470 C C . ARG A 1 308 ? -1.690 15.138 19.670 1.00 98.12 308 ARG A C 1
ATOM 2472 O O . ARG A 1 308 ? -0.869 15.641 20.434 1.00 98.12 308 ARG A O 1
ATOM 2479 N N . TYR A 1 309 ? -2.491 15.858 18.891 1.00 98.38 309 TYR A N 1
ATOM 2480 C CA . TYR A 1 309 ? -2.531 17.318 18.840 1.00 98.38 309 TYR A CA 1
ATOM 2481 C C . TYR A 1 309 ? -2.736 17.918 20.237 1.00 98.38 309 TYR A C 1
ATOM 2483 O O . TYR A 1 309 ? -1.922 18.721 20.694 1.00 98.38 309 TYR A O 1
ATOM 2491 N N . PHE A 1 310 ? -3.745 17.453 20.980 1.00 98.12 310 PHE A N 1
ATOM 2492 C CA . PHE A 1 310 ? -3.994 17.938 22.339 1.00 98.12 310 PHE A CA 1
ATOM 2493 C C . PHE A 1 310 ? -2.922 17.528 23.355 1.00 98.12 310 PHE A C 1
ATOM 2495 O O . PHE A 1 310 ? -2.663 18.280 24.294 1.00 98.12 310 PHE A O 1
ATOM 2502 N N . ARG A 1 311 ? -2.249 16.382 23.174 1.00 97.50 311 ARG A N 1
ATOM 2503 C CA . ARG A 1 311 ? -1.068 16.027 23.989 1.00 97.50 311 ARG A CA 1
ATOM 2504 C C . ARG A 1 311 ? 0.097 16.989 23.762 1.00 97.50 311 ARG A C 1
ATOM 2506 O O . ARG A 1 311 ? 0.834 17.256 24.707 1.00 97.50 311 ARG A O 1
ATOM 2513 N N . LEU A 1 312 ? 0.284 17.483 22.539 1.00 97.62 312 LEU A N 1
ATOM 2514 C CA . LEU A 1 312 ? 1.306 18.489 22.250 1.00 97.62 312 LEU A CA 1
ATOM 2515 C C . LEU A 1 312 ? 0.908 19.858 22.800 1.00 97.62 312 LEU A C 1
ATOM 2517 O O . LEU A 1 312 ? 1.722 20.485 23.472 1.00 97.62 312 LEU A O 1
ATOM 2521 N N . LEU A 1 313 ? -0.351 20.278 22.641 1.00 97.56 313 LEU A N 1
ATOM 2522 C CA . LEU A 1 313 ? -0.843 21.506 23.276 1.00 97.56 313 LEU A CA 1
ATOM 2523 C C . LEU A 1 313 ? -0.687 21.476 24.803 1.00 97.56 313 LEU A C 1
ATOM 2525 O O . LEU A 1 313 ? -0.208 22.446 25.378 1.00 97.56 313 LEU A O 1
ATOM 2529 N N . GLU A 1 314 ? -0.992 20.348 25.457 1.00 96.44 314 GLU A N 1
ATOM 2530 C CA . GLU A 1 314 ? -0.788 20.156 26.904 1.00 96.44 314 GLU A CA 1
ATOM 2531 C C . GLU A 1 314 ? 0.670 20.397 27.351 1.00 96.44 314 GLU A C 1
ATOM 2533 O O . GLU A 1 314 ? 0.911 20.723 28.522 1.00 96.44 314 GLU A O 1
ATOM 2538 N N . LYS A 1 315 ? 1.641 20.177 26.455 1.00 95.06 315 LYS A N 1
ATOM 2539 C CA . LYS A 1 315 ? 3.075 20.372 26.710 1.00 95.06 315 LYS A CA 1
ATOM 2540 C C . LYS A 1 315 ? 3.559 21.775 26.341 1.00 95.06 315 LYS A C 1
ATOM 2542 O O . LYS A 1 315 ? 4.440 22.284 27.020 1.00 95.06 315 LYS A O 1
ATOM 2547 N N . MET A 1 316 ? 3.032 22.352 25.263 1.00 95.06 316 MET A N 1
ATOM 2548 C CA . MET A 1 316 ? 3.612 23.528 24.601 1.00 95.06 316 MET A CA 1
ATOM 2549 C C . MET A 1 316 ? 2.868 24.837 24.875 1.00 95.06 316 MET A C 1
ATOM 2551 O O . MET A 1 316 ? 3.465 25.898 24.727 1.00 95.06 316 MET A O 1
ATOM 2555 N N . ALA A 1 317 ? 1.579 24.781 25.217 1.00 94.81 317 ALA A N 1
ATOM 2556 C CA . ALA A 1 317 ? 0.728 25.959 25.359 1.00 94.81 317 ALA A CA 1
ATOM 2557 C C . ALA A 1 317 ? 0.252 26.152 26.813 1.00 94.81 317 ALA A C 1
ATOM 2559 O O . ALA A 1 317 ? 0.142 25.173 27.563 1.00 94.81 317 ALA A O 1
ATOM 2560 N N . PRO A 1 318 ? -0.061 27.394 27.233 1.00 96.56 318 PRO A N 1
ATOM 2561 C CA . PRO A 1 318 ? -0.641 27.663 28.545 1.00 96.56 318 PRO A CA 1
ATOM 2562 C C . PRO A 1 318 ? -1.931 26.867 28.775 1.00 96.56 318 PRO A C 1
ATOM 2564 O O . PRO A 1 318 ? -2.838 26.854 27.944 1.00 96.56 318 PRO A O 1
ATOM 2567 N N . ALA A 1 319 ? -2.052 26.211 29.933 1.00 95.25 319 ALA A N 1
ATOM 2568 C CA . ALA A 1 319 ? -3.183 25.321 30.216 1.00 95.25 319 ALA A CA 1
ATOM 2569 C C . ALA A 1 319 ? -4.550 26.034 30.173 1.00 95.25 319 ALA A C 1
ATOM 2571 O O . ALA A 1 319 ? -5.554 25.415 29.821 1.00 95.25 319 ALA A O 1
ATOM 2572 N N . THR A 1 320 ? -4.581 27.330 30.493 1.00 94.50 320 THR A N 1
ATOM 2573 C CA . THR A 1 320 ? -5.765 28.197 30.409 1.00 94.50 320 THR A CA 1
ATOM 2574 C C . THR A 1 320 ? -6.262 28.390 28.975 1.00 94.50 320 THR A C 1
ATOM 2576 O O . THR A 1 320 ? -7.468 28.484 28.768 1.00 94.50 320 THR A O 1
ATOM 2579 N N . GLU A 1 321 ? -5.366 28.389 27.984 1.00 95.62 321 GLU A N 1
ATOM 2580 C CA . GLU A 1 321 ? -5.713 28.490 26.558 1.00 95.62 321 GLU A CA 1
ATOM 2581 C C . GLU A 1 321 ? -6.164 27.142 25.983 1.00 95.62 321 GLU A C 1
ATOM 2583 O O . GLU A 1 321 ? -7.078 27.074 25.164 1.00 95.62 321 GLU A O 1
ATOM 2588 N N . VAL A 1 322 ? -5.555 26.043 26.443 1.00 96.81 322 VAL A N 1
ATOM 2589 C CA . VAL A 1 322 ? -5.884 24.687 25.973 1.00 96.81 322 VAL A CA 1
ATOM 2590 C C . VAL A 1 322 ? -7.227 24.205 26.523 1.00 96.81 322 VAL A C 1
ATOM 2592 O O . VAL A 1 322 ? -7.933 23.464 25.840 1.00 96.81 322 VAL A O 1
ATOM 2595 N N . TRP A 1 323 ? -7.591 24.616 27.742 1.00 95.12 323 TRP A N 1
ATOM 2596 C CA . TRP A 1 323 ? -8.809 24.185 28.434 1.00 95.12 323 TRP A CA 1
ATOM 2597 C C . TRP A 1 323 ? -10.100 24.276 27.593 1.00 95.12 323 TRP A C 1
ATOM 2599 O O . TRP A 1 323 ? -10.737 23.236 27.395 1.00 95.12 323 TRP A O 1
ATOM 2609 N N . PRO A 1 324 ? -10.494 25.448 27.056 1.00 94.56 324 PRO A N 1
ATOM 2610 C CA . PRO A 1 324 ? -11.731 25.553 26.280 1.00 94.56 324 PRO A CA 1
ATOM 2611 C C . PRO A 1 324 ? -11.690 24.726 24.986 1.00 94.56 324 PRO A C 1
ATOM 2613 O O . PRO A 1 324 ? -12.726 24.243 24.526 1.00 94.56 324 PRO A O 1
ATOM 2616 N N . LEU A 1 325 ? -10.501 24.522 24.408 1.00 96.38 325 LEU A N 1
ATOM 2617 C CA . LEU A 1 325 ? -10.324 23.735 23.188 1.00 96.38 325 LEU A CA 1
ATOM 2618 C C . LEU A 1 325 ? -10.537 22.238 23.448 1.00 96.38 325 LEU A C 1
ATOM 2620 O O . LEU A 1 325 ? -11.232 21.573 22.679 1.00 96.38 325 LEU A O 1
ATOM 2624 N N . ILE A 1 326 ? -9.971 21.705 24.538 1.00 96.12 326 ILE A N 1
ATOM 2625 C CA . ILE A 1 326 ? -10.103 20.278 24.869 1.00 96.12 326 ILE A CA 1
ATOM 2626 C C . ILE A 1 326 ? -11.515 19.929 25.362 1.00 96.12 326 ILE A C 1
ATOM 2628 O O . ILE A 1 326 ? -11.989 18.831 25.080 1.00 96.12 326 ILE A O 1
ATOM 2632 N N . GLU A 1 327 ? -12.217 20.847 26.044 1.00 93.75 327 GLU A N 1
ATOM 2633 C CA . GLU A 1 327 ? -13.630 20.641 26.411 1.00 93.75 327 GLU A CA 1
ATOM 2634 C C . GLU A 1 327 ? -14.517 20.468 25.176 1.00 93.75 327 GLU A C 1
ATOM 2636 O O . GLU A 1 327 ? -15.344 19.552 25.118 1.00 93.75 327 GLU A O 1
ATOM 2641 N N . ARG A 1 328 ? -14.318 21.326 24.170 1.00 95.12 328 ARG A N 1
ATOM 2642 C CA . ARG A 1 328 ? -15.047 21.232 22.907 1.00 95.12 328 ARG A CA 1
ATOM 2643 C C . ARG A 1 328 ? -14.729 19.924 22.184 1.00 95.12 328 ARG A C 1
ATOM 2645 O O . ARG A 1 328 ? -15.646 19.187 21.837 1.00 95.12 328 ARG A O 1
ATOM 2652 N N . ALA A 1 329 ? -13.447 19.589 22.054 1.00 95.44 329 ALA A N 1
ATOM 2653 C CA . ALA A 1 329 ? -13.024 18.384 21.350 1.00 95.44 329 ALA A CA 1
ATOM 2654 C C . ALA A 1 329 ? -13.504 17.080 22.009 1.00 95.44 329 ALA A C 1
ATOM 2656 O O . ALA A 1 329 ? -13.876 16.153 21.300 1.00 95.44 329 ALA A O 1
ATOM 2657 N N . GLU A 1 330 ? -13.532 16.990 23.347 1.00 94.38 330 GLU A N 1
ATOM 2658 C CA . GLU A 1 330 ? -14.098 15.819 24.040 1.00 94.38 330 GLU A CA 1
ATOM 2659 C C . GLU A 1 330 ? -15.602 15.678 23.774 1.00 94.38 330 GLU A C 1
ATOM 2661 O O . GLU A 1 330 ? -16.102 14.561 23.649 1.00 94.38 330 GLU A O 1
ATOM 2666 N N . THR A 1 331 ? -16.328 16.792 23.674 1.00 92.50 331 THR A N 1
ATOM 2667 C CA . THR A 1 331 ? -17.770 16.780 23.388 1.00 92.50 331 THR A CA 1
ATOM 2668 C C . THR A 1 331 ? -18.038 16.341 21.947 1.00 92.50 331 THR A C 1
ATOM 2670 O O . THR A 1 331 ? -18.871 15.466 21.719 1.00 92.50 331 THR A O 1
ATOM 2673 N N . GLU A 1 332 ? -17.263 16.870 21.002 1.00 94.88 332 GLU A N 1
ATOM 2674 C CA . GLU A 1 332 ? -17.315 16.576 19.561 1.00 94.88 332 GLU A CA 1
ATOM 2675 C C . GLU A 1 332 ? -16.597 15.275 19.160 1.00 94.88 332 GLU A C 1
ATOM 2677 O O . GLU A 1 332 ? -16.402 15.023 17.975 1.00 94.88 332 GLU A O 1
ATOM 2682 N N . ALA A 1 333 ? -16.118 14.470 20.111 1.00 94.06 333 ALA A N 1
ATOM 2683 C CA . ALA A 1 333 ? -15.458 13.210 19.788 1.00 94.06 333 ALA A CA 1
ATOM 2684 C C . ALA A 1 333 ? -16.433 12.258 19.077 1.00 94.06 333 ALA A C 1
ATOM 2686 O O . ALA A 1 333 ? -17.558 12.052 19.548 1.00 94.06 333 ALA A O 1
ATOM 2687 N N . GLU A 1 334 ? -15.979 11.656 17.980 1.00 89.38 334 GLU A N 1
ATOM 2688 C CA . GLU A 1 334 ? -16.791 10.773 17.129 1.00 89.38 334 GLU A CA 1
ATOM 2689 C C . GLU A 1 334 ? -16.823 9.343 17.673 1.00 89.38 334 GLU A C 1
ATOM 2691 O O . GLU A 1 334 ? -17.784 8.606 17.468 1.00 89.38 334 GLU A O 1
ATOM 2696 N N . THR A 1 335 ? -15.777 8.952 18.408 1.00 91.06 335 THR A N 1
ATOM 2697 C CA . THR A 1 335 ? -15.635 7.602 18.967 1.00 91.06 335 THR A CA 1
ATOM 2698 C C . THR A 1 335 ? -15.472 7.631 20.482 1.00 91.06 335 THR A C 1
ATOM 2700 O O . THR A 1 335 ? -14.850 8.535 21.049 1.00 91.06 335 THR A O 1
ATOM 2703 N N . ASP A 1 336 ? -15.950 6.587 21.159 1.00 91.31 336 ASP A N 1
ATOM 2704 C CA . ASP A 1 336 ? -15.790 6.455 22.613 1.00 91.31 336 ASP A CA 1
ATOM 2705 C C . ASP A 1 336 ? -14.317 6.362 23.032 1.00 91.31 336 ASP A C 1
ATOM 2707 O O . ASP A 1 336 ? -13.913 6.915 24.058 1.00 91.31 336 ASP A O 1
ATOM 2711 N N . SER A 1 337 ? -13.483 5.721 22.205 1.00 92.75 337 SER A N 1
ATOM 2712 C CA . SER A 1 337 ? -12.032 5.641 22.413 1.00 92.75 337 SER A CA 1
ATOM 2713 C C . SER A 1 337 ? -11.367 7.019 22.367 1.00 92.75 337 SER A C 1
ATOM 2715 O O . SER A 1 337 ? -10.513 7.339 23.202 1.00 92.75 337 SER A O 1
ATOM 2717 N N . GLU A 1 338 ? -11.743 7.864 21.406 1.00 95.19 338 GLU A N 1
ATOM 2718 C CA . GLU A 1 338 ? -11.282 9.251 21.346 1.00 95.19 338 GLU A CA 1
ATOM 2719 C C . GLU A 1 338 ? -11.760 10.035 22.568 1.00 95.19 338 GLU A C 1
ATOM 2721 O O . GLU A 1 338 ? -10.928 10.592 23.290 1.00 95.19 338 GLU A O 1
ATOM 2726 N N . ARG A 1 339 ? -13.068 10.004 22.858 1.00 94.62 339 ARG A N 1
ATOM 2727 C CA . ARG A 1 339 ? -13.681 10.709 23.993 1.00 94.62 339 ARG A CA 1
ATOM 2728 C C . ARG A 1 339 ? -12.984 10.368 25.304 1.00 94.62 339 ARG A C 1
ATOM 2730 O O . ARG A 1 339 ? -12.590 11.256 26.058 1.00 94.62 339 ARG A O 1
ATOM 2737 N N . GLN A 1 340 ? -12.741 9.082 25.552 1.00 93.00 340 GLN A N 1
ATOM 2738 C CA . GLN A 1 340 ? -12.047 8.618 26.749 1.00 93.00 340 GLN A CA 1
ATOM 2739 C C . GLN A 1 340 ? -10.607 9.154 26.826 1.00 93.00 340 GLN A C 1
ATOM 2741 O O . GLN A 1 340 ? -10.151 9.586 27.893 1.00 93.00 340 GLN A O 1
ATOM 2746 N N . ARG A 1 341 ? -9.861 9.120 25.714 1.00 95.88 341 ARG A N 1
ATOM 2747 C CA . ARG A 1 341 ? -8.463 9.578 25.663 1.00 95.88 341 ARG A CA 1
ATOM 2748 C C . ARG A 1 341 ? -8.354 11.095 25.814 1.00 95.88 341 ARG A C 1
ATOM 2750 O O . ARG A 1 341 ? -7.493 11.546 26.578 1.00 95.88 341 ARG A O 1
ATOM 2757 N N . LEU A 1 342 ? -9.237 11.859 25.170 1.00 96.06 342 LEU A N 1
ATOM 2758 C CA . LEU A 1 342 ? -9.354 13.309 25.339 1.00 96.06 342 LEU A CA 1
ATOM 2759 C C . LEU A 1 342 ? -9.758 13.663 26.771 1.00 96.06 342 LEU A C 1
ATOM 2761 O O . LEU A 1 342 ? -9.094 14.492 27.388 1.00 96.06 342 LEU A O 1
ATOM 2765 N N . GLY A 1 343 ? -10.717 12.950 27.366 1.00 93.62 343 GLY A N 1
ATOM 2766 C CA . GLY A 1 343 ? -11.119 13.156 28.758 1.00 93.62 343 GLY A CA 1
ATOM 2767 C C . GLY A 1 343 ? -9.968 12.978 29.752 1.00 93.62 343 GLY A C 1
ATOM 2768 O O . GLY A 1 343 ? -9.828 13.754 30.699 1.00 93.62 343 GLY A O 1
ATOM 2769 N N . ARG A 1 344 ? -9.059 12.018 29.520 1.00 93.81 344 ARG A N 1
ATOM 2770 C CA . ARG A 1 344 ? -7.832 11.874 30.334 1.00 93.81 344 ARG A CA 1
ATOM 2771 C C . ARG A 1 344 ? -6.896 13.080 30.196 1.00 93.81 344 ARG A C 1
ATOM 2773 O O . ARG A 1 344 ? -6.279 13.462 31.189 1.00 93.81 344 ARG A O 1
ATOM 2780 N N . ILE A 1 345 ? -6.759 13.644 28.994 1.00 95.88 345 ILE A N 1
ATOM 2781 C CA . ILE A 1 345 ? -5.956 14.855 28.746 1.00 95.88 345 ILE A CA 1
ATOM 2782 C C . ILE A 1 345 ? -6.618 16.058 29.420 1.00 95.88 345 ILE A C 1
ATOM 2784 O O . ILE A 1 345 ? -5.963 16.754 30.194 1.00 95.88 345 ILE A O 1
ATOM 2788 N N . ARG A 1 346 ? -7.930 16.238 29.225 1.00 94.81 346 ARG A N 1
ATOM 2789 C CA . ARG A 1 346 ? -8.723 17.314 29.827 1.00 94.81 346 ARG A CA 1
ATOM 2790 C C . ARG A 1 346 ? -8.527 17.388 31.337 1.00 94.81 346 ARG A C 1
ATOM 2792 O O . ARG A 1 346 ? -8.293 18.469 31.861 1.00 94.81 346 ARG A O 1
ATOM 2799 N N . GLN A 1 347 ? -8.564 16.255 32.041 1.00 92.69 347 GLN A N 1
ATOM 2800 C CA . GLN A 1 347 ? -8.343 16.212 33.496 1.00 92.69 347 GLN A CA 1
ATOM 2801 C C . GLN A 1 347 ? -6.984 16.788 33.913 1.00 92.69 347 GLN A C 1
ATOM 2803 O O . GLN A 1 347 ? -6.891 17.538 34.885 1.00 92.69 347 GLN A O 1
ATOM 2808 N N . ARG A 1 348 ? -5.919 16.453 33.175 1.00 94.62 348 ARG A N 1
ATOM 2809 C CA . ARG A 1 348 ? -4.575 16.968 33.460 1.00 94.62 348 ARG A CA 1
ATOM 2810 C C . ARG A 1 348 ? -4.464 18.453 33.132 1.00 94.62 348 ARG A C 1
ATOM 2812 O O . ARG A 1 348 ? -3.895 19.193 33.929 1.00 94.62 348 ARG A O 1
ATOM 2819 N N . VAL A 1 349 ? -5.054 18.890 32.018 1.00 95.50 349 VAL A N 1
ATOM 2820 C CA . VAL A 1 349 ? -5.114 20.309 31.632 1.00 95.50 349 VAL A CA 1
ATOM 2821 C C . VAL A 1 349 ? -5.875 21.129 32.680 1.00 95.50 349 VAL A C 1
ATOM 2823 O O . VAL A 1 349 ? -5.358 22.152 33.112 1.00 95.50 349 VAL A O 1
ATOM 2826 N N . ALA A 1 350 ? -7.021 20.649 33.180 1.00 93.75 350 ALA A N 1
ATOM 2827 C CA . ALA A 1 350 ? -7.780 21.316 34.246 1.00 93.75 350 ALA A CA 1
ATOM 2828 C C . ALA A 1 350 ? -6.925 21.545 35.495 1.00 93.75 350 ALA A C 1
ATOM 2830 O O . ALA A 1 350 ? -6.858 22.655 36.019 1.00 93.75 350 ALA A O 1
ATOM 2831 N N . LYS A 1 351 ? -6.223 20.489 35.936 1.00 93.25 351 LYS A N 1
ATOM 2832 C CA . LYS A 1 351 ? -5.338 20.543 37.102 1.00 93.25 351 LYS A CA 1
ATOM 2833 C C . LYS A 1 351 ? -4.224 21.573 36.903 1.00 93.25 351 LYS A C 1
ATOM 2835 O O . LYS A 1 351 ? -3.957 22.340 37.821 1.00 93.25 351 LYS A O 1
ATOM 2840 N N . LYS A 1 352 ? -3.599 21.610 35.719 1.00 9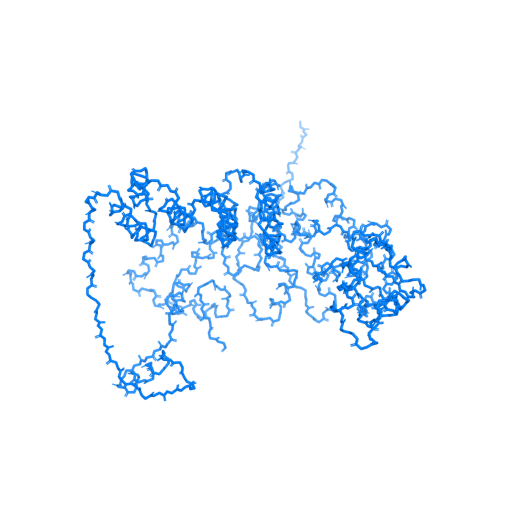4.00 352 LYS A N 1
ATOM 2841 C CA . LYS A 1 352 ? -2.569 22.608 35.375 1.00 94.00 352 LYS A CA 1
ATOM 2842 C C . LYS A 1 352 ? -3.127 24.036 35.301 1.00 94.00 352 LYS A C 1
ATOM 2844 O O . LYS A 1 352 ? -2.408 24.970 35.622 1.00 94.00 352 LYS A O 1
ATOM 2849 N N . ALA A 1 353 ? -4.384 24.200 34.892 1.00 92.19 353 ALA A N 1
ATOM 2850 C CA . ALA A 1 353 ? -5.059 25.493 34.784 1.00 92.19 353 ALA A CA 1
ATOM 2851 C C . ALA A 1 353 ? -5.685 25.986 36.106 1.00 92.19 353 ALA A C 1
ATOM 2853 O O . ALA A 1 353 ? -6.243 27.078 36.136 1.00 92.19 353 ALA A O 1
ATOM 2854 N N . GLY A 1 354 ? -5.647 25.193 37.185 1.00 92.25 354 GLY A N 1
ATOM 2855 C CA . GLY A 1 354 ? -6.333 25.520 38.442 1.00 92.25 354 GLY A CA 1
ATOM 2856 C C . GLY A 1 354 ? -7.864 25.424 38.365 1.00 92.25 354 GLY A C 1
ATOM 2857 O O . GLY A 1 354 ? -8.561 25.971 39.214 1.00 92.25 354 GLY A O 1
ATOM 2858 N N . ILE A 1 355 ? -8.402 24.728 37.358 1.00 90.31 355 ILE A N 1
ATOM 2859 C CA . ILE A 1 355 ? -9.842 24.591 37.108 1.00 90.31 355 ILE A CA 1
ATOM 2860 C C . ILE A 1 355 ? -10.350 23.275 37.704 1.00 90.31 355 ILE A C 1
ATOM 2862 O O . ILE A 1 355 ? -9.741 22.212 37.546 1.00 90.31 355 ILE A O 1
ATOM 2866 N N . ARG A 1 356 ? -11.516 23.314 38.359 1.00 84.25 356 ARG A N 1
ATOM 2867 C CA . ARG A 1 356 ? -12.179 22.107 38.866 1.00 84.25 356 ARG A CA 1
ATOM 2868 C C . ARG A 1 356 ? -12.772 21.301 37.707 1.00 84.25 356 ARG A C 1
ATOM 2870 O O . ARG A 1 356 ? -13.767 21.695 37.107 1.00 84.25 356 ARG A O 1
ATOM 2877 N N . ALA A 1 357 ? -12.183 20.145 37.410 1.00 74.62 357 ALA A N 1
ATOM 2878 C CA . ALA A 1 357 ? -12.687 19.247 36.375 1.00 74.62 357 ALA A CA 1
ATOM 2879 C C . ALA A 1 357 ? -13.954 18.487 36.810 1.00 74.62 357 ALA A C 1
ATOM 2881 O O . ALA A 1 357 ? -14.098 18.105 37.972 1.00 74.62 357 ALA A O 1
ATOM 2882 N N . ARG A 1 358 ? -14.833 18.181 35.842 1.00 77.25 358 ARG A N 1
ATOM 2883 C CA . ARG A 1 358 ? -15.942 17.224 36.022 1.00 77.25 358 ARG A CA 1
ATOM 2884 C C . ARG A 1 358 ? -15.423 15.849 36.485 1.00 77.25 358 ARG A C 1
ATOM 2886 O O . ARG A 1 358 ? -14.405 15.409 35.944 1.00 77.25 358 ARG A O 1
ATOM 2893 N N . PRO A 1 359 ? -16.095 15.164 37.427 1.00 74.75 359 PRO A N 1
ATOM 2894 C CA . PRO A 1 359 ? -15.697 13.833 37.889 1.00 74.75 359 PRO A CA 1
ATOM 2895 C C . PRO A 1 359 ? -15.790 12.779 36.773 1.00 74.75 359 PRO A C 1
ATOM 2897 O O . PRO A 1 359 ? -16.531 12.950 35.805 1.00 74.75 359 PRO A O 1
ATOM 2900 N N . LYS A 1 360 ? -15.013 11.692 36.894 1.00 71.50 360 LYS A N 1
ATOM 2901 C CA . LYS A 1 360 ? -15.091 10.551 35.965 1.00 71.50 360 LYS A CA 1
ATOM 2902 C C . LYS A 1 360 ? -16.417 9.801 36.166 1.00 71.50 360 LYS A C 1
ATOM 2904 O O . LYS A 1 360 ? -16.816 9.641 37.320 1.00 71.50 360 LYS A O 1
ATOM 2909 N N . PRO A 1 361 ? -17.060 9.304 35.095 1.00 72.19 361 PRO A N 1
ATOM 2910 C CA . PRO A 1 361 ? -18.182 8.388 35.245 1.00 72.19 361 PRO A CA 1
ATOM 2911 C C . PRO A 1 361 ? -17.733 7.101 35.965 1.00 72.19 361 PRO A C 1
ATOM 2913 O O . PRO A 1 361 ? -16.568 6.702 35.826 1.00 72.19 361 PRO A O 1
ATOM 2916 N N . PRO A 1 362 ? -18.621 6.467 36.751 1.00 75.31 362 PRO A N 1
ATOM 2917 C CA . PRO A 1 362 ? -18.335 5.188 37.389 1.00 75.31 362 PRO A CA 1
ATOM 2918 C C . PRO A 1 362 ? -18.058 4.117 36.326 1.00 75.31 362 PRO A C 1
ATOM 2920 O O . PRO A 1 362 ? -18.703 4.080 35.281 1.00 75.31 362 PRO A O 1
ATOM 2923 N N . VAL A 1 363 ? -17.066 3.265 36.583 1.00 77.25 363 VAL A N 1
ATOM 2924 C CA . VAL A 1 363 ? -16.734 2.129 35.713 1.00 77.25 363 VAL A CA 1
ATOM 2925 C C . VAL A 1 363 ? -17.614 0.952 36.127 1.00 77.25 363 VAL A C 1
ATOM 2927 O O . VAL A 1 363 ? -17.681 0.641 37.315 1.00 77.25 363 VAL A O 1
ATOM 2930 N N . ASN A 1 364 ? -18.271 0.297 35.166 1.00 80.38 364 ASN A N 1
ATOM 2931 C CA . ASN A 1 364 ? -19.003 -0.945 35.422 1.00 80.38 364 ASN A CA 1
ATOM 2932 C C . ASN A 1 364 ? -18.038 -1.999 35.986 1.00 80.38 364 ASN A C 1
ATOM 2934 O O . ASN A 1 364 ? -16.947 -2.198 35.449 1.00 80.38 364 ASN A O 1
ATOM 2938 N N . SER A 1 365 ? -18.437 -2.674 37.063 1.00 83.81 365 SER A N 1
ATOM 2939 C CA . SER A 1 365 ? -17.664 -3.769 37.648 1.00 83.81 365 SER A CA 1
ATOM 2940 C C . SER A 1 365 ? -17.655 -4.960 36.696 1.00 83.81 365 SER A C 1
ATOM 2942 O O . SER A 1 365 ? -18.714 -5.502 36.383 1.00 83.81 365 SER A O 1
ATOM 2944 N N . LEU A 1 366 ? -16.473 -5.377 36.249 1.00 87.69 366 LEU A N 1
ATOM 2945 C CA . LEU A 1 366 ? -16.313 -6.624 35.512 1.00 87.69 366 LEU A CA 1
ATOM 2946 C C . LEU A 1 366 ? -16.228 -7.787 36.503 1.00 87.69 366 LEU A C 1
ATOM 2948 O O . LEU A 1 366 ? -15.596 -7.659 37.553 1.00 87.69 366 LEU A O 1
ATOM 2952 N N . THR A 1 367 ? -16.827 -8.925 36.162 1.00 89.69 367 THR A N 1
ATOM 2953 C CA . THR A 1 367 ? -16.585 -10.174 36.888 1.00 89.69 367 THR A CA 1
ATOM 2954 C C . THR A 1 367 ? -15.155 -10.621 36.613 1.00 89.69 367 THR A C 1
ATOM 2956 O O . THR A 1 367 ? -14.773 -10.810 35.460 1.00 89.69 367 THR A O 1
ATOM 2959 N N . VAL A 1 368 ? -14.361 -10.770 37.669 1.00 90.50 368 VAL A N 1
ATOM 2960 C CA . VAL A 1 368 ? -12.964 -11.202 37.582 1.00 90.50 368 VAL A CA 1
ATOM 2961 C C . VAL A 1 368 ? -12.851 -12.584 38.207 1.00 90.50 368 VAL A C 1
ATOM 2963 O O . VAL A 1 368 ? -13.248 -12.777 39.355 1.00 90.50 368 VAL A O 1
ATOM 2966 N N . GLN A 1 369 ? -12.296 -13.530 37.454 1.00 90.38 369 GLN A N 1
ATOM 2967 C CA . GLN A 1 369 ? -11.910 -14.848 37.944 1.00 90.38 369 GLN A CA 1
ATOM 2968 C C . GLN A 1 369 ? -10.389 -14.962 37.874 1.00 90.38 369 GLN A C 1
ATOM 2970 O O . GLN A 1 369 ? -9.793 -14.724 36.825 1.00 90.38 369 GLN A O 1
ATOM 2975 N N . THR A 1 370 ? -9.772 -15.332 38.990 1.00 93.06 370 THR A N 1
ATOM 2976 C CA . THR A 1 370 ? -8.327 -15.561 39.076 1.00 93.06 370 THR A CA 1
ATOM 2977 C C . THR A 1 370 ? -8.062 -17.059 39.043 1.00 93.06 370 THR A C 1
ATOM 2979 O O . THR A 1 370 ? -8.675 -17.807 39.803 1.00 93.06 370 THR A O 1
ATOM 2982 N N . LEU A 1 371 ? -7.152 -17.489 38.169 1.00 90.88 371 LEU A N 1
ATOM 2983 C CA . LEU A 1 371 ? -6.673 -18.867 38.081 1.00 90.88 371 LEU A CA 1
ATOM 2984 C C . LEU A 1 371 ? -5.179 -18.896 38.404 1.00 90.88 371 LEU A C 1
ATOM 2986 O O . LEU A 1 371 ? -4.418 -18.073 37.896 1.00 90.88 371 LEU A O 1
ATOM 2990 N N . GLU A 1 372 ? -4.765 -19.857 39.221 1.00 93.88 372 GLU A N 1
ATOM 2991 C CA . GLU A 1 372 ? -3.358 -20.145 39.487 1.00 93.88 372 GLU A CA 1
ATOM 2992 C C . GLU A 1 372 ? -2.960 -21.377 38.677 1.00 93.88 372 GLU A C 1
ATOM 2994 O O . GLU A 1 372 ? -3.476 -22.470 38.906 1.00 93.88 372 GLU A O 1
ATOM 2999 N N . LEU A 1 373 ? -2.075 -21.190 37.698 1.00 91.06 373 LEU A N 1
ATOM 3000 C CA . LEU A 1 373 ? -1.648 -22.235 36.769 1.00 91.06 373 LEU A CA 1
ATOM 3001 C C . LEU A 1 373 ? -0.130 -22.444 36.882 1.00 91.06 373 LEU A C 1
ATOM 3003 O O . LEU A 1 373 ? 0.605 -21.472 37.085 1.00 91.06 373 LEU A O 1
ATOM 3007 N N . PRO A 1 374 ? 0.370 -23.686 36.751 1.00 90.31 374 PRO A N 1
ATOM 3008 C CA . PRO A 1 374 ? 1.806 -23.943 36.738 1.00 90.31 374 PRO A CA 1
ATOM 3009 C C . PRO A 1 374 ? 2.459 -23.266 35.527 1.00 90.31 374 PRO A C 1
ATOM 3011 O O . PRO A 1 374 ? 1.862 -23.189 34.459 1.00 90.31 374 PRO A O 1
ATOM 3014 N N . SER A 1 375 ? 3.702 -22.799 35.651 1.00 88.62 375 SER A N 1
ATOM 3015 C CA . SER A 1 375 ? 4.404 -22.194 34.512 1.00 88.62 375 SER A CA 1
ATOM 3016 C C . SER A 1 375 ? 4.631 -23.225 33.398 1.00 88.62 375 SER A C 1
ATOM 3018 O O . SER A 1 375 ? 5.226 -24.275 33.638 1.00 88.62 375 SER A O 1
ATOM 3020 N N . ALA A 1 376 ? 4.180 -22.913 32.180 1.00 88.56 376 ALA A N 1
ATOM 3021 C CA . ALA A 1 376 ? 4.357 -23.749 30.994 1.00 88.56 376 ALA A CA 1
ATOM 3022 C C . ALA A 1 376 ? 4.935 -22.918 29.828 1.00 88.56 376 ALA A C 1
ATOM 3024 O O . ALA A 1 376 ? 4.181 -22.441 28.987 1.00 88.56 376 ALA A O 1
ATOM 3025 N N . PRO A 1 377 ? 6.270 -22.747 29.727 1.00 87.44 377 PRO A N 1
ATOM 3026 C CA . PRO A 1 377 ? 6.898 -21.852 28.742 1.00 87.44 377 PRO A CA 1
ATOM 3027 C C . PRO A 1 377 ? 6.637 -22.214 27.273 1.00 87.44 377 PRO A C 1
ATOM 3029 O O . PRO A 1 377 ? 6.841 -21.390 26.389 1.00 87.44 377 PRO A O 1
ATOM 3032 N N . ALA A 1 378 ? 6.230 -23.457 27.008 1.00 91.44 378 ALA A N 1
ATOM 3033 C CA . ALA A 1 378 ? 5.941 -23.955 25.668 1.00 91.44 378 ALA A CA 1
ATOM 3034 C C . ALA A 1 378 ? 4.540 -23.572 25.155 1.00 91.44 378 ALA A C 1
ATOM 3036 O O . ALA A 1 378 ? 4.240 -23.826 23.991 1.00 91.44 378 ALA A O 1
ATOM 3037 N N . VAL A 1 379 ? 3.678 -23.001 26.005 1.00 90.38 379 VAL A N 1
ATOM 3038 C CA . VAL A 1 379 ? 2.276 -22.696 25.691 1.00 90.38 379 VAL A CA 1
ATOM 3039 C C . VAL A 1 379 ? 1.984 -21.244 26.066 1.00 90.38 379 VAL A C 1
ATOM 3041 O O . VAL A 1 379 ? 2.481 -20.739 27.071 1.00 90.38 379 VAL A O 1
ATOM 3044 N N . SER A 1 380 ? 1.184 -20.555 25.252 1.00 92.56 380 SER A N 1
ATOM 3045 C CA . SER A 1 380 ? 0.707 -19.208 25.597 1.00 92.56 380 SER A CA 1
ATOM 3046 C C . SER A 1 380 ? -0.216 -19.244 26.823 1.00 92.56 380 SER A C 1
ATOM 3048 O O . SER A 1 380 ? -0.874 -20.253 27.092 1.00 92.56 380 SER A O 1
ATOM 3050 N N . VAL A 1 381 ? -0.296 -18.135 27.563 1.00 92.69 381 VAL A N 1
ATOM 3051 C CA . VAL A 1 381 ? -1.189 -18.020 28.731 1.00 92.69 381 VAL A CA 1
ATOM 3052 C C . VAL A 1 381 ? -2.642 -18.277 28.331 1.00 92.69 381 VAL A C 1
ATOM 3054 O O . VAL A 1 381 ? -3.367 -18.980 29.032 1.00 92.69 381 VAL A O 1
ATOM 3057 N N . GLU A 1 382 ? -3.056 -17.759 27.180 1.00 93.06 382 GLU A N 1
ATOM 3058 C CA . GLU A 1 382 ? -4.405 -17.862 26.636 1.00 93.06 382 GLU A CA 1
ATOM 3059 C C . GLU A 1 382 ? -4.792 -19.321 26.370 1.00 93.06 382 GLU A C 1
ATOM 3061 O O . GLU A 1 382 ? -5.860 -19.776 26.788 1.00 93.06 382 GLU A O 1
ATOM 3066 N N . GLN A 1 383 ? -3.900 -20.085 25.733 1.00 91.25 383 GLN A N 1
ATOM 3067 C CA . GLN A 1 383 ? -4.105 -21.513 25.486 1.00 91.25 383 GLN A CA 1
ATOM 3068 C C . GLN A 1 383 ? -4.116 -22.321 26.784 1.00 91.25 383 GLN A C 1
ATOM 3070 O O . GLN A 1 383 ? -4.934 -23.227 26.933 1.00 91.25 383 GLN A O 1
ATOM 3075 N N . GLN A 1 384 ? -3.246 -21.990 27.741 1.00 92.75 384 GLN A N 1
ATOM 3076 C CA . GLN A 1 384 ? -3.194 -22.690 29.021 1.00 92.75 384 GLN A CA 1
ATOM 3077 C C . GLN A 1 384 ? -4.483 -22.496 29.833 1.00 92.75 384 GLN A C 1
ATOM 3079 O O . GLN A 1 384 ? -5.013 -23.451 30.409 1.00 92.75 384 GLN A O 1
ATOM 3084 N N . VAL A 1 385 ? -5.022 -21.273 29.840 1.00 91.88 385 VAL A N 1
ATOM 3085 C CA . VAL A 1 385 ? -6.324 -20.969 30.445 1.00 91.88 385 VAL A CA 1
ATOM 3086 C C . VAL A 1 385 ? -7.436 -21.736 29.730 1.00 91.88 385 VAL A C 1
ATOM 3088 O O . VAL A 1 385 ? -8.256 -22.363 30.398 1.00 91.88 385 VAL A O 1
ATOM 3091 N N . ALA A 1 386 ? -7.445 -21.747 28.393 1.00 91.50 386 ALA A N 1
ATOM 3092 C CA . ALA A 1 386 ? -8.463 -22.453 27.620 1.00 91.50 386 ALA A CA 1
ATOM 3093 C C . ALA A 1 386 ? -8.481 -23.965 27.905 1.00 91.50 386 ALA A C 1
ATOM 3095 O O . ALA A 1 386 ? -9.548 -24.528 28.150 1.00 91.50 386 ALA A O 1
ATOM 3096 N N . LEU A 1 387 ? -7.308 -24.607 27.940 1.00 89.94 387 LEU A N 1
ATOM 3097 C CA . LEU A 1 387 ? -7.170 -26.024 28.292 1.00 89.94 387 LEU A CA 1
ATOM 3098 C C . LEU A 1 387 ? -7.679 -26.301 29.709 1.00 89.94 387 LEU A C 1
ATOM 3100 O O . LEU A 1 387 ? -8.488 -27.200 29.907 1.00 89.94 387 LEU A O 1
ATOM 3104 N N . THR A 1 388 ? -7.287 -25.470 30.679 1.00 90.50 388 THR A N 1
ATOM 3105 C CA . THR A 1 388 ? -7.718 -25.637 32.075 1.00 90.50 388 THR A CA 1
ATOM 3106 C C . THR A 1 388 ? -9.240 -25.525 32.217 1.00 90.50 388 THR A C 1
ATOM 3108 O O . THR A 1 388 ? -9.856 -26.297 32.948 1.00 90.50 388 THR A O 1
ATOM 3111 N N . LEU A 1 389 ? -9.867 -24.571 31.521 1.00 90.50 389 LEU A N 1
ATOM 3112 C CA . LEU A 1 389 ? -11.323 -24.407 31.534 1.00 90.50 389 LEU A CA 1
ATOM 3113 C C . LEU A 1 389 ? -12.045 -25.565 30.830 1.00 90.50 389 LEU A C 1
ATOM 3115 O O . LEU A 1 389 ? -13.138 -25.943 31.251 1.00 90.50 389 LEU A O 1
ATOM 3119 N N . ALA A 1 390 ? -11.449 -26.136 29.780 1.00 90.50 390 ALA A N 1
ATOM 3120 C CA . ALA A 1 390 ? -11.982 -27.326 29.125 1.00 90.50 390 ALA A CA 1
ATOM 3121 C C . ALA A 1 390 ? -11.923 -28.556 30.054 1.00 90.50 390 ALA A C 1
ATOM 3123 O O . ALA A 1 390 ? -12.920 -29.264 30.205 1.00 90.50 390 ALA A O 1
ATOM 3124 N N . ASP A 1 391 ? -10.807 -28.748 30.763 1.00 88.81 391 ASP A N 1
ATOM 3125 C CA . ASP A 1 391 ? -10.617 -29.851 31.718 1.00 88.81 391 ASP A CA 1
ATOM 3126 C C . ASP A 1 391 ? -11.583 -29.786 32.917 1.00 88.81 391 ASP A C 1
ATOM 3128 O O . ASP A 1 391 ? -11.927 -30.813 33.502 1.00 88.81 391 ASP A O 1
ATOM 3132 N N . GLN A 1 392 ? -12.092 -28.597 33.262 1.00 89.06 392 GLN A N 1
ATOM 3133 C CA . GLN A 1 392 ? -13.111 -28.398 34.305 1.00 89.06 392 GLN A CA 1
ATOM 3134 C C . GLN A 1 392 ? -14.536 -28.809 33.872 1.00 89.06 392 GLN A C 1
ATOM 3136 O O . GLN A 1 392 ? -15.504 -28.525 34.579 1.00 89.06 392 GLN A O 1
ATOM 3141 N N . GLY A 1 393 ? -14.678 -29.497 32.734 1.00 82.69 393 GLY A N 1
ATOM 3142 C CA . GLY A 1 393 ? -15.951 -30.027 32.232 1.00 82.69 393 GLY A CA 1
ATOM 3143 C C . GLY A 1 393 ? -16.678 -29.105 31.250 1.00 82.69 393 GLY A C 1
ATOM 3144 O O . GLY A 1 393 ? -17.862 -29.310 30.986 1.00 82.69 393 GLY A O 1
ATOM 3145 N N . GLY A 1 394 ? -15.991 -28.089 30.720 1.00 81.00 394 GLY A N 1
ATOM 3146 C CA . GLY A 1 394 ? -16.513 -27.175 29.705 1.00 81.00 394 GLY A CA 1
ATOM 3147 C C . GLY A 1 394 ? -15.979 -27.455 28.297 1.00 81.00 394 GLY A C 1
ATOM 3148 O O . GLY A 1 394 ? -15.075 -28.256 28.087 1.00 81.00 394 GLY A O 1
ATOM 3149 N N . HIS A 1 395 ? -16.508 -26.731 27.310 1.00 85.56 395 HIS A N 1
ATOM 3150 C CA . HIS A 1 395 ? -15.871 -26.583 26.001 1.00 85.56 395 HIS A CA 1
ATOM 3151 C C . HIS A 1 395 ? -15.281 -25.178 25.914 1.00 85.56 395 HIS A C 1
ATOM 3153 O O . HIS A 1 395 ? -16.019 -24.196 26.006 1.00 85.56 395 HIS A O 1
ATOM 3159 N N . CYS A 1 396 ? -13.965 -25.074 25.741 1.00 89.94 396 CYS A N 1
ATOM 3160 C CA . CYS A 1 396 ? -13.290 -23.794 25.567 1.00 89.94 396 CYS A CA 1
ATOM 3161 C C . CYS A 1 396 ? -12.608 -23.745 24.200 1.00 89.94 396 CYS A C 1
ATOM 3163 O O . CYS A 1 396 ? -11.833 -24.634 23.853 1.00 89.94 396 CYS A O 1
ATOM 3165 N N . PHE A 1 397 ? -12.897 -22.697 23.431 1.00 88.25 397 PHE A N 1
ATOM 3166 C CA . PHE A 1 397 ? -12.288 -22.451 22.130 1.00 88.25 397 PHE A CA 1
ATOM 3167 C C . PHE A 1 397 ? -11.562 -21.112 22.173 1.00 88.25 397 PHE A C 1
ATOM 3169 O O . PHE A 1 397 ? -12.168 -20.076 22.452 1.00 88.25 397 PHE A O 1
ATOM 3176 N N . TYR A 1 398 ? -10.266 -21.126 21.876 1.00 90.00 398 TYR A N 1
ATOM 3177 C CA . TYR A 1 398 ? -9.488 -19.902 21.744 1.00 90.00 398 TYR A CA 1
ATOM 3178 C C . TYR A 1 398 ? -9.691 -19.321 20.345 1.00 90.00 398 TYR A C 1
ATOM 3180 O O . TYR A 1 398 ? -9.121 -19.801 19.368 1.00 90.00 398 TYR A O 1
ATOM 3188 N N . VAL A 1 399 ? -10.573 -18.325 20.257 1.00 91.25 399 VAL A N 1
ATOM 3189 C CA . VAL A 1 399 ? -11.017 -17.742 18.981 1.00 91.25 399 VAL A CA 1
ATOM 3190 C C . VAL A 1 399 ? -10.769 -16.241 18.870 1.00 91.25 399 VAL A C 1
ATOM 3192 O O . VAL A 1 399 ? -10.864 -15.707 17.768 1.00 91.25 399 VAL A O 1
ATOM 3195 N N . GLU A 1 400 ? -10.468 -15.549 19.973 1.00 90.56 400 GLU A N 1
ATOM 3196 C CA . GLU A 1 400 ? -10.340 -14.084 20.016 1.00 90.56 400 GLU A CA 1
ATOM 3197 C C . GLU A 1 400 ? -11.450 -13.383 19.197 1.00 90.56 400 GLU A C 1
ATOM 3199 O O . GLU A 1 400 ? -12.643 -13.576 19.438 1.00 90.56 400 GLU A O 1
ATOM 3204 N N . ASN A 1 401 ? -11.058 -12.609 18.183 1.00 91.75 401 ASN A N 1
ATOM 3205 C CA . ASN A 1 401 ? -11.927 -11.813 17.323 1.00 91.75 401 ASN A CA 1
ATOM 3206 C C . ASN A 1 401 ? -12.493 -12.647 16.155 1.00 91.75 401 ASN A C 1
ATOM 3208 O O . ASN A 1 401 ? -13.422 -12.214 15.473 1.00 91.75 401 ASN A O 1
ATOM 3212 N N . THR A 1 402 ? -11.914 -13.821 15.883 1.00 93.25 402 THR A N 1
ATOM 3213 C CA . THR A 1 402 ? -12.129 -14.568 14.633 1.00 93.25 402 THR A CA 1
ATOM 3214 C C . THR A 1 402 ? -13.525 -15.169 14.541 1.00 93.25 402 THR A C 1
ATOM 3216 O O . THR A 1 402 ? -14.122 -15.133 13.467 1.00 93.25 402 THR A O 1
ATOM 3219 N N . LEU A 1 403 ? -14.084 -15.663 15.653 1.00 93.81 403 LEU A N 1
ATOM 3220 C CA . LEU A 1 403 ? -15.407 -16.292 15.659 1.00 93.81 403 LEU A CA 1
ATOM 3221 C C . LEU A 1 403 ? -16.501 -15.283 15.307 1.00 93.81 403 LEU A C 1
ATOM 3223 O O . LEU A 1 403 ? -17.257 -15.506 14.367 1.00 93.81 403 LEU A O 1
ATOM 3227 N N . PHE A 1 404 ? -16.579 -14.163 16.028 1.00 95.25 404 PHE A N 1
ATOM 3228 C CA . PHE A 1 404 ? -17.628 -13.168 15.790 1.00 95.25 404 PHE A CA 1
ATOM 3229 C C . PHE A 1 404 ? -17.473 -12.478 14.437 1.00 95.25 404 PHE A C 1
ATOM 3231 O O . PHE A 1 404 ? -18.477 -12.272 13.758 1.00 95.25 404 PHE A O 1
ATOM 3238 N N . ASN A 1 405 ? -16.238 -12.209 13.998 1.00 96.56 405 ASN A N 1
ATOM 3239 C CA . ASN A 1 405 ? -15.991 -11.715 12.645 1.00 96.56 405 ASN A CA 1
ATOM 3240 C C . ASN A 1 405 ? -16.449 -12.733 11.593 1.00 96.56 405 ASN A C 1
ATOM 3242 O O . ASN A 1 405 ? -17.134 -12.360 10.646 1.00 96.56 405 ASN A O 1
ATOM 3246 N N . SER A 1 406 ? -16.167 -14.023 11.782 1.00 96.50 406 SER A N 1
ATOM 3247 C CA . SER A 1 406 ? -16.584 -15.053 10.825 1.00 96.50 406 SER A CA 1
ATOM 3248 C C . SER A 1 406 ? -18.099 -15.219 10.786 1.00 96.50 406 SER A C 1
ATOM 3250 O O . SER A 1 406 ? -18.679 -15.275 9.706 1.00 96.50 406 SER A O 1
ATOM 3252 N N . LEU A 1 407 ? -18.768 -15.229 11.941 1.00 96.38 407 LEU A N 1
ATOM 3253 C CA . LEU A 1 407 ? -20.232 -15.268 12.007 1.00 96.38 407 LEU A CA 1
ATOM 3254 C C . LEU A 1 407 ? -20.855 -14.036 11.338 1.00 96.38 407 LEU A C 1
ATOM 3256 O O . LEU A 1 407 ? -21.815 -14.180 10.583 1.00 96.38 407 LEU A O 1
ATOM 3260 N N . PHE A 1 408 ? -20.282 -12.849 11.559 1.00 97.12 408 PHE A N 1
ATOM 3261 C CA . PHE A 1 408 ? -20.673 -11.626 10.862 1.00 97.12 408 PHE A CA 1
ATOM 3262 C C . PHE A 1 408 ? -20.489 -11.764 9.346 1.00 97.12 408 PHE A C 1
ATOM 3264 O O . PHE A 1 408 ? -21.434 -11.548 8.594 1.00 97.12 408 PHE A O 1
ATOM 3271 N N . GLY A 1 409 ? -19.308 -12.184 8.890 1.00 96.88 409 GLY A N 1
ATOM 3272 C CA . GLY A 1 409 ? -18.993 -12.324 7.470 1.00 96.88 409 GLY A CA 1
ATOM 3273 C C . GLY A 1 409 ? -19.872 -13.343 6.745 1.00 96.88 409 GLY A C 1
ATOM 3274 O O . GLY A 1 409 ? -20.222 -13.127 5.586 1.00 96.88 409 GLY A O 1
ATOM 3275 N N . LEU A 1 410 ? -20.260 -14.423 7.431 1.00 97.44 410 LEU A N 1
ATOM 3276 C CA . LEU A 1 410 ? -21.189 -15.428 6.918 1.00 97.44 410 LEU A CA 1
ATOM 3277 C C . LEU A 1 410 ? -22.621 -14.894 6.873 1.00 97.44 410 LEU A C 1
ATOM 3279 O O . LEU A 1 410 ? -23.282 -15.041 5.853 1.00 97.44 410 LEU A O 1
ATOM 3283 N N . LEU A 1 411 ? -23.107 -14.256 7.941 1.00 97.38 411 LEU A N 1
ATOM 3284 C CA . LEU A 1 411 ? -24.476 -13.736 7.997 1.00 97.38 411 LEU A CA 1
ATOM 3285 C C . LEU A 1 411 ? -24.702 -12.586 7.001 1.00 97.38 411 LEU A C 1
ATOM 3287 O O . LEU A 1 411 ? -25.723 -12.556 6.315 1.00 97.38 411 LEU A O 1
ATOM 3291 N N . PHE A 1 412 ? -23.733 -11.674 6.901 1.00 97.56 412 PHE A N 1
ATOM 3292 C CA . PHE A 1 412 ? -23.775 -10.476 6.059 1.00 97.56 412 PHE A CA 1
ATOM 3293 C C . PHE A 1 412 ? -23.122 -10.683 4.684 1.00 97.56 412 PHE A C 1
ATOM 3295 O O . PHE A 1 412 ? -22.802 -9.707 4.004 1.00 97.56 412 PHE A O 1
ATOM 3302 N N . TRP A 1 413 ? -22.934 -11.929 4.233 1.00 97.44 413 TRP A N 1
ATOM 3303 C CA . TRP A 1 413 ? -22.336 -12.224 2.924 1.00 97.44 413 TRP A CA 1
ATOM 3304 C C . TRP A 1 413 ? -22.997 -11.449 1.764 1.00 97.44 413 TRP A C 1
ATOM 3306 O O . TRP A 1 413 ? -22.264 -10.825 0.989 1.00 97.44 413 TRP A O 1
ATOM 3316 N N . PRO A 1 414 ? -24.346 -11.380 1.651 1.00 95.31 414 PRO A N 1
ATOM 3317 C CA . PRO A 1 414 ? -25.004 -10.614 0.586 1.00 95.31 414 PRO A CA 1
ATOM 3318 C C . PRO A 1 414 ? -24.716 -9.108 0.654 1.00 95.31 414 PRO A C 1
ATOM 3320 O O . PRO A 1 414 ? -24.584 -8.452 -0.375 1.00 95.31 414 PRO A O 1
ATOM 3323 N N . THR A 1 415 ? -24.574 -8.566 1.865 1.00 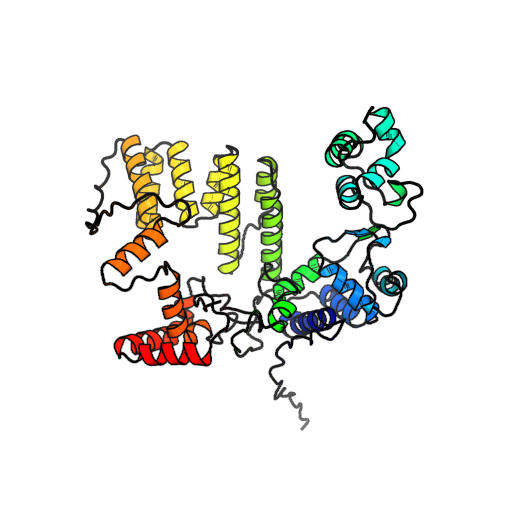96.19 415 THR A N 1
ATOM 3324 C CA . THR A 1 415 ? -24.228 -7.161 2.113 1.00 96.19 415 THR A CA 1
ATOM 3325 C C . THR A 1 415 ? -22.793 -6.870 1.681 1.00 96.19 415 THR A C 1
ATOM 3327 O O . THR A 1 415 ? -22.537 -5.911 0.951 1.00 96.19 415 THR A O 1
ATOM 3330 N N . ILE A 1 416 ? -21.844 -7.713 2.098 1.00 96.81 416 ILE A N 1
ATOM 3331 C CA . ILE A 1 416 ? -20.415 -7.544 1.803 1.00 96.81 416 ILE A CA 1
ATOM 3332 C C . ILE A 1 416 ? -20.174 -7.580 0.289 1.00 96.81 416 ILE A C 1
ATOM 3334 O O . ILE A 1 416 ? -19.457 -6.727 -0.232 1.00 96.81 416 ILE A O 1
ATOM 3338 N N . PHE A 1 417 ? -20.820 -8.507 -0.422 1.00 96.19 417 PHE A N 1
ATOM 3339 C CA . PHE A 1 417 ? -20.625 -8.727 -1.860 1.00 96.19 417 PHE A CA 1
ATOM 3340 C C . PHE A 1 417 ? -21.708 -8.106 -2.754 1.00 96.19 417 PHE A C 1
ATOM 3342 O O . PHE A 1 417 ? -21.844 -8.481 -3.920 1.00 96.19 417 PHE A O 1
ATOM 3349 N N . ALA A 1 418 ? -22.462 -7.130 -2.240 1.00 94.44 418 ALA A N 1
ATOM 3350 C CA . ALA A 1 418 ? -23.429 -6.385 -3.037 1.00 94.44 418 ALA A CA 1
ATOM 3351 C C . ALA A 1 418 ? -22.730 -5.665 -4.218 1.00 94.44 418 ALA A C 1
ATOM 3353 O O . ALA A 1 418 ? -21.738 -4.958 -3.991 1.00 94.44 418 ALA A O 1
ATOM 3354 N N . PRO A 1 419 ? -23.235 -5.792 -5.463 1.00 92.06 419 PRO A N 1
ATOM 3355 C CA . PRO A 1 419 ? -22.597 -5.256 -6.669 1.00 92.06 419 PRO A CA 1
ATOM 3356 C C . PRO A 1 419 ? -22.841 -3.747 -6.828 1.00 92.06 419 PRO A C 1
ATOM 3358 O O . PRO A 1 419 ? -23.483 -3.294 -7.773 1.00 92.06 419 PRO A O 1
ATOM 3361 N N . LEU A 1 420 ? -22.359 -2.951 -5.874 1.00 90.62 420 LEU A N 1
ATOM 3362 C CA . LEU A 1 420 ? -22.506 -1.497 -5.909 1.00 90.62 420 LEU A CA 1
ATOM 3363 C C . LEU A 1 420 ? -21.403 -0.830 -6.753 1.00 90.62 420 LEU A C 1
ATOM 3365 O O . LEU A 1 420 ? -20.251 -1.279 -6.718 1.00 90.62 420 LEU A O 1
ATOM 3369 N N . PRO A 1 421 ? -21.699 0.293 -7.441 1.00 86.56 421 PRO A N 1
ATOM 3370 C CA . PRO A 1 421 ? -20.701 1.044 -8.205 1.00 86.56 421 PRO A CA 1
ATOM 3371 C C . PRO A 1 421 ? -19.469 1.407 -7.363 1.00 86.56 421 PRO A C 1
ATOM 3373 O O . PRO A 1 421 ? -19.592 1.901 -6.240 1.00 86.56 421 PRO A O 1
ATOM 3376 N N . GLY A 1 422 ? -18.271 1.137 -7.877 1.00 85.31 422 GLY A N 1
ATOM 3377 C CA . GLY A 1 422 ? -17.004 1.398 -7.181 1.00 85.31 422 GLY A CA 1
ATOM 3378 C C . GLY A 1 422 ? -16.723 0.553 -5.925 1.00 85.31 422 GLY A C 1
ATOM 3379 O O . GLY A 1 422 ? -15.677 0.742 -5.308 1.00 85.31 422 GLY A O 1
ATOM 3380 N N . ALA A 1 423 ? -17.608 -0.374 -5.530 1.00 89.50 423 ALA A N 1
ATOM 3381 C CA . ALA A 1 423 ? -17.318 -1.343 -4.466 1.00 89.50 423 ALA A CA 1
ATOM 3382 C C . ALA A 1 423 ? -16.447 -2.492 -4.993 1.00 89.50 423 ALA A C 1
ATOM 3384 O O . ALA A 1 423 ? -15.466 -2.876 -4.356 1.00 89.50 423 ALA A O 1
ATOM 3385 N N . PHE A 1 424 ? -16.779 -2.980 -6.188 1.00 90.19 424 PHE A N 1
ATOM 3386 C CA . PHE A 1 424 ? -16.033 -3.992 -6.924 1.00 90.19 424 PHE A CA 1
ATOM 3387 C C . PHE A 1 424 ? -15.760 -3.483 -8.337 1.00 90.19 424 PHE A C 1
ATOM 3389 O O . PHE A 1 424 ? -16.653 -2.891 -8.939 1.00 90.19 424 PHE A O 1
ATOM 3396 N N . PHE A 1 425 ? -14.545 -3.682 -8.838 1.00 86.12 425 PHE A N 1
ATOM 3397 C CA . PHE A 1 425 ? -14.054 -3.221 -10.142 1.00 86.12 425 PHE A CA 1
ATOM 3398 C C . PHE A 1 425 ? -13.012 -4.170 -10.769 1.00 86.12 425 PHE A C 1
ATOM 3400 O O . PHE A 1 425 ? -12.664 -3.998 -11.932 1.00 86.12 425 PHE A O 1
ATOM 3407 N N . HIS A 1 426 ? -12.585 -5.224 -10.059 1.00 85.12 426 HIS A N 1
ATOM 3408 C CA . HIS A 1 426 ? -11.898 -6.387 -10.636 1.00 85.12 426 HIS A CA 1
ATOM 3409 C C . HIS A 1 426 ? -12.292 -7.690 -9.901 1.00 85.12 426 HIS A C 1
ATOM 3411 O O . HIS A 1 426 ? -12.792 -7.632 -8.776 1.00 85.12 426 HIS A O 1
ATOM 3417 N N . PRO A 1 427 ? -12.067 -8.884 -10.487 1.00 82.94 427 PRO A N 1
ATOM 3418 C CA . PRO A 1 427 ? -12.451 -10.166 -9.875 1.00 82.94 427 PRO A CA 1
ATOM 3419 C C . PRO A 1 427 ? -11.660 -10.563 -8.622 1.00 82.94 427 PRO A C 1
ATOM 3421 O O . PRO A 1 427 ? -12.109 -11.410 -7.862 1.00 82.94 427 PRO A O 1
ATOM 3424 N N . PHE A 1 428 ? -10.489 -9.967 -8.401 1.00 82.94 428 PHE A N 1
ATOM 3425 C CA . PHE A 1 428 ? -9.547 -10.339 -7.330 1.00 82.94 428 PHE A CA 1
ATOM 3426 C C . PHE A 1 428 ? -9.761 -9.542 -6.032 1.00 82.94 428 PHE A C 1
ATOM 3428 O O . PHE A 1 428 ? -8.809 -9.059 -5.416 1.00 82.94 428 PHE A O 1
ATOM 3435 N N . GLN A 1 429 ? -11.019 -9.337 -5.639 1.00 87.12 429 GLN A N 1
ATOM 3436 C CA . GLN A 1 429 ? -11.380 -8.561 -4.451 1.00 87.12 429 GLN A CA 1
ATOM 3437 C C . GLN A 1 429 ? -11.962 -9.453 -3.359 1.00 87.12 429 GLN A C 1
ATOM 3439 O O . GLN A 1 429 ? -13.062 -9.984 -3.490 1.00 87.12 429 GLN A O 1
ATOM 3444 N N . ALA A 1 430 ? -11.238 -9.581 -2.243 1.00 88.81 430 ALA A N 1
ATOM 3445 C CA . ALA A 1 430 ? -11.714 -10.316 -1.067 1.00 88.81 430 ALA A CA 1
ATOM 3446 C C . ALA A 1 430 ? -12.899 -9.619 -0.377 1.00 88.81 430 ALA A C 1
ATOM 3448 O O . ALA A 1 430 ? -13.612 -10.238 0.399 1.00 88.81 430 ALA A O 1
ATOM 3449 N N . GLY A 1 431 ? -13.105 -8.331 -0.648 1.00 92.00 431 GLY A N 1
ATOM 3450 C CA . GLY A 1 431 ? -14.221 -7.541 -0.154 1.00 92.00 431 GLY A CA 1
ATOM 3451 C C . GLY A 1 431 ? -14.320 -6.202 -0.882 1.00 92.00 431 GLY A C 1
ATOM 3452 O O . GLY A 1 431 ? -13.473 -5.884 -1.727 1.00 92.00 431 GLY A O 1
ATOM 3453 N N . PRO A 1 432 ? -15.352 -5.411 -0.568 1.00 93.38 432 PRO A N 1
ATOM 3454 C CA . PRO A 1 432 ? -15.623 -4.181 -1.284 1.00 93.38 432 PRO A CA 1
ATOM 3455 C C . PRO A 1 432 ? -14.623 -3.079 -0.902 1.00 93.38 432 PRO A C 1
ATOM 3457 O O . PRO A 1 432 ? -14.240 -2.935 0.260 1.00 93.38 432 PRO A O 1
ATOM 3460 N N . ALA A 1 433 ? -14.222 -2.252 -1.866 1.00 89.44 433 ALA A N 1
ATOM 3461 C CA . ALA A 1 433 ? -13.262 -1.168 -1.645 1.00 89.44 433 ALA A CA 1
ATOM 3462 C C . ALA A 1 433 ? -13.790 -0.050 -0.724 1.00 89.44 433 ALA A C 1
ATOM 3464 O O . ALA A 1 433 ? -13.009 0.733 -0.179 1.00 89.44 433 ALA A O 1
ATOM 3465 N N . ASP A 1 434 ? -15.111 0.032 -0.541 1.00 90.31 434 ASP A N 1
ATOM 3466 C CA . ASP A 1 434 ? -15.771 0.983 0.348 1.00 90.31 434 ASP A CA 1
ATOM 3467 C C . ASP A 1 434 ? -16.042 0.436 1.757 1.00 90.31 434 ASP A C 1
ATOM 3469 O O . ASP A 1 434 ? -16.678 1.128 2.541 1.00 90.31 434 ASP A O 1
ATOM 3473 N N . LEU A 1 435 ? -15.537 -0.756 2.112 1.00 92.44 435 LEU A N 1
ATOM 3474 C CA . LEU A 1 435 ? -15.835 -1.427 3.388 1.00 92.44 435 LEU A CA 1
ATOM 3475 C C . LEU A 1 435 ? -15.635 -0.547 4.632 1.00 92.44 435 LEU A C 1
ATOM 3477 O O . LEU A 1 435 ? -16.397 -0.635 5.587 1.00 92.44 435 LEU A O 1
ATOM 3481 N N . TYR A 1 436 ? -14.598 0.290 4.614 1.00 87.56 436 TYR A N 1
ATOM 3482 C CA . TYR A 1 436 ? -14.229 1.166 5.729 1.00 87.56 436 TYR A CA 1
ATOM 3483 C C . TYR A 1 436 ? -14.593 2.636 5.486 1.00 87.56 436 TYR A C 1
ATOM 3485 O O . TYR A 1 436 ? -14.070 3.516 6.167 1.00 87.56 436 TYR A O 1
ATOM 3493 N N . ARG A 1 437 ? -15.438 2.926 4.488 1.00 85.50 437 ARG A N 1
ATOM 3494 C CA . ARG A 1 437 ? -15.963 4.277 4.258 1.00 85.50 437 ARG A CA 1
ATOM 3495 C C . ARG A 1 437 ? -17.189 4.515 5.137 1.00 85.50 437 ARG A C 1
ATOM 3497 O O . ARG A 1 437 ? -17.961 3.598 5.402 1.00 85.50 437 ARG A O 1
ATOM 3504 N N . GLU A 1 438 ? -17.377 5.759 5.565 1.00 82.75 438 GLU A N 1
ATOM 3505 C CA . GLU A 1 438 ? -18.477 6.162 6.457 1.00 82.75 438 GLU A CA 1
ATOM 3506 C C . GLU A 1 438 ? -19.864 5.891 5.856 1.00 82.75 438 GLU A C 1
ATOM 3508 O O . GLU A 1 438 ? -20.814 5.573 6.569 1.00 82.75 438 GLU A O 1
ATOM 3513 N N . ASP A 1 439 ? -19.979 5.959 4.530 1.00 86.94 439 ASP A N 1
ATOM 3514 C CA . ASP A 1 439 ? -21.219 5.735 3.798 1.00 86.94 439 ASP A CA 1
ATOM 3515 C C . ASP A 1 439 ? -21.525 4.252 3.529 1.00 86.94 439 ASP A C 1
ATOM 3517 O O . ASP A 1 439 ? -22.611 3.952 3.029 1.00 86.94 439 ASP A O 1
ATOM 3521 N N . PHE A 1 440 ? -20.642 3.310 3.899 1.00 93.81 440 PHE A N 1
ATOM 3522 C CA . PHE A 1 440 ? -20.814 1.872 3.640 1.00 93.81 440 PHE A CA 1
ATOM 3523 C C . PHE A 1 440 ? -22.190 1.353 4.079 1.00 93.81 440 PHE A C 1
ATOM 3525 O O . PHE A 1 440 ? -22.886 0.689 3.304 1.00 93.81 440 PHE A O 1
ATOM 3532 N N . VAL A 1 441 ? -22.590 1.697 5.309 1.00 94.00 441 VAL A N 1
ATOM 3533 C CA . VAL A 1 441 ? -23.880 1.307 5.898 1.00 94.00 441 VAL A CA 1
ATOM 3534 C C . VAL A 1 441 ? -25.035 1.965 5.150 1.00 94.00 441 VAL A C 1
ATOM 3536 O O . VAL A 1 441 ? -26.020 1.305 4.831 1.00 94.00 441 VAL A O 1
ATOM 3539 N N . GLY A 1 442 ? -24.911 3.255 4.826 1.00 94.00 442 GLY A N 1
ATOM 3540 C CA . GLY A 1 442 ? -25.944 3.996 4.102 1.00 94.00 442 GLY A CA 1
ATOM 3541 C C . GLY A 1 442 ? -26.220 3.410 2.718 1.00 94.00 442 GLY A C 1
ATOM 3542 O O . GLY A 1 442 ? -27.377 3.265 2.331 1.00 94.00 442 GLY A O 1
ATOM 3543 N N . ARG A 1 443 ? -25.165 3.004 2.003 1.00 93.81 443 ARG A N 1
ATOM 3544 C CA . ARG A 1 443 ? -25.247 2.421 0.655 1.00 93.81 443 ARG A CA 1
ATOM 3545 C C . ARG A 1 443 ? -25.854 1.016 0.615 1.00 93.81 443 ARG A C 1
ATOM 3547 O O . ARG A 1 443 ? -26.290 0.592 -0.450 1.00 93.81 443 ARG A O 1
ATOM 3554 N N . ARG A 1 444 ? -25.853 0.296 1.742 1.00 96.69 444 ARG A N 1
ATOM 3555 C CA . ARG A 1 444 ? -26.307 -1.104 1.858 1.00 96.69 444 ARG A CA 1
ATOM 3556 C C . ARG A 1 444 ? -27.400 -1.294 2.909 1.00 96.69 444 ARG A C 1
ATOM 3558 O O . ARG A 1 444 ? -27.530 -2.375 3.482 1.00 96.69 444 ARG A O 1
ATOM 3565 N N . ARG A 1 445 ? -28.153 -0.231 3.209 1.00 96.56 445 ARG A N 1
ATOM 3566 C CA . ARG A 1 445 ? -29.147 -0.223 4.290 1.00 96.56 445 ARG A CA 1
ATOM 3567 C C . ARG A 1 445 ? -30.132 -1.386 4.169 1.00 96.56 445 ARG A C 1
ATOM 3569 O O . ARG A 1 445 ? -30.315 -2.107 5.138 1.00 96.56 445 ARG A O 1
ATOM 3576 N N . GLU A 1 446 ? -30.681 -1.604 2.979 1.00 96.00 446 GLU A N 1
ATOM 3577 C CA . GLU A 1 446 ? -31.657 -2.669 2.720 1.00 96.00 446 GLU A CA 1
ATOM 3578 C C . GLU A 1 446 ? -31.079 -4.071 2.987 1.00 96.00 446 GLU A C 1
ATOM 3580 O O . GLU A 1 446 ? -31.694 -4.879 3.677 1.00 96.00 446 GLU A O 1
ATOM 3585 N N . GLN A 1 447 ? -29.859 -4.357 2.516 1.00 96.12 447 GLN A N 1
ATOM 3586 C CA . GLN A 1 447 ? -29.210 -5.658 2.732 1.00 96.12 447 GLN A CA 1
ATOM 3587 C C . GLN A 1 447 ? -28.826 -5.878 4.205 1.00 96.12 447 GLN A C 1
ATOM 3589 O O . GLN A 1 447 ? -28.864 -7.006 4.710 1.00 96.12 447 GLN A O 1
ATOM 3594 N N . ILE A 1 448 ? -28.450 -4.803 4.904 1.00 96.94 448 ILE A N 1
ATOM 3595 C CA . ILE A 1 448 ? -28.181 -4.832 6.345 1.00 96.94 448 ILE A CA 1
ATOM 3596 C C . ILE A 1 448 ? -29.470 -5.130 7.111 1.00 96.94 448 ILE A C 1
ATOM 3598 O O . ILE A 1 448 ? -29.462 -6.012 7.966 1.00 96.94 448 ILE A O 1
ATOM 3602 N N . GLU A 1 449 ? -30.565 -4.442 6.789 1.00 96.88 449 GLU A N 1
ATOM 3603 C CA . GLU A 1 449 ? -31.875 -4.647 7.414 1.00 96.88 449 GLU A CA 1
ATOM 3604 C C . GLU A 1 449 ? -32.383 -6.083 7.207 1.00 96.88 449 GLU A C 1
ATOM 3606 O O . GLU A 1 449 ? -32.792 -6.709 8.179 1.00 96.88 449 GLU A O 1
ATOM 3611 N N . ASP A 1 450 ? -32.251 -6.662 6.007 1.00 95.81 450 ASP A N 1
ATOM 3612 C CA . ASP A 1 450 ? -32.584 -8.079 5.754 1.00 95.81 450 ASP A CA 1
ATOM 3613 C C . ASP A 1 450 ? -31.759 -9.049 6.623 1.00 95.81 450 ASP A C 1
ATOM 3615 O O . ASP A 1 450 ? -32.276 -10.012 7.202 1.00 95.81 450 ASP A O 1
ATOM 3619 N N . SER A 1 451 ? -30.457 -8.783 6.750 1.00 94.69 451 SER A N 1
ATOM 3620 C CA . SER A 1 451 ? -29.558 -9.615 7.558 1.00 94.69 451 SER A CA 1
ATOM 3621 C C . SER A 1 451 ? -29.889 -9.527 9.054 1.00 94.69 451 SER A C 1
ATOM 3623 O O . SER A 1 451 ? -29.814 -10.534 9.760 1.00 94.69 451 SER A O 1
ATOM 3625 N N . LEU A 1 452 ? -30.291 -8.346 9.535 1.00 95.94 452 LEU A N 1
ATOM 3626 C CA . LEU A 1 452 ? -30.750 -8.136 10.911 1.00 95.94 452 LEU A CA 1
ATOM 3627 C C . LEU A 1 452 ? -32.120 -8.781 11.159 1.00 95.94 452 LEU A C 1
ATOM 3629 O O . LEU A 1 452 ? -32.295 -9.451 12.172 1.00 95.94 452 LEU A O 1
ATOM 3633 N N . LEU A 1 453 ? -33.055 -8.676 10.213 1.00 96.06 453 LEU A N 1
ATOM 3634 C CA . LEU A 1 453 ? -34.363 -9.330 10.293 1.00 96.06 453 LEU A CA 1
ATOM 3635 C C . LEU A 1 453 ? -34.215 -10.856 10.404 1.00 96.06 453 LEU A C 1
ATOM 3637 O O . LEU A 1 453 ? -34.863 -11.499 11.226 1.00 96.06 453 LEU A O 1
ATOM 3641 N N . THR A 1 454 ? -33.289 -11.432 9.634 1.00 94.44 454 THR A N 1
ATOM 3642 C CA . THR A 1 454 ? -32.946 -12.863 9.699 1.00 94.44 454 THR A CA 1
ATOM 3643 C C . THR A 1 454 ? -32.436 -13.274 11.088 1.00 94.44 454 THR A C 1
ATOM 3645 O O . THR A 1 454 ? -32.677 -14.396 11.546 1.00 94.44 454 THR A O 1
ATOM 3648 N N . LEU A 1 455 ? -31.719 -12.377 11.773 1.00 94.31 455 LEU A N 1
ATOM 3649 C CA . LEU A 1 455 ? -31.261 -12.594 13.144 1.00 94.31 455 LEU A CA 1
ATOM 3650 C C . LEU A 1 455 ? -32.433 -12.587 14.131 1.00 94.31 455 LEU A C 1
ATOM 3652 O O . LEU A 1 455 ? -32.520 -13.487 14.964 1.00 94.31 455 LEU A O 1
ATOM 3656 N N . GLU A 1 456 ? -33.345 -11.622 14.005 1.00 95.00 456 GLU A N 1
ATOM 3657 C CA . GLU A 1 456 ? -34.535 -11.498 14.858 1.00 95.00 456 GLU A CA 1
ATOM 3658 C C . GLU A 1 456 ? -35.509 -12.673 14.695 1.00 95.00 456 GLU A C 1
ATOM 3660 O O . GLU A 1 456 ? -36.085 -13.143 15.675 1.00 95.00 456 GLU A O 1
ATOM 3665 N N . GLN A 1 457 ? -35.661 -13.187 13.472 1.00 95.12 457 GLN A N 1
ATOM 3666 C CA . GLN A 1 457 ? -36.566 -14.298 13.152 1.00 95.12 457 GLN A CA 1
ATOM 3667 C C . GLN A 1 457 ? -36.015 -15.678 13.543 1.00 95.12 457 GLN A C 1
ATOM 3669 O O . GLN A 1 457 ? -36.771 -16.644 13.625 1.00 95.12 457 GLN A O 1
ATOM 3674 N N . GLY A 1 458 ? -34.713 -15.787 13.827 1.00 94.38 458 GLY A N 1
ATOM 3675 C CA . GLY A 1 458 ? -34.063 -17.044 14.219 1.00 94.38 458 GLY A CA 1
ATOM 3676 C C . GLY A 1 458 ? -33.498 -17.876 13.058 1.00 94.38 458 GLY A C 1
ATOM 3677 O O . GLY A 1 458 ? -32.772 -18.844 13.304 1.00 94.38 458 GLY A O 1
ATOM 3678 N N . ASP A 1 459 ? -33.727 -17.462 11.810 1.00 94.75 459 ASP A N 1
ATOM 3679 C CA . ASP A 1 459 ? -33.271 -18.156 10.594 1.00 94.75 459 ASP A CA 1
ATOM 3680 C C . ASP A 1 459 ? -31.764 -17.982 10.313 1.00 94.75 459 ASP A C 1
ATOM 3682 O O . ASP A 1 459 ? -31.182 -18.659 9.457 1.00 94.75 459 ASP A O 1
ATOM 3686 N N . TYR A 1 460 ? -31.084 -17.118 11.076 1.00 96.38 460 TYR A N 1
ATOM 3687 C CA . TYR A 1 460 ? -29.650 -16.831 10.936 1.00 96.38 460 TYR A CA 1
ATOM 3688 C C . TYR A 1 460 ? -28.768 -18.082 10.962 1.00 96.38 460 TYR A C 1
ATOM 3690 O O . TYR A 1 460 ? -27.761 -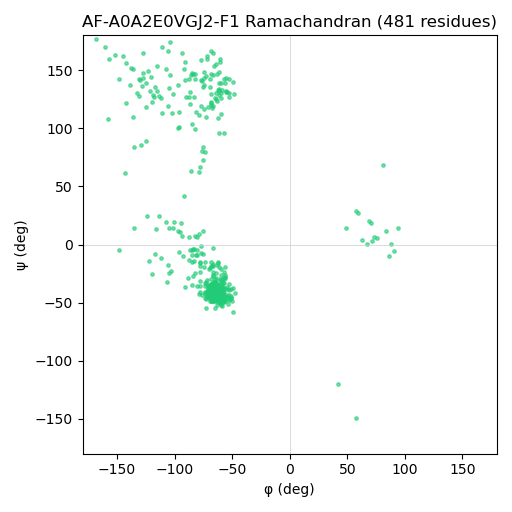18.138 10.257 1.00 96.38 460 TYR A O 1
ATOM 3698 N N . ARG A 1 461 ? -29.146 -19.111 11.733 1.00 96.81 461 ARG A N 1
ATOM 3699 C CA . ARG A 1 461 ? -28.381 -20.366 11.825 1.00 96.81 461 ARG A CA 1
ATOM 3700 C C . ARG A 1 461 ? -28.321 -21.076 10.480 1.00 96.81 461 ARG A C 1
ATOM 3702 O O . ARG A 1 461 ? -27.246 -21.495 10.058 1.00 96.81 461 ARG A O 1
ATOM 3709 N N . GLN A 1 462 ? -29.463 -21.182 9.804 1.00 96.50 462 GLN A N 1
ATOM 3710 C CA . GLN A 1 462 ? -29.544 -21.820 8.497 1.00 96.50 462 GLN A CA 1
ATOM 3711 C C . GLN A 1 462 ? -28.759 -21.017 7.459 1.00 96.50 462 GLN A C 1
ATOM 3713 O O . GLN A 1 462 ? -27.980 -21.605 6.712 1.00 96.50 462 GLN A O 1
ATOM 3718 N N . ARG A 1 463 ? -28.894 -19.684 7.462 1.00 96.00 463 ARG A N 1
ATOM 3719 C CA . ARG A 1 463 ? -28.158 -18.799 6.544 1.00 96.00 463 ARG A CA 1
ATOM 3720 C C . ARG A 1 463 ? -26.640 -18.925 6.723 1.00 96.00 463 ARG A C 1
ATOM 3722 O O . ARG A 1 463 ? -25.922 -19.116 5.744 1.00 96.00 463 ARG A O 1
ATOM 3729 N N . ILE A 1 464 ? -26.153 -18.893 7.966 1.00 97.44 464 ILE A N 1
ATOM 3730 C CA . ILE A 1 464 ? -24.725 -19.058 8.279 1.00 97.44 464 ILE A CA 1
ATOM 3731 C C . ILE A 1 464 ? -24.215 -20.423 7.801 1.00 97.44 464 ILE A C 1
ATOM 3733 O O . ILE A 1 464 ? -23.189 -20.481 7.126 1.00 97.44 464 ILE A O 1
ATOM 3737 N N . LEU A 1 465 ? -24.930 -21.516 8.098 1.00 97.00 465 LEU A N 1
ATOM 3738 C CA . LEU A 1 465 ? -24.528 -22.864 7.676 1.00 97.00 465 LEU A CA 1
ATOM 3739 C C . LEU A 1 465 ? -24.559 -23.034 6.152 1.00 97.00 465 LEU A C 1
ATOM 3741 O O . LEU A 1 465 ? -23.657 -23.648 5.583 1.00 97.00 465 LEU A O 1
ATOM 3745 N N . GLN A 1 466 ? -25.555 -22.458 5.479 1.00 96.81 466 GLN A N 1
ATOM 3746 C CA . GLN A 1 466 ? -25.640 -22.473 4.023 1.00 96.81 466 GLN A CA 1
ATOM 3747 C C . GLN A 1 466 ? -24.453 -21.736 3.394 1.00 96.81 466 GLN A C 1
ATOM 3749 O O . GLN A 1 466 ? -23.826 -22.257 2.468 1.00 96.81 466 GLN A O 1
ATOM 3754 N N . HIS A 1 467 ? -24.111 -20.542 3.885 1.00 96.81 467 HIS A N 1
ATOM 3755 C CA . HIS A 1 467 ? -22.946 -19.807 3.394 1.00 96.81 467 HIS A CA 1
ATOM 3756 C C . HIS A 1 467 ? -21.638 -20.525 3.719 1.00 96.81 467 HIS A C 1
ATOM 3758 O O . HIS A 1 467 ? -20.783 -20.619 2.845 1.00 96.81 467 HIS A O 1
ATOM 3764 N N . TRP A 1 468 ? -21.514 -21.128 4.902 1.00 95.81 468 TRP A N 1
ATOM 3765 C CA . TRP A 1 468 ? -20.357 -21.950 5.251 1.00 95.81 468 TRP A CA 1
ATOM 3766 C C . TRP A 1 468 ? -20.138 -23.089 4.248 1.00 95.81 468 TRP A C 1
ATOM 3768 O O . TRP A 1 468 ? -19.033 -23.269 3.750 1.00 95.81 468 TRP A O 1
ATOM 3778 N N . GLN A 1 469 ? -21.197 -23.828 3.903 1.00 95.00 469 GLN A N 1
ATOM 3779 C CA . GLN A 1 469 ? -21.121 -24.954 2.967 1.00 95.00 469 GLN A CA 1
ATOM 3780 C C . GLN A 1 469 ? -20.865 -24.507 1.524 1.00 95.00 469 GLN A C 1
ATOM 3782 O O . GLN A 1 469 ? -20.041 -25.090 0.825 1.00 95.00 469 GLN A O 1
ATOM 3787 N N . THR A 1 470 ? -21.576 -23.478 1.061 1.00 95.19 470 THR A N 1
ATOM 3788 C CA . THR A 1 470 ? -21.538 -23.058 -0.351 1.00 95.19 470 THR A CA 1
ATOM 3789 C C . THR A 1 470 ? -20.347 -22.164 -0.689 1.00 95.19 470 THR A C 1
ATOM 3791 O O . THR A 1 470 ? -19.941 -22.112 -1.850 1.00 95.19 470 THR A O 1
ATOM 3794 N N . ARG A 1 471 ? -19.781 -21.459 0.299 1.00 95.00 471 ARG A N 1
ATOM 3795 C CA . ARG A 1 471 ? -18.711 -20.462 0.119 1.00 95.00 471 ARG A CA 1
ATOM 3796 C C . ARG A 1 471 ? -17.398 -20.852 0.793 1.00 95.00 471 ARG A C 1
ATOM 3798 O O . ARG A 1 471 ? -16.508 -20.015 0.909 1.00 95.00 471 ARG A O 1
ATOM 3805 N N . HIS A 1 472 ? -17.253 -22.109 1.208 1.00 93.06 472 HIS A N 1
ATOM 3806 C CA . HIS A 1 472 ? -16.033 -22.595 1.845 1.00 93.06 472 HIS A CA 1
ATOM 3807 C C . HIS A 1 472 ? -14.781 -22.285 1.005 1.00 93.06 472 HIS A C 1
ATOM 3809 O O . HIS A 1 472 ? -14.712 -22.616 -0.186 1.00 93.06 472 HIS A O 1
ATOM 3815 N N . GLY A 1 473 ? -13.787 -21.653 1.635 1.00 89.88 473 GLY A N 1
ATOM 3816 C CA . GLY A 1 473 ? -12.528 -21.252 1.001 1.00 89.88 473 GLY A CA 1
ATOM 3817 C C . GLY A 1 473 ? -12.622 -20.022 0.089 1.00 89.88 473 GLY A C 1
ATOM 3818 O O . GLY A 1 473 ? -11.640 -19.689 -0.571 1.00 89.88 473 GLY A O 1
ATOM 3819 N N . VAL A 1 474 ? -13.773 -19.341 0.026 1.00 92.62 474 VAL A N 1
ATOM 3820 C CA . VAL A 1 474 ? -13.909 -18.063 -0.689 1.00 92.62 474 VAL A CA 1
ATOM 3821 C C . VAL A 1 474 ? -13.441 -16.921 0.213 1.00 92.62 474 VAL A C 1
ATOM 3823 O O . VAL A 1 474 ? -13.892 -16.781 1.348 1.00 92.62 474 VAL A O 1
ATOM 3826 N N . ALA A 1 475 ? -12.528 -16.099 -0.292 1.00 90.75 475 ALA A N 1
ATOM 3827 C CA . ALA A 1 475 ? -11.962 -14.949 0.387 1.00 90.75 475 ALA A CA 1
ATOM 3828 C C . ALA A 1 475 ? -13.063 -13.993 0.855 1.00 90.75 475 ALA A C 1
ATOM 3830 O O . ALA A 1 475 ? -13.949 -13.618 0.089 1.00 90.75 475 ALA A O 1
ATOM 3831 N N . ASN A 1 476 ? -12.976 -13.597 2.119 1.00 94.12 476 ASN A N 1
ATOM 3832 C CA . ASN A 1 476 ? -13.883 -12.669 2.776 1.00 94.12 476 ASN A CA 1
ATOM 3833 C C . ASN A 1 476 ? -13.072 -11.898 3.833 1.00 94.12 476 ASN A C 1
ATOM 3835 O O . ASN A 1 476 ? -12.220 -12.510 4.479 1.00 94.12 476 ASN A O 1
ATOM 3839 N N . PRO A 1 477 ? -13.301 -10.591 4.055 1.00 93.31 477 PRO A N 1
ATOM 3840 C CA . PRO A 1 477 ? -12.477 -9.795 4.968 1.00 93.31 477 PRO A CA 1
ATOM 3841 C C . PRO A 1 477 ? -12.645 -10.183 6.443 1.00 93.31 477 PRO A C 1
ATOM 3843 O O . PRO A 1 477 ? -11.851 -9.761 7.279 1.00 93.31 477 PRO A O 1
ATOM 3846 N N . PHE A 1 478 ? -13.698 -10.940 6.765 1.00 95.88 478 PHE A N 1
ATOM 3847 C CA . PHE A 1 478 ? -14.091 -11.272 8.130 1.00 95.88 478 PHE A CA 1
ATOM 3848 C C . PHE A 1 478 ? -14.084 -12.773 8.424 1.00 95.88 478 PHE A C 1
ATOM 3850 O O . PHE A 1 478 ? -13.962 -13.153 9.588 1.00 95.88 478 PHE A O 1
ATOM 3857 N N . VAL A 1 479 ? -14.243 -13.627 7.405 1.00 95.31 479 VAL A N 1
ATOM 3858 C CA . VAL A 1 479 ? -14.328 -15.081 7.605 1.00 95.31 479 VAL A CA 1
ATOM 3859 C C . VAL A 1 479 ? -12.943 -15.706 7.621 1.00 95.31 479 VAL A C 1
ATOM 3861 O O . VAL A 1 479 ? -12.203 -15.645 6.642 1.00 95.31 479 VAL A O 1
ATOM 3864 N N . HIS A 1 480 ? -12.629 -16.357 8.736 1.00 92.19 480 HIS A N 1
ATOM 3865 C CA . HIS A 1 480 ? -11.422 -17.146 8.914 1.00 92.19 480 HIS A CA 1
ATOM 3866 C C . HIS A 1 480 ? -11.748 -18.619 8.656 1.00 92.19 480 HIS A C 1
ATOM 3868 O O . HIS A 1 480 ? -12.314 -19.301 9.512 1.00 92.19 480 HIS A O 1
ATOM 3874 N N . TRP A 1 481 ? -11.415 -19.102 7.459 1.00 89.75 481 TRP A N 1
ATOM 3875 C CA . TRP A 1 481 ? -11.546 -20.520 7.130 1.00 89.75 481 TRP A CA 1
ATOM 3876 C C . TRP A 1 481 ? -10.459 -21.338 7.847 1.00 89.75 481 TRP A C 1
ATOM 3878 O O . TRP A 1 481 ? -9.341 -20.842 8.005 1.00 89.75 481 TRP A O 1
ATOM 3888 N N . PRO A 1 482 ? -10.754 -22.575 8.278 1.00 77.62 482 PRO A N 1
ATOM 3889 C CA . PRO A 1 482 ? -9.737 -23.491 8.778 1.00 77.62 482 PRO A CA 1
ATOM 3890 C C . PRO A 1 482 ? -8.696 -23.755 7.683 1.00 77.62 482 PRO A C 1
ATOM 3892 O O . PRO A 1 482 ? -9.064 -23.878 6.513 1.00 77.62 482 PRO A O 1
ATOM 3895 N N . ALA A 1 483 ? -7.421 -23.801 8.075 1.00 58.53 483 ALA A N 1
ATOM 3896 C CA . ALA A 1 483 ? -6.304 -24.117 7.185 1.00 58.53 483 ALA A CA 1
ATOM 3897 C C . ALA A 1 483 ? -6.303 -25.588 6.751 1.00 58.53 483 ALA A C 1
ATOM 3899 O O . ALA A 1 483 ? -6.708 -26.443 7.577 1.00 58.53 483 ALA A O 1
#